Protein AF-C6A3V2-F1 (afdb_monomer_lite)

Radius of gyration: 25.89 Å; chains: 1; bounding box: 66×45×89 Å

Organism: Thermococcus sibiricus (strain DSM 12597 / MM 739) (NCBI:txid604354)

Structure (mmCIF, N/CA/C/O backbone):
data_AF-C6A3V2-F1
#
_entry.id   AF-C6A3V2-F1
#
loop_
_atom_site.group_PDB
_atom_site.id
_atom_site.type_symbol
_atom_site.label_atom_id
_atom_site.label_alt_id
_atom_site.label_comp_id
_atom_site.label_asym_id
_atom_site.label_entity_id
_atom_site.label_seq_id
_atom_site.pdbx_PDB_ins_code
_atom_site.Cartn_x
_atom_site.Cartn_y
_atom_site.Cartn_z
_atom_site.occupancy
_atom_site.B_iso_or_equiv
_atom_site.auth_seq_id
_atom_site.auth_comp_id
_atom_site.auth_asym_id
_atom_site.auth_atom_id
_atom_site.pdbx_PDB_model_num
ATOM 1 N N . MET A 1 1 ? -24.634 -19.300 23.318 1.00 34.34 1 MET A N 1
ATOM 2 C CA . MET A 1 1 ? -24.857 -17.844 23.402 1.00 34.34 1 MET A CA 1
ATOM 3 C C . MET A 1 1 ? -25.281 -17.399 22.012 1.00 34.34 1 MET A C 1
ATOM 5 O O . MET A 1 1 ? -24.491 -17.527 21.089 1.00 34.34 1 MET A O 1
ATOM 9 N N . THR A 1 2 ? -26.551 -17.057 21.821 1.00 25.95 2 THR A N 1
ATOM 10 C CA . THR A 1 2 ? -27.076 -16.556 20.542 1.00 25.95 2 THR A CA 1
ATOM 11 C C . THR A 1 2 ? -26.687 -15.086 20.416 1.00 25.95 2 THR A C 1
ATOM 13 O O . THR A 1 2 ? -27.165 -14.268 21.198 1.00 25.95 2 THR A O 1
ATOM 16 N N . LEU A 1 3 ? -25.768 -14.779 19.498 1.00 35.62 3 LEU A N 1
ATOM 17 C CA . LEU A 1 3 ? -25.402 -13.405 19.139 1.00 35.62 3 LEU A CA 1
ATOM 18 C C . LEU A 1 3 ? -26.630 -12.705 18.527 1.00 35.62 3 LEU A C 1
ATOM 20 O O . LEU A 1 3 ? -27.388 -13.363 17.807 1.00 35.62 3 LEU A O 1
ATOM 24 N N . PRO A 1 4 ? -26.871 -11.416 18.824 1.00 29.91 4 PRO A N 1
ATOM 25 C CA . PRO A 1 4 ? -27.999 -10.703 18.245 1.00 29.91 4 PRO A CA 1
ATOM 26 C C . PRO A 1 4 ? -27.831 -10.619 16.717 1.00 29.91 4 PRO A C 1
ATOM 28 O O . PRO A 1 4 ? -26.707 -10.449 16.240 1.00 29.91 4 PRO A O 1
ATOM 31 N N . PRO A 1 5 ? -28.918 -10.765 15.939 1.00 33.34 5 PRO A N 1
ATOM 32 C CA . PRO A 1 5 ? -28.843 -10.690 14.490 1.00 33.34 5 PRO A CA 1
ATOM 33 C C . PRO A 1 5 ? -28.495 -9.265 14.033 1.00 33.34 5 PRO A C 1
ATOM 35 O O . PRO A 1 5 ? -29.104 -8.300 14.490 1.00 33.34 5 PRO A O 1
ATOM 38 N N . ALA A 1 6 ? -27.501 -9.193 13.141 1.00 40.62 6 ALA A N 1
ATOM 39 C CA . ALA A 1 6 ? -27.233 -8.187 12.109 1.00 40.62 6 ALA A CA 1
ATOM 40 C C . ALA A 1 6 ? -27.958 -6.831 12.241 1.00 40.62 6 ALA A C 1
ATOM 42 O O . ALA A 1 6 ? -29.052 -6.653 11.711 1.00 40.62 6 ALA A O 1
ATOM 43 N N . LEU A 1 7 ? -27.313 -5.861 12.895 1.00 43.34 7 LEU A N 1
ATOM 44 C CA . LEU A 1 7 ? -27.672 -4.435 12.806 1.00 43.34 7 LEU A CA 1
ATOM 45 C C . LEU A 1 7 ? -26.456 -3.491 12.855 1.00 43.34 7 LEU A C 1
ATOM 47 O O . LEU A 1 7 ? -26.638 -2.281 12.754 1.00 43.34 7 LEU A O 1
ATOM 51 N N . ALA A 1 8 ? -25.237 -4.007 13.034 1.00 54.28 8 ALA A N 1
ATOM 52 C CA . ALA A 1 8 ? -24.036 -3.185 13.117 1.00 54.28 8 ALA A CA 1
ATOM 53 C C . ALA A 1 8 ? -23.285 -3.219 11.783 1.00 54.28 8 ALA A C 1
ATOM 55 O O . ALA A 1 8 ? -22.923 -4.289 11.318 1.00 54.28 8 ALA A O 1
ATOM 56 N N . GLU A 1 9 ? -23.008 -2.051 11.204 1.00 79.56 9 GLU A N 1
ATOM 57 C CA . GLU A 1 9 ? -22.138 -1.914 10.020 1.00 79.56 9 GLU A CA 1
ATOM 58 C C . GLU A 1 9 ? -20.642 -1.980 10.401 1.00 79.56 9 GLU A C 1
ATOM 60 O O . GLU A 1 9 ? -19.768 -2.030 9.534 1.00 79.56 9 GLU A O 1
ATOM 65 N N . TYR A 1 10 ? -20.335 -1.981 11.707 1.00 89.56 10 TYR A N 1
ATOM 66 C CA . TYR A 1 10 ? -18.981 -1.999 12.255 1.00 89.56 10 TYR A CA 1
ATOM 67 C C . TYR A 1 10 ? -18.853 -2.947 13.454 1.00 89.56 10 TYR A C 1
ATOM 69 O O . TYR A 1 10 ? -19.599 -2.849 14.431 1.00 89.56 10 TYR A O 1
ATOM 77 N N . TYR A 1 11 ? -17.851 -3.818 13.431 1.00 93.00 11 TYR A N 1
ATOM 78 C CA . TYR A 1 11 ? -17.548 -4.760 14.501 1.00 93.00 11 TYR A CA 1
ATOM 79 C C . TYR A 1 11 ? -16.144 -4.531 15.051 1.00 93.00 11 TYR A C 1
ATOM 81 O O . TYR A 1 11 ? -15.185 -4.418 14.294 1.00 93.00 11 TYR A O 1
ATOM 89 N N . VAL A 1 12 ? -16.001 -4.536 16.375 1.00 93.12 12 VAL A N 1
ATOM 90 C CA . VAL A 1 12 ? -14.694 -4.699 17.025 1.00 93.12 12 VAL A CA 1
ATOM 91 C C . VAL A 1 12 ? -14.619 -6.117 17.555 1.00 93.12 12 VAL A C 1
ATOM 93 O O . VAL A 1 12 ? -15.357 -6.484 18.468 1.00 93.12 12 VAL A O 1
ATOM 96 N N . VAL A 1 13 ? -13.739 -6.922 16.974 1.00 92.44 13 VAL A N 1
ATOM 97 C CA . VAL A 1 13 ? -13.521 -8.307 17.377 1.00 92.44 13 VAL A CA 1
ATOM 98 C C . VAL A 1 13 ? -12.263 -8.356 18.231 1.00 92.44 13 VAL A C 1
ATOM 100 O O . VAL A 1 13 ? -11.155 -8.176 17.732 1.00 92.44 13 VAL A O 1
ATOM 103 N N . LEU A 1 14 ? -12.452 -8.566 19.528 1.00 89.44 14 LEU A N 1
ATOM 104 C CA . LEU A 1 14 ? -11.395 -8.572 20.530 1.00 89.44 14 LEU A CA 1
ATOM 105 C C . LEU A 1 14 ? -11.006 -10.009 20.871 1.00 89.44 14 LEU A C 1
ATOM 107 O O . LEU A 1 14 ? -11.867 -10.837 21.180 1.00 89.44 14 LEU A O 1
ATOM 111 N N . ASP A 1 15 ? -9.708 -10.287 20.870 1.00 82.50 15 ASP A N 1
ATOM 112 C CA . ASP A 1 15 ? -9.192 -11.516 21.457 1.00 82.50 15 ASP A CA 1
ATOM 113 C C . ASP A 1 15 ? -9.503 -11.575 22.965 1.00 82.50 15 ASP A C 1
ATOM 115 O O . ASP A 1 15 ? -9.218 -10.650 23.723 1.00 82.50 15 ASP A O 1
ATOM 119 N N . SER A 1 16 ? -10.059 -12.698 23.414 1.00 81.19 16 SER A N 1
ATOM 120 C CA . SER A 1 16 ? -10.269 -13.047 24.821 1.00 81.19 16 SER A CA 1
ATOM 121 C C . SER A 1 16 ? -9.054 -12.828 25.735 1.00 81.19 16 SER A C 1
ATOM 123 O O . SER A 1 16 ? -9.246 -12.492 26.903 1.00 81.19 16 SER A O 1
ATOM 125 N N . SER A 1 17 ? -7.821 -12.973 25.230 1.00 83.69 17 SER A N 1
ATOM 126 C CA . SER A 1 17 ? -6.596 -12.691 25.994 1.00 83.69 17 SER A CA 1
ATOM 127 C C . SER A 1 17 ? -6.450 -11.205 26.362 1.00 83.69 17 SER A C 1
ATOM 129 O O . SER A 1 17 ? -5.782 -10.855 27.336 1.00 83.69 17 SER A O 1
ATOM 131 N N . LEU A 1 18 ? -7.139 -10.332 25.624 1.00 87.69 18 LEU A N 1
ATOM 132 C CA . LEU A 1 18 ? -7.163 -8.882 25.775 1.00 87.69 18 LEU A CA 1
ATOM 133 C C . LEU A 1 18 ? -8.455 -8.385 26.438 1.00 87.69 18 LEU A C 1
ATOM 135 O O . LEU A 1 18 ? -8.831 -7.228 26.264 1.00 87.69 18 LEU A O 1
ATOM 139 N N . SER A 1 19 ? -9.143 -9.220 27.225 1.00 86.38 19 SER A N 1
ATOM 140 C CA . SER A 1 19 ? -10.437 -8.876 27.839 1.00 86.38 19 SER A CA 1
ATOM 141 C C . SER A 1 19 ? -10.415 -7.598 28.689 1.00 86.38 19 SER A C 1
ATOM 143 O O . SER A 1 19 ? -11.445 -6.954 28.849 1.00 86.38 19 SER A O 1
ATOM 145 N N . SER A 1 20 ? -9.253 -7.194 29.212 1.00 89.50 20 SER A N 1
ATOM 146 C CA . SER A 1 20 ? -9.071 -5.927 29.939 1.00 89.50 20 SER A CA 1
ATOM 147 C C . SER A 1 20 ? -9.286 -4.674 29.075 1.00 89.50 20 SER A C 1
ATOM 149 O O . SER A 1 20 ? -9.402 -3.572 29.610 1.00 89.50 20 SER A O 1
ATOM 151 N N . LEU A 1 21 ? -9.342 -4.829 27.750 1.00 91.06 21 LEU A N 1
ATOM 152 C CA . LEU A 1 21 ? -9.552 -3.759 26.777 1.00 91.06 21 LEU A CA 1
ATOM 153 C C . LEU A 1 21 ? -11.026 -3.601 26.362 1.00 91.06 21 LEU A C 1
ATOM 155 O O . LEU A 1 21 ? -11.329 -2.731 25.544 1.00 91.06 21 LEU A O 1
ATOM 159 N N . SER A 1 22 ? -11.946 -4.409 26.905 1.00 89.25 22 SER A N 1
ATOM 160 C CA . SER A 1 22 ? -13.348 -4.461 26.462 1.00 89.25 22 SER A CA 1
ATOM 161 C C . SER A 1 22 ? -14.059 -3.107 26.532 1.00 89.25 22 SER A C 1
ATOM 163 O O . SER A 1 22 ? -14.707 -2.712 25.569 1.00 89.25 22 SER A O 1
ATOM 165 N N . GLU A 1 23 ? -13.885 -2.350 27.620 1.00 90.25 23 GLU A N 1
ATOM 166 C CA . GLU A 1 23 ? -14.516 -1.030 27.785 1.00 90.25 23 GLU A CA 1
ATOM 167 C C . GLU A 1 23 ? -14.033 -0.011 26.741 1.00 90.25 23 GLU A C 1
ATOM 169 O O . GLU A 1 23 ? -14.805 0.811 26.244 1.00 90.25 23 GLU A O 1
ATOM 174 N N . LEU A 1 24 ? -12.748 -0.073 26.380 1.00 90.88 24 LEU A N 1
ATOM 175 C CA . LEU A 1 24 ? -12.157 0.788 25.356 1.00 90.88 24 LEU A CA 1
ATOM 176 C C . LEU A 1 24 ? -12.655 0.387 23.957 1.00 90.88 24 LEU A C 1
ATOM 178 O O . LEU A 1 24 ? -13.040 1.257 23.176 1.00 90.88 24 LEU A O 1
ATOM 182 N N . ALA A 1 25 ? -12.745 -0.918 23.673 1.00 89.62 25 ALA A N 1
ATOM 183 C CA . ALA A 1 25 ? -13.335 -1.442 22.440 1.00 89.62 25 ALA A CA 1
ATOM 184 C C . ALA A 1 25 ? -14.811 -1.026 22.285 1.00 89.62 25 ALA A C 1
ATOM 186 O O . ALA A 1 25 ? -15.219 -0.570 21.216 1.00 89.62 25 ALA A O 1
ATOM 187 N N . GLU A 1 26 ? -15.601 -1.089 23.361 1.00 89.06 26 GLU A N 1
ATOM 188 C CA . GLU A 1 26 ? -16.975 -0.576 23.374 1.00 89.06 26 GLU A CA 1
ATOM 189 C C . GLU A 1 26 ? -17.027 0.931 23.085 1.00 89.06 26 GLU A C 1
ATOM 191 O O . GLU A 1 26 ? -17.899 1.396 22.346 1.00 89.06 26 GLU A O 1
ATOM 196 N N . GLY A 1 27 ? -16.078 1.703 23.623 1.00 87.19 27 GLY A N 1
ATOM 197 C CA . GLY A 1 27 ? -15.925 3.128 23.329 1.00 87.19 27 GLY A CA 1
ATOM 198 C C . GLY A 1 27 ? -15.798 3.414 21.831 1.00 87.19 27 GLY A C 1
ATOM 199 O O . GLY A 1 27 ? -16.497 4.289 21.323 1.00 87.19 27 GLY A O 1
ATOM 200 N N . VAL A 1 28 ? -14.981 2.632 21.120 1.00 86.94 28 VAL A N 1
ATOM 201 C CA . VAL A 1 28 ? -14.813 2.731 19.658 1.00 86.94 28 VAL A CA 1
ATOM 202 C C . VAL A 1 28 ? -16.106 2.370 18.931 1.00 86.94 28 VAL A C 1
ATOM 204 O O . VAL A 1 28 ? -16.540 3.092 18.036 1.00 86.94 28 VAL A O 1
ATOM 207 N N . THR A 1 29 ? -16.780 1.294 19.341 1.00 88.25 29 THR A N 1
ATOM 208 C CA . THR A 1 29 ? -18.023 0.866 18.677 1.00 88.25 29 THR A CA 1
ATOM 209 C C . THR A 1 29 ? -19.142 1.896 18.790 1.00 88.25 29 THR A C 1
ATOM 211 O O . THR A 1 29 ? -19.882 2.085 17.833 1.00 88.25 29 THR A O 1
ATOM 214 N N . LYS A 1 30 ? -19.235 2.643 19.899 1.00 86.19 30 LYS A N 1
ATOM 215 C CA . LYS A 1 30 ? -20.239 3.711 20.061 1.00 86.19 30 LYS A CA 1
ATOM 216 C C . LYS A 1 30 ? -20.102 4.821 19.018 1.00 86.19 30 LYS A C 1
ATOM 218 O O . LYS A 1 30 ? -21.101 5.437 18.664 1.00 86.19 30 LYS A O 1
ATOM 223 N N . ILE A 1 31 ? -18.888 5.067 18.529 1.00 84.06 31 ILE A N 1
ATOM 224 C CA . ILE A 1 31 ? -18.608 6.077 17.501 1.00 84.06 31 ILE A CA 1
ATOM 225 C C . ILE A 1 31 ? -19.161 5.633 16.146 1.00 84.06 31 ILE A C 1
ATOM 227 O O . ILE A 1 31 ? -19.779 6.421 15.435 1.00 84.06 31 ILE A O 1
ATOM 231 N N . HIS A 1 32 ? -18.971 4.354 15.824 1.00 83.81 32 HIS A N 1
ATOM 232 C CA . HIS A 1 32 ? -19.345 3.760 14.540 1.00 83.81 32 HIS A CA 1
ATOM 233 C C . HIS A 1 32 ? -20.723 3.091 14.551 1.00 83.81 32 HIS A C 1
ATOM 235 O O . HIS A 1 32 ? -21.063 2.382 13.611 1.00 83.81 32 HIS A O 1
ATOM 241 N N . ASN A 1 33 ? -21.513 3.283 15.617 1.00 83.94 33 ASN A N 1
ATOM 242 C CA . ASN A 1 33 ? -22.771 2.560 15.848 1.00 83.94 33 ASN A CA 1
ATOM 243 C C . ASN A 1 33 ? -22.609 1.030 15.681 1.00 83.94 33 ASN A C 1
ATOM 245 O O . ASN A 1 33 ? -23.424 0.347 15.061 1.00 83.94 33 ASN A O 1
ATOM 249 N N . GLY A 1 34 ? -21.486 0.521 16.185 1.00 88.25 34 GLY A N 1
ATOM 250 C CA . GLY A 1 34 ? -21.015 -0.840 16.000 1.00 88.25 34 GLY A CA 1
ATOM 251 C C . GLY A 1 34 ? -21.268 -1.765 17.188 1.00 88.25 34 GLY A C 1
ATOM 252 O O . GLY A 1 34 ? -21.891 -1.392 18.181 1.00 88.25 34 GLY A O 1
ATOM 253 N N . THR A 1 35 ? -20.726 -2.981 17.107 1.00 90.19 35 THR A N 1
ATOM 254 C CA . THR A 1 35 ? -20.786 -3.989 18.180 1.00 90.19 35 THR A CA 1
ATOM 255 C C . THR A 1 35 ? -19.395 -4.508 18.537 1.00 90.19 35 THR A C 1
ATOM 257 O O . THR A 1 35 ? -18.598 -4.821 17.656 1.00 90.19 35 THR A O 1
ATOM 260 N N . ALA A 1 36 ? -19.104 -4.633 19.834 1.00 88.12 36 ALA A N 1
ATOM 261 C CA . ALA A 1 36 ? -17.892 -5.288 20.322 1.00 88.12 36 ALA A CA 1
ATOM 262 C C . ALA A 1 36 ? -18.187 -6.768 20.591 1.00 88.12 36 ALA A C 1
ATOM 264 O O . ALA A 1 36 ? -19.162 -7.102 21.267 1.00 88.12 36 ALA A O 1
ATOM 265 N N . ILE A 1 37 ? -17.350 -7.662 20.069 1.00 87.75 37 ILE A N 1
ATOM 266 C CA . ILE A 1 37 ? -17.481 -9.109 20.239 1.00 87.75 37 ILE A CA 1
ATOM 267 C C . ILE A 1 37 ? -16.150 -9.653 20.740 1.00 87.75 37 ILE A C 1
ATOM 269 O O . ILE A 1 37 ? -15.107 -9.423 20.137 1.00 87.75 37 ILE A O 1
ATOM 273 N N . MET A 1 38 ? -16.193 -10.413 21.831 1.00 84.69 38 MET A N 1
ATOM 274 C CA . MET A 1 38 ? -15.038 -11.179 22.289 1.00 84.69 38 MET A CA 1
ATOM 275 C C . MET A 1 38 ? -15.032 -12.557 21.636 1.00 84.69 38 MET A C 1
ATOM 277 O O . MET A 1 38 ? -16.035 -13.276 21.674 1.00 84.69 38 MET A O 1
ATOM 281 N N . VAL A 1 39 ? -13.890 -12.946 21.080 1.00 79.69 39 VAL A N 1
ATOM 282 C CA . VAL A 1 39 ? -13.664 -14.271 20.493 1.00 79.69 39 VAL A CA 1
ATOM 283 C C . VAL A 1 39 ? -12.351 -14.855 20.998 1.00 79.69 39 VAL A C 1
ATOM 285 O O . VAL A 1 39 ? -11.439 -14.137 21.390 1.00 79.69 39 VAL A O 1
ATOM 288 N N . ASN A 1 40 ? -12.241 -16.179 20.992 1.00 69.56 40 ASN A N 1
ATOM 289 C CA . ASN A 1 40 ? -10.967 -16.844 21.258 1.00 69.56 40 ASN A CA 1
ATOM 290 C C . ASN A 1 40 ? -10.035 -16.704 20.033 1.00 69.56 40 ASN A C 1
ATOM 292 O O . ASN A 1 40 ? -10.529 -16.760 18.902 1.00 69.56 40 ASN A O 1
ATOM 296 N N . ILE A 1 41 ? -8.717 -16.610 20.265 1.00 57.69 41 ILE A N 1
ATOM 297 C CA . ILE A 1 41 ? -7.584 -16.487 19.314 1.00 57.69 41 ILE A CA 1
ATOM 298 C C . ILE A 1 41 ? -7.764 -17.297 18.028 1.00 57.69 41 ILE A C 1
ATOM 300 O O . ILE A 1 41 ? -7.362 -16.879 16.949 1.00 57.69 41 ILE A O 1
ATOM 304 N N . SER A 1 42 ? -8.403 -18.466 18.106 1.00 63.19 42 SER A N 1
ATOM 305 C CA . SER A 1 42 ? -8.662 -19.292 16.922 1.00 63.19 42 SER A CA 1
ATOM 306 C C . SER A 1 42 ? -9.545 -18.632 15.848 1.00 63.19 42 SER A C 1
ATOM 308 O O . SER A 1 42 ? -9.628 -19.190 14.749 1.00 63.19 42 SER A O 1
ATOM 310 N N . TYR A 1 43 ? -10.233 -17.512 16.138 1.00 73.00 43 TYR A N 1
ATOM 311 C CA . TYR A 1 43 ? -11.227 -16.862 15.263 1.00 73.00 43 TYR A CA 1
ATOM 312 C C . TYR A 1 43 ? -12.102 -17.905 14.554 1.00 73.00 43 TYR A C 1
ATOM 314 O O . TYR A 1 43 ? -12.218 -17.938 13.327 1.00 73.00 43 TYR A O 1
ATOM 322 N N . SER A 1 44 ? -12.571 -18.886 15.326 1.00 66.94 44 SER A N 1
ATOM 323 C CA . SER A 1 44 ? -13.146 -20.128 14.799 1.00 66.94 44 SER A CA 1
ATOM 324 C C . SER A 1 44 ? -14.593 -19.967 14.351 1.00 66.94 44 SER A C 1
ATOM 326 O O . SER A 1 44 ? -15.057 -20.757 13.535 1.00 66.94 44 SER A O 1
ATOM 328 N N . ASN A 1 45 ? -15.287 -18.934 14.830 1.00 77.69 45 ASN A N 1
ATOM 329 C CA . ASN A 1 45 ? -16.632 -18.601 14.390 1.00 77.69 45 ASN A CA 1
ATOM 330 C C . ASN A 1 45 ? -16.747 -17.099 14.095 1.00 77.69 45 ASN A C 1
ATOM 332 O O . ASN A 1 45 ? -16.785 -16.286 15.016 1.00 77.69 45 ASN A O 1
ATOM 336 N N . LEU A 1 46 ? -16.801 -16.763 12.805 1.00 86.69 46 LEU A N 1
ATOM 337 C CA . LEU A 1 46 ? -17.003 -15.407 12.286 1.00 86.69 46 LEU A CA 1
ATOM 338 C C . LEU A 1 46 ? -18.286 -15.298 11.444 1.00 86.69 46 LEU A C 1
ATOM 340 O O . LEU A 1 46 ? -18.461 -14.328 10.721 1.00 86.69 46 LEU A O 1
ATOM 344 N N . THR A 1 47 ? -19.213 -16.262 11.550 1.00 83.50 47 THR A N 1
ATOM 345 C CA . THR A 1 47 ? -20.420 -16.329 10.696 1.00 83.50 47 THR A CA 1
ATOM 346 C C . THR A 1 47 ? -21.414 -15.190 10.926 1.00 83.50 47 THR A C 1
ATOM 348 O O . THR A 1 47 ? -22.444 -15.134 10.265 1.00 83.50 47 THR A O 1
ATOM 351 N N . PHE A 1 48 ? -21.163 -14.334 11.917 1.00 84.06 48 PHE A N 1
ATOM 352 C CA . PHE A 1 48 ? -21.959 -13.140 12.181 1.00 84.06 48 PHE A CA 1
ATOM 353 C C . PHE A 1 48 ? -21.572 -11.960 11.279 1.00 84.06 48 PHE A C 1
ATOM 355 O O . PHE A 1 48 ? -22.360 -11.026 11.199 1.00 84.06 48 PHE A O 1
ATOM 362 N N . LEU A 1 49 ? -20.393 -11.991 10.640 1.00 89.19 49 LEU A N 1
ATOM 363 C CA . LEU A 1 49 ? -19.939 -10.949 9.719 1.00 89.19 49 LEU A CA 1
ATOM 364 C C . LEU A 1 49 ? -20.565 -11.163 8.337 1.00 89.19 49 LEU A C 1
ATOM 366 O O . LEU A 1 49 ? -20.321 -12.186 7.695 1.00 89.19 49 LEU A O 1
ATOM 370 N N . GLY A 1 50 ? -21.340 -10.191 7.875 1.00 87.88 50 GLY A N 1
ATOM 371 C CA . GLY A 1 50 ? -21.821 -10.077 6.504 1.00 87.88 50 GLY A CA 1
ATOM 372 C C . GLY A 1 50 ? -20.757 -9.541 5.544 1.00 87.88 50 GLY A C 1
ATOM 373 O O . GLY A 1 50 ? -19.692 -9.077 5.946 1.00 87.88 50 GLY A O 1
ATOM 374 N N . SER A 1 51 ? -21.054 -9.597 4.245 1.00 85.81 51 SER A N 1
ATOM 375 C CA . SER A 1 51 ? -20.147 -9.141 3.184 1.00 85.81 51 SER A CA 1
ATOM 376 C C . SER A 1 51 ? -19.928 -7.628 3.175 1.00 85.81 51 SER A C 1
ATOM 378 O O . SER A 1 51 ? -18.876 -7.166 2.754 1.00 85.81 51 SER A O 1
ATOM 380 N N . ASP A 1 52 ? -20.907 -6.847 3.626 1.00 85.31 52 ASP A N 1
ATOM 381 C CA . ASP A 1 52 ? -20.839 -5.380 3.611 1.00 85.31 52 ASP A CA 1
ATOM 382 C C . ASP A 1 52 ? -20.398 -4.781 4.956 1.00 85.31 52 ASP A C 1
ATOM 384 O O . ASP A 1 52 ? -20.300 -3.560 5.091 1.00 85.31 52 ASP A O 1
ATOM 388 N N . ASP A 1 53 ? -20.085 -5.632 5.935 1.00 91.56 53 ASP A N 1
ATOM 389 C CA . ASP A 1 53 ? -19.664 -5.202 7.263 1.00 91.56 53 ASP A CA 1
ATOM 390 C C . ASP A 1 53 ? -18.230 -4.668 7.252 1.00 91.56 53 ASP A C 1
ATOM 392 O O . ASP A 1 53 ? -17.386 -5.049 6.437 1.00 91.56 53 ASP A O 1
ATOM 396 N N . THR A 1 54 ? -17.921 -3.811 8.220 1.00 93.75 54 THR A N 1
ATOM 397 C CA . THR A 1 54 ? -16.552 -3.423 8.559 1.00 93.75 54 THR A CA 1
ATOM 398 C C . THR A 1 54 ? -16.147 -4.075 9.876 1.00 93.75 54 THR A C 1
ATOM 400 O O . THR A 1 54 ? -16.917 -4.090 10.830 1.00 93.75 54 THR A O 1
ATOM 403 N N . VAL A 1 55 ? -14.932 -4.608 9.965 1.00 95.19 55 VAL A N 1
ATOM 404 C CA . VAL A 1 55 ? -14.425 -5.279 11.162 1.00 95.19 55 VAL A CA 1
ATOM 405 C C . VAL A 1 55 ? -13.016 -4.819 11.517 1.00 95.19 55 VAL A C 1
ATOM 407 O O . VAL A 1 55 ? -12.119 -4.786 10.676 1.00 95.19 55 VAL A O 1
ATOM 410 N N . LEU A 1 56 ? -12.816 -4.503 12.794 1.00 95.81 56 LEU A N 1
ATOM 411 C CA . LEU A 1 56 ? -11.517 -4.284 13.409 1.00 95.81 56 LEU A CA 1
ATOM 412 C C . LEU A 1 56 ? -11.167 -5.473 14.308 1.00 95.81 56 LEU A C 1
ATOM 414 O O . LEU A 1 56 ? -11.793 -5.669 15.350 1.00 95.81 56 LEU A O 1
ATOM 418 N N . PHE A 1 57 ? -10.141 -6.234 13.940 1.00 95.00 57 PHE A N 1
ATOM 419 C CA . PHE A 1 57 ? -9.586 -7.285 14.792 1.00 95.00 57 PHE A CA 1
ATOM 420 C C . PHE A 1 57 ? -8.555 -6.694 15.749 1.00 95.00 57 PHE A C 1
ATOM 422 O O . PHE A 1 57 ? -7.477 -6.285 15.320 1.00 95.00 57 PHE A O 1
ATOM 429 N N . VAL A 1 58 ? -8.864 -6.659 17.042 1.00 93.88 58 VAL A N 1
ATOM 430 C CA . VAL A 1 58 ? -7.922 -6.250 18.088 1.00 93.88 58 VAL A CA 1
ATOM 431 C C . VAL A 1 58 ? -7.184 -7.489 18.571 1.00 93.88 58 VAL A C 1
ATOM 433 O O . VAL A 1 58 ? -7.780 -8.404 19.142 1.00 93.88 58 VAL A O 1
ATOM 436 N N . VAL A 1 59 ? -5.882 -7.515 18.306 1.00 91.50 59 VAL A N 1
ATOM 437 C CA . VAL A 1 59 ? -5.039 -8.708 18.426 1.00 91.50 59 VAL A CA 1
ATOM 438 C C . VAL A 1 59 ? -3.822 -8.412 19.282 1.00 91.50 59 VAL A C 1
ATOM 440 O O . VAL A 1 59 ? -3.325 -7.285 19.301 1.00 91.50 59 VAL A O 1
ATOM 443 N N . ASN A 1 60 ? -3.303 -9.420 19.978 1.00 89.69 60 ASN A N 1
ATOM 444 C CA . ASN A 1 60 ? -2.032 -9.253 20.663 1.00 89.69 60 ASN A CA 1
ATOM 445 C C . ASN A 1 60 ? -0.918 -9.080 19.618 1.00 89.69 60 ASN A C 1
ATOM 447 O O . ASN A 1 60 ? -0.776 -9.888 18.699 1.00 89.69 60 ASN A O 1
ATOM 451 N N . SER A 1 61 ? -0.123 -8.020 19.751 1.00 91.00 61 SER A N 1
ATOM 452 C CA . SER A 1 61 ? 0.987 -7.714 18.842 1.00 91.00 61 SER A CA 1
ATOM 453 C C . SER A 1 61 ? 1.990 -8.865 18.692 1.00 91.00 61 SER A C 1
ATOM 455 O O . SER A 1 61 ? 2.503 -9.064 17.595 1.00 91.00 61 SER A O 1
ATOM 457 N N . SER A 1 62 ? 2.221 -9.665 19.743 1.00 89.06 62 SER A N 1
ATOM 458 C CA . SER A 1 62 ? 3.124 -10.825 19.686 1.00 89.06 62 SER A CA 1
ATOM 459 C C . SER A 1 62 ? 2.589 -11.975 18.828 1.00 89.06 62 SER A C 1
ATOM 461 O O . SER A 1 62 ? 3.351 -12.851 18.430 1.00 89.06 62 SER A O 1
ATOM 463 N N . GLU A 1 63 ? 1.283 -11.992 18.563 1.00 89.06 63 GLU A N 1
ATOM 464 C CA . GLU A 1 63 ? 0.607 -13.015 17.759 1.00 89.06 63 GLU A CA 1
ATOM 465 C C . GLU A 1 63 ? 0.300 -12.524 16.339 1.00 89.06 63 GLU A C 1
ATOM 467 O O . GLU A 1 63 ? -0.069 -13.312 15.467 1.00 89.06 63 GLU A O 1
ATOM 472 N N . PHE A 1 64 ? 0.472 -11.226 16.076 1.00 91.25 64 PHE A N 1
ATOM 473 C CA . PHE A 1 64 ? 0.210 -10.654 14.767 1.00 91.25 64 PHE A CA 1
ATOM 474 C C . PHE A 1 64 ? 1.333 -10.986 13.783 1.00 91.25 64 PHE A C 1
ATOM 476 O O . PHE A 1 64 ? 2.435 -10.445 13.849 1.00 91.25 64 PHE A O 1
ATOM 483 N N . ASN A 1 65 ? 1.031 -11.870 12.837 1.00 91.38 65 ASN A N 1
ATOM 484 C CA . ASN A 1 65 ? 1.943 -12.296 11.785 1.00 91.38 65 ASN A CA 1
ATOM 485 C C . ASN A 1 65 ? 1.197 -12.526 10.459 1.00 91.38 65 ASN A C 1
ATOM 487 O O . ASN A 1 65 ? -0.030 -12.419 10.377 1.00 91.38 65 ASN A O 1
ATOM 491 N N . SER A 1 66 ? 1.942 -12.857 9.403 1.00 89.12 66 SER A N 1
ATOM 492 C CA . SER A 1 66 ? 1.365 -13.137 8.087 1.00 89.12 66 SER A CA 1
ATOM 493 C C . SER A 1 66 ? 0.386 -14.314 8.104 1.00 89.12 66 SER A C 1
ATOM 495 O O . SER A 1 66 ? -0.639 -14.256 7.429 1.00 89.12 66 SER A O 1
ATOM 497 N N . GLU A 1 67 ? 0.657 -15.366 8.880 1.00 90.50 67 GLU A N 1
ATOM 498 C CA . GLU A 1 67 ? -0.224 -16.532 8.981 1.00 90.50 67 GLU A CA 1
ATOM 499 C C . GLU A 1 67 ? -1.602 -16.141 9.520 1.00 90.50 67 GLU A C 1
ATOM 501 O O . GLU A 1 67 ? -2.611 -16.518 8.922 1.00 90.50 67 GLU A O 1
ATOM 506 N N . LEU A 1 68 ? -1.653 -15.318 10.572 1.00 90.62 68 LEU A N 1
ATOM 507 C CA . LEU A 1 68 ? -2.900 -14.790 11.118 1.00 90.62 68 LEU A CA 1
ATOM 508 C C . LEU A 1 68 ? -3.671 -13.988 10.063 1.00 90.62 68 LEU A C 1
ATOM 510 O O . LEU A 1 68 ? -4.834 -14.305 9.798 1.00 90.62 68 LEU A O 1
ATOM 514 N N . VAL A 1 69 ? -3.021 -13.010 9.420 1.00 91.75 69 VAL A N 1
ATOM 515 C CA . VAL A 1 69 ? -3.640 -12.151 8.390 1.00 91.75 69 VAL A CA 1
ATOM 516 C C . VAL A 1 69 ? -4.230 -12.995 7.260 1.00 91.75 69 VAL A C 1
ATOM 518 O O . VAL A 1 69 ? -5.421 -12.897 6.959 1.00 91.75 69 VAL A O 1
ATOM 521 N N . TYR A 1 70 ? -3.429 -13.889 6.675 1.00 90.88 70 TYR A N 1
ATOM 522 C CA . TYR A 1 70 ? -3.878 -14.735 5.570 1.00 90.88 70 TYR A CA 1
ATOM 523 C C . TYR A 1 70 ? -4.911 -15.780 6.001 1.00 90.88 70 TYR A C 1
ATOM 525 O O . TYR A 1 70 ? -5.767 -16.158 5.200 1.00 90.88 70 TYR A O 1
ATOM 533 N N . SER A 1 71 ? -4.865 -16.261 7.248 1.00 91.25 71 SER A N 1
ATOM 534 C CA . SER A 1 71 ? -5.886 -17.173 7.770 1.00 91.25 71 SER A CA 1
ATOM 535 C C . SER A 1 71 ? -7.254 -16.498 7.855 1.00 91.25 71 SER A C 1
ATOM 537 O O . SER A 1 71 ? -8.251 -17.118 7.489 1.00 91.25 71 SER A O 1
ATOM 539 N N . LEU A 1 72 ? -7.297 -15.230 8.272 1.00 92.19 72 LEU A N 1
ATOM 540 C CA . LEU A 1 72 ? -8.526 -14.448 8.353 1.00 92.19 72 LEU A CA 1
ATOM 541 C C . LEU A 1 72 ? -9.041 -14.085 6.965 1.00 92.19 72 LEU A C 1
ATOM 543 O O . LEU A 1 72 ? -10.225 -14.272 6.708 1.00 92.19 72 LEU A O 1
ATOM 547 N N . TYR A 1 73 ? -8.158 -13.688 6.045 1.00 92.62 73 TYR A N 1
ATOM 548 C CA . TYR A 1 73 ? -8.550 -13.435 4.656 1.00 92.62 73 TYR A CA 1
ATOM 549 C C . TYR A 1 73 ? -9.201 -14.656 4.007 1.00 92.62 73 TYR A C 1
ATOM 551 O O . TYR A 1 73 ? -10.269 -14.530 3.424 1.00 92.62 73 TYR A O 1
ATOM 559 N N . ARG A 1 74 ? -8.623 -15.853 4.178 1.00 90.81 74 ARG A N 1
ATOM 560 C CA . ARG A 1 74 ? -9.213 -17.095 3.646 1.00 90.81 74 ARG A CA 1
ATOM 561 C C . ARG A 1 74 ? -10.539 -17.474 4.300 1.00 90.81 74 ARG A C 1
ATOM 563 O O . ARG A 1 74 ? -11.384 -18.065 3.646 1.00 90.81 74 ARG A O 1
ATOM 570 N N . LYS A 1 75 ? -10.704 -17.212 5.598 1.00 91.06 75 LYS A N 1
ATOM 571 C CA . LYS A 1 75 ? -11.948 -17.529 6.320 1.00 91.06 75 LYS A CA 1
ATOM 572 C C . LYS A 1 75 ? -13.103 -16.598 5.951 1.00 91.06 75 LYS A C 1
ATOM 574 O O . LYS A 1 75 ? -14.251 -16.993 6.119 1.00 91.06 75 LYS A O 1
ATOM 579 N N . LEU A 1 76 ? -12.785 -15.379 5.525 1.00 92.56 76 LEU A N 1
ATOM 580 C CA . LEU A 1 76 ? -13.742 -14.311 5.235 1.00 92.56 76 LEU A CA 1
ATOM 581 C C . LEU A 1 76 ? -13.956 -14.088 3.733 1.00 92.56 76 LEU A C 1
ATOM 583 O O . LEU A 1 76 ? -14.605 -13.121 3.363 1.00 92.56 76 LEU A O 1
ATOM 587 N N . ASP A 1 77 ? -13.395 -14.954 2.890 1.00 91.19 77 ASP A N 1
ATOM 588 C CA . ASP A 1 77 ? -13.674 -15.043 1.454 1.00 91.19 77 ASP A CA 1
ATOM 589 C C . ASP A 1 77 ? -14.858 -16.002 1.254 1.00 91.19 77 ASP A C 1
ATOM 591 O O . ASP A 1 77 ? -14.694 -17.216 1.095 1.00 91.19 77 ASP A O 1
ATOM 595 N N . TYR A 1 78 ? -16.069 -15.467 1.383 1.00 88.31 78 TYR A N 1
ATOM 596 C CA . TYR A 1 78 ? -17.324 -16.208 1.282 1.00 88.31 78 TYR A CA 1
ATOM 597 C C . TYR A 1 78 ? -17.648 -16.576 -0.166 1.00 88.31 78 TYR A C 1
ATOM 599 O O . TYR A 1 78 ? -18.211 -17.644 -0.421 1.00 88.31 78 TYR A O 1
ATOM 607 N N . ASP A 1 79 ? -17.271 -15.709 -1.106 1.00 82.25 79 ASP A N 1
ATOM 608 C CA . ASP A 1 79 ? -17.502 -15.891 -2.539 1.00 82.25 79 ASP A CA 1
ATOM 609 C C . ASP A 1 79 ? -16.457 -16.806 -3.214 1.00 82.25 79 ASP A C 1
ATOM 611 O O . ASP A 1 79 ? -16.670 -17.263 -4.345 1.00 82.25 79 ASP A O 1
ATOM 615 N N . GLY A 1 80 ? -15.344 -17.103 -2.536 1.00 80.25 80 GLY A N 1
ATOM 616 C CA . GLY A 1 80 ? -14.241 -17.921 -3.043 1.00 80.25 80 GLY A CA 1
ATOM 617 C C . GLY A 1 80 ? -13.474 -17.26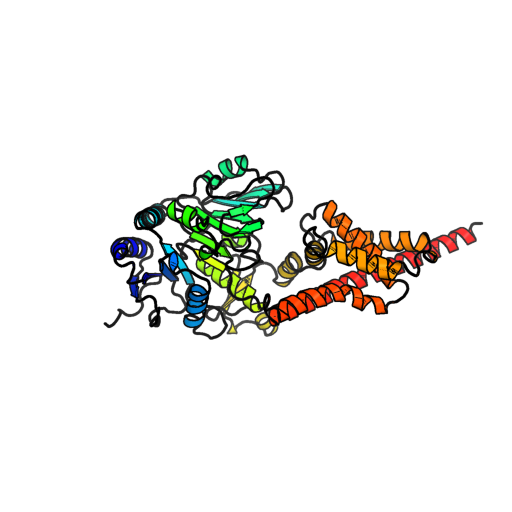7 -4.196 1.00 80.25 80 GLY A C 1
ATOM 618 O O . GLY A 1 80 ? -12.839 -17.970 -4.993 1.00 80.25 80 GLY A O 1
ATOM 619 N N . ASP A 1 81 ? -13.569 -15.943 -4.344 1.00 76.19 81 ASP A N 1
ATOM 620 C CA . ASP A 1 81 ? -12.912 -15.188 -5.416 1.00 76.19 81 ASP A CA 1
ATOM 621 C C . ASP A 1 81 ? -11.485 -14.741 -5.044 1.00 76.19 81 ASP A C 1
ATOM 623 O O . ASP A 1 81 ? -10.749 -14.211 -5.889 1.00 76.19 81 ASP A O 1
ATOM 627 N N . GLY A 1 82 ? -11.064 -15.078 -3.821 1.00 77.94 82 GLY A N 1
ATOM 628 C CA . GLY A 1 82 ? -9.737 -14.897 -3.250 1.00 77.94 82 GLY A CA 1
ATOM 629 C C . GLY A 1 82 ? -9.617 -13.663 -2.357 1.00 77.94 82 GLY A C 1
ATOM 630 O O . GLY A 1 82 ? -8.587 -13.516 -1.689 1.00 77.94 82 GLY A O 1
ATOM 631 N N . ILE A 1 83 ? -10.608 -12.760 -2.363 1.00 89.44 83 ILE A N 1
ATOM 632 C CA . ILE A 1 83 ? -10.599 -11.561 -1.530 1.00 89.44 83 ILE A CA 1
ATOM 633 C C . ILE A 1 83 ? -11.615 -11.727 -0.407 1.00 89.44 83 ILE A C 1
ATOM 635 O O . ILE A 1 83 ? -12.710 -12.226 -0.596 1.00 89.44 83 ILE A O 1
ATOM 639 N N . TYR A 1 84 ? -11.231 -11.308 0.790 1.00 92.12 84 TYR A N 1
ATOM 640 C CA . TYR A 1 84 ? -12.155 -11.251 1.913 1.00 92.12 84 TYR A CA 1
ATOM 641 C C . TYR A 1 84 ? -13.315 -10.292 1.599 1.00 92.12 84 TYR A C 1
ATOM 643 O O . TYR A 1 84 ? -13.069 -9.237 1.014 1.00 92.12 84 TYR A O 1
ATOM 651 N N . ASP A 1 85 ? -14.538 -10.618 2.016 1.00 91.25 85 ASP A N 1
ATOM 652 C CA . ASP A 1 85 ? -15.744 -9.823 1.748 1.00 91.25 85 ASP A CA 1
ATOM 653 C C . ASP A 1 85 ? -15.934 -8.614 2.689 1.00 91.25 85 ASP A C 1
ATOM 655 O O . ASP A 1 85 ? -16.058 -7.490 2.181 1.00 91.25 85 ASP A O 1
ATOM 659 N N . PRO A 1 86 ? -15.927 -8.767 4.035 1.00 93.25 86 PRO A N 1
ATOM 660 C CA . PRO A 1 86 ? -16.054 -7.622 4.934 1.00 93.25 86 PRO A CA 1
ATOM 661 C C . PRO A 1 86 ? -14.824 -6.720 4.847 1.00 93.25 86 PRO A C 1
ATOM 663 O O . PRO A 1 86 ? -13.710 -7.169 4.604 1.00 93.25 86 PRO A O 1
ATOM 666 N N . VAL A 1 87 ? -14.968 -5.430 5.115 1.00 94.50 87 VAL A N 1
ATOM 667 C CA . VAL A 1 87 ? -13.818 -4.526 5.196 1.00 94.50 87 VAL A CA 1
ATOM 668 C C . VAL A 1 87 ? -13.021 -4.814 6.473 1.00 94.50 87 VAL A C 1
ATOM 670 O O . VAL A 1 87 ? -13.531 -4.633 7.571 1.00 94.50 87 VAL A O 1
ATOM 673 N N . ILE A 1 88 ? -11.753 -5.220 6.343 1.00 95.50 88 ILE A N 1
ATOM 674 C CA . ILE A 1 88 ? -10.917 -5.649 7.477 1.00 95.50 88 ILE A CA 1
ATOM 675 C C . ILE A 1 88 ? -9.876 -4.590 7.864 1.00 95.50 88 ILE A C 1
ATOM 677 O O . ILE A 1 88 ? -9.131 -4.094 7.015 1.00 95.50 88 ILE A O 1
ATOM 681 N N . GLY A 1 89 ? -9.764 -4.328 9.166 1.00 96.94 89 GLY A N 1
ATOM 682 C CA . GLY A 1 89 ? -8.613 -3.704 9.815 1.00 96.94 89 GLY A CA 1
ATOM 683 C C . GLY A 1 89 ? -8.085 -4.561 10.967 1.00 96.94 89 GLY A C 1
ATOM 684 O O . GLY A 1 89 ? -8.800 -5.393 11.529 1.00 96.94 89 GLY A O 1
ATOM 685 N N . PHE A 1 90 ? -6.828 -4.344 11.333 1.00 96.56 90 PHE A N 1
ATOM 686 C CA . PHE A 1 90 ? -6.156 -5.027 12.435 1.00 96.56 90 PHE A CA 1
ATOM 687 C C . PHE A 1 90 ? -5.600 -4.007 13.414 1.00 96.56 90 PHE A C 1
ATOM 689 O O . PHE A 1 90 ? -4.935 -3.067 13.007 1.00 96.56 90 PHE A O 1
ATOM 696 N N . LEU A 1 91 ? -5.784 -4.196 14.709 1.00 95.56 91 LEU A N 1
ATOM 697 C CA . LEU A 1 91 ? -5.108 -3.393 15.714 1.00 95.56 91 LEU A CA 1
ATOM 698 C C . LEU A 1 91 ? -4.240 -4.292 16.590 1.00 95.56 91 LEU A C 1
ATOM 700 O O . LEU A 1 91 ? -4.739 -4.862 17.562 1.00 95.56 91 LEU A O 1
ATOM 704 N N . PRO A 1 92 ? -2.953 -4.445 16.244 1.00 93.94 92 PRO A N 1
ATOM 705 C CA . PRO A 1 92 ? -1.995 -5.106 17.111 1.00 93.94 92 PRO A CA 1
ATOM 706 C C . PRO A 1 92 ? -1.720 -4.241 18.345 1.00 93.94 92 PRO A C 1
ATOM 708 O O . PRO A 1 92 ? -1.314 -3.084 18.232 1.00 93.94 92 PRO A O 1
ATOM 711 N N . VAL A 1 93 ? -1.941 -4.811 19.528 1.00 91.69 93 VAL A N 1
ATOM 712 C CA . VAL A 1 93 ? -1.780 -4.141 20.824 1.00 91.69 93 VAL A CA 1
ATOM 713 C C . VAL A 1 93 ? -0.700 -4.843 21.644 1.00 91.69 93 VAL A C 1
ATOM 715 O O . VAL A 1 93 ? -0.691 -6.065 21.761 1.00 91.69 93 VAL A O 1
ATOM 718 N N . ASP A 1 94 ? 0.206 -4.066 22.232 1.00 87.81 94 ASP A N 1
ATOM 719 C CA . ASP A 1 94 ? 1.251 -4.540 23.154 1.00 87.81 94 ASP A CA 1
ATOM 720 C C . ASP A 1 94 ? 1.065 -4.029 24.594 1.00 87.81 94 ASP A C 1
ATOM 722 O O . ASP A 1 94 ? 1.712 -4.503 25.526 1.00 87.81 94 ASP A O 1
ATOM 726 N N . SER A 1 95 ? 0.188 -3.040 24.791 1.00 86.81 95 SER A N 1
ATOM 727 C CA . SER A 1 95 ? -0.010 -2.374 26.070 1.00 86.81 95 SER A CA 1
ATOM 728 C C . SER A 1 95 ? -1.359 -1.662 26.135 1.00 86.81 95 SER A C 1
ATOM 730 O O . SER A 1 95 ? -1.833 -1.054 25.173 1.00 86.81 95 SER A O 1
ATOM 732 N N . TYR A 1 96 ? -1.957 -1.673 27.328 1.00 89.94 96 TYR A N 1
ATOM 733 C CA . TYR A 1 96 ? -3.191 -0.939 27.618 1.00 89.94 96 TYR A CA 1
ATOM 734 C C . TYR A 1 96 ? -3.052 0.564 27.324 1.00 89.94 96 TYR A C 1
ATOM 736 O O . TYR A 1 96 ? -3.972 1.188 26.800 1.00 89.94 96 TYR A O 1
ATOM 744 N N . ILE A 1 97 ? -1.890 1.149 27.645 1.00 90.31 97 ILE A N 1
ATOM 745 C CA . ILE A 1 97 ? -1.628 2.585 27.479 1.00 90.31 97 ILE A CA 1
ATOM 746 C C . ILE A 1 97 ? -1.706 2.978 26.000 1.00 90.31 97 ILE A C 1
ATOM 748 O O . ILE A 1 97 ? -2.428 3.918 25.674 1.00 90.31 97 ILE A O 1
ATOM 752 N N . ARG A 1 98 ? -1.038 2.237 25.102 1.00 88.38 98 ARG A N 1
ATOM 753 C CA . ARG A 1 98 ? -1.090 2.524 23.659 1.00 88.38 98 ARG A CA 1
ATOM 754 C C . ARG A 1 98 ? -2.500 2.352 23.096 1.00 88.38 98 ARG A C 1
ATOM 756 O O . ARG A 1 98 ? -2.949 3.203 22.335 1.00 88.38 98 ARG A O 1
ATOM 763 N N . PHE A 1 99 ? -3.235 1.319 23.520 1.00 90.88 99 PHE A N 1
ATOM 764 C CA . PHE A 1 99 ? -4.626 1.138 23.085 1.00 90.88 99 PHE A CA 1
ATOM 765 C C . PHE A 1 99 ? -5.540 2.279 23.549 1.00 90.88 99 PHE A C 1
ATOM 767 O O . PHE A 1 99 ? -6.392 2.749 22.792 1.00 90.88 99 PHE A O 1
ATOM 774 N N . LYS A 1 100 ? -5.343 2.767 24.778 1.00 92.50 100 LYS A N 1
ATOM 775 C CA . LYS A 1 100 ? -6.080 3.913 25.316 1.00 92.50 100 LYS A CA 1
ATOM 776 C C . LYS A 1 100 ? -5.777 5.201 24.548 1.00 92.50 100 LYS A C 1
ATOM 778 O O . LYS A 1 100 ? -6.712 5.929 24.223 1.00 92.50 100 LYS A O 1
ATOM 783 N N . GLU A 1 101 ? -4.511 5.481 24.243 1.00 91.56 101 GLU A N 1
ATOM 784 C CA . GLU A 1 101 ? -4.132 6.659 23.449 1.00 91.56 101 GLU A CA 1
ATOM 785 C C . GLU A 1 101 ? -4.715 6.611 22.036 1.00 91.56 101 GLU A C 1
ATOM 787 O O . GLU A 1 101 ? -5.302 7.596 21.580 1.00 91.56 101 GLU A O 1
ATOM 792 N N . TRP A 1 102 ? -4.648 5.449 21.384 1.00 94.38 102 TRP A N 1
ATOM 793 C CA . TRP A 1 102 ? -5.291 5.232 20.091 1.00 94.38 102 TRP A CA 1
ATOM 794 C C . TRP A 1 102 ? -6.812 5.457 20.164 1.00 94.38 102 TRP A C 1
ATOM 796 O O . TRP A 1 102 ? -7.364 6.238 19.391 1.00 94.38 102 TRP A O 1
ATOM 806 N N . THR A 1 103 ? -7.486 4.870 21.159 1.00 91.69 103 THR A N 1
ATOM 807 C CA . THR A 1 103 ? -8.939 5.030 21.370 1.00 91.69 103 THR A CA 1
ATOM 808 C C . THR A 1 103 ? -9.324 6.499 21.576 1.00 91.69 103 THR A C 1
ATOM 810 O O . THR A 1 103 ? -10.299 6.980 20.995 1.00 91.69 1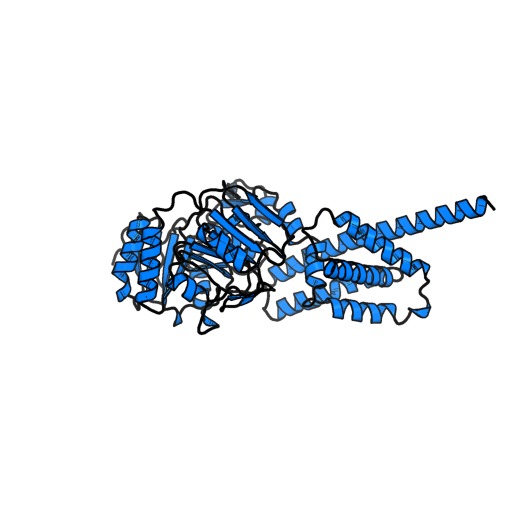03 THR A O 1
ATOM 813 N N . ASN A 1 104 ? -8.540 7.244 22.361 1.00 90.88 104 ASN A N 1
ATOM 814 C CA . ASN A 1 104 ? -8.757 8.675 22.573 1.00 90.88 104 ASN A CA 1
ATOM 815 C C . ASN A 1 104 ? -8.667 9.466 21.260 1.00 90.88 104 ASN A C 1
ATOM 817 O O . ASN A 1 104 ? -9.488 10.356 21.039 1.00 90.88 104 ASN A O 1
ATOM 821 N N . ALA A 1 105 ? -7.707 9.140 20.390 1.00 90.00 105 ALA A N 1
ATOM 822 C CA . ALA A 1 105 ? -7.565 9.794 19.091 1.00 90.00 105 ALA A CA 1
ATOM 823 C C . ALA A 1 105 ? -8.770 9.517 18.173 1.00 90.00 105 ALA A C 1
ATOM 825 O O . ALA A 1 105 ? -9.310 10.449 17.569 1.00 90.00 105 ALA A O 1
ATOM 826 N N . VAL A 1 106 ? -9.260 8.272 18.126 1.00 88.44 106 VAL A N 1
ATOM 827 C CA . VAL A 1 106 ? -10.461 7.909 17.346 1.00 88.44 106 VAL A CA 1
ATOM 828 C C . VAL A 1 106 ? -11.688 8.695 17.828 1.00 88.44 106 VAL A C 1
ATOM 830 O O . VAL A 1 106 ? -12.405 9.281 17.016 1.00 88.44 106 VAL A O 1
ATOM 833 N N . ILE A 1 107 ? -11.885 8.813 19.147 1.00 84.25 107 ILE A N 1
ATOM 834 C CA . ILE A 1 107 ? -12.982 9.606 19.738 1.00 84.25 107 ILE A CA 1
ATOM 835 C C . ILE A 1 107 ? -12.873 11.099 19.374 1.00 84.25 107 ILE A C 1
ATOM 837 O O . ILE A 1 107 ? -13.889 11.756 19.132 1.00 84.25 107 ILE A O 1
ATOM 841 N N . GLN A 1 108 ? -11.662 11.661 19.351 1.00 81.25 108 GLN A N 1
ATOM 842 C CA . GLN A 1 108 ? -11.443 13.096 19.122 1.00 81.25 108 GLN A CA 1
ATOM 843 C C . GLN A 1 108 ? -11.573 13.510 17.647 1.00 81.25 108 GLN A C 1
ATOM 845 O O . GLN A 1 108 ? -12.079 14.602 17.366 1.00 81.25 108 GLN A O 1
ATOM 850 N N . THR A 1 109 ? -11.216 12.624 16.712 1.00 72.25 109 THR A N 1
ATOM 851 C CA . THR A 1 109 ? -11.133 12.914 15.265 1.00 72.25 109 THR A CA 1
ATOM 852 C C . THR A 1 109 ? -12.452 13.380 14.643 1.00 72.25 109 THR A C 1
ATOM 854 O O . THR A 1 109 ? -12.444 14.174 13.700 1.00 72.25 109 THR A O 1
ATOM 857 N N . HIS A 1 110 ? -13.605 13.011 15.212 1.00 54.81 110 HIS A N 1
ATOM 858 C CA . HIS A 1 110 ? -14.929 13.472 14.758 1.00 54.81 110 HIS A CA 1
ATOM 859 C C . HIS A 1 110 ? -15.167 14.995 14.864 1.00 54.81 110 HIS A C 1
ATOM 861 O O . HIS A 1 110 ? -16.280 15.475 14.636 1.00 54.81 110 HIS A O 1
ATOM 867 N N . ARG A 1 111 ? -14.136 15.783 15.196 1.00 51.03 111 ARG A N 1
ATOM 868 C CA . ARG A 1 111 ? -14.191 17.240 15.360 1.00 51.03 111 ARG A CA 1
ATOM 869 C C . ARG A 1 111 ? -13.465 18.041 14.270 1.00 51.03 111 ARG A C 1
ATOM 871 O O . ARG A 1 111 ? -13.630 19.262 14.247 1.00 51.03 111 ARG A O 1
ATOM 878 N N . ASN A 1 112 ? -12.705 17.416 13.364 1.00 50.12 112 ASN A N 1
ATOM 879 C CA . ASN A 1 112 ? -11.863 18.152 12.411 1.00 50.12 112 ASN A CA 1
ATOM 880 C C . ASN A 1 112 ? -12.618 18.584 11.134 1.00 50.12 112 ASN A C 1
ATOM 882 O O . ASN A 1 112 ? -13.192 17.767 10.420 1.00 50.12 112 ASN A O 1
ATOM 886 N N . LYS A 1 113 ? -12.639 19.896 10.849 1.00 54.81 113 LYS A N 1
ATOM 887 C CA . LYS A 1 113 ? -13.576 20.521 9.888 1.00 54.81 113 LYS A CA 1
ATOM 888 C C . LYS A 1 113 ? -13.054 20.754 8.463 1.00 54.81 113 LYS A C 1
ATOM 890 O O . LYS A 1 113 ? -13.828 21.263 7.666 1.00 54.81 113 LYS A O 1
ATOM 895 N N . ASN A 1 114 ? -11.814 20.401 8.110 1.00 67.12 114 ASN A N 1
ATOM 896 C CA . ASN A 1 114 ? -11.299 20.489 6.728 1.00 67.12 114 ASN A CA 1
ATOM 897 C C . ASN A 1 114 ? -10.043 19.605 6.539 1.00 67.12 114 ASN A C 1
ATOM 899 O O . ASN A 1 114 ? -8.931 20.125 6.653 1.00 67.12 114 ASN A O 1
ATOM 903 N N . PRO A 1 115 ? -10.178 18.293 6.274 1.00 78.38 115 PRO A N 1
ATOM 904 C CA . PRO A 1 115 ? -9.021 17.406 6.150 1.00 78.38 115 PRO A CA 1
ATOM 905 C C . PRO A 1 115 ? -8.154 17.756 4.929 1.00 78.38 115 PRO A C 1
ATOM 907 O O . PRO A 1 115 ? -8.669 17.990 3.834 1.00 78.38 115 PRO A O 1
ATOM 910 N N . ARG A 1 116 ? -6.827 17.784 5.111 1.00 87.56 116 ARG A N 1
ATOM 911 C CA . ARG A 1 116 ? -5.841 17.906 4.020 1.00 87.56 116 ARG A CA 1
ATOM 912 C C . ARG A 1 116 ? -5.021 16.627 3.875 1.00 87.56 116 ARG A C 1
ATOM 914 O O . ARG A 1 116 ? -4.804 15.914 4.852 1.00 87.56 116 ARG A O 1
ATOM 921 N N . ALA A 1 117 ? -4.563 16.352 2.660 1.00 90.25 117 ALA A N 1
ATOM 922 C CA . ALA A 1 117 ? -3.696 15.226 2.343 1.00 90.25 117 ALA A CA 1
ATOM 923 C C . ALA A 1 117 ? -2.288 15.709 1.982 1.00 90.25 117 ALA A C 1
ATOM 925 O O . ALA A 1 117 ? -2.127 16.697 1.263 1.00 90.25 117 ALA A O 1
ATOM 926 N N . LEU A 1 118 ? -1.274 15.004 2.468 1.00 92.69 118 LEU A N 1
ATOM 927 C CA . LEU A 1 118 ? 0.132 15.244 2.174 1.00 92.69 118 LEU A CA 1
ATOM 928 C C . LEU A 1 118 ? 0.723 14.032 1.458 1.00 92.69 118 LEU A C 1
ATOM 930 O O . LEU A 1 118 ? 0.697 12.933 1.992 1.00 92.69 118 LEU A O 1
ATOM 934 N N . PHE A 1 119 ? 1.298 14.251 0.282 1.00 91.50 119 PHE A N 1
ATOM 935 C CA . PHE A 1 119 ? 1.957 13.244 -0.540 1.00 91.50 119 PHE A CA 1
ATOM 936 C C . PHE A 1 119 ? 3.462 13.509 -0.563 1.00 91.50 119 PHE A C 1
ATOM 938 O O . PHE A 1 119 ? 3.906 14.565 -1.021 1.00 91.50 119 PHE A O 1
ATOM 945 N N . VAL A 1 120 ? 4.254 12.565 -0.061 1.00 91.44 120 VAL A N 1
ATOM 946 C CA . VAL A 1 120 ? 5.715 12.663 0.039 1.00 91.44 120 VAL A CA 1
ATOM 947 C C . VAL A 1 120 ? 6.351 11.624 -0.878 1.00 91.44 120 VAL A C 1
ATOM 949 O O . VAL A 1 120 ? 6.187 10.426 -0.668 1.00 91.44 120 VAL A O 1
ATOM 952 N N . CYS A 1 121 ? 7.084 12.080 -1.898 1.00 84.88 121 CYS A N 1
ATOM 953 C CA . CYS A 1 121 ? 7.755 11.200 -2.856 1.00 84.88 121 CYS A CA 1
ATOM 954 C C . CYS A 1 121 ? 9.104 11.779 -3.334 1.00 84.88 121 CYS A C 1
ATOM 956 O O . CYS A 1 121 ? 9.169 12.500 -4.337 1.00 84.88 121 CYS A O 1
ATOM 958 N N . PRO A 1 122 ? 10.221 11.453 -2.672 1.00 70.31 122 PRO A N 1
ATOM 959 C CA . PRO A 1 122 ? 11.554 11.955 -3.020 1.00 70.31 122 PRO A CA 1
ATOM 960 C C . PRO A 1 122 ? 12.059 11.437 -4.374 1.00 70.31 122 PRO A C 1
ATOM 962 O O . PRO A 1 122 ? 12.920 12.058 -4.990 1.00 70.31 122 PRO A O 1
ATOM 965 N N . HIS A 1 123 ? 11.516 10.321 -4.865 1.00 65.19 123 HIS A N 1
ATOM 966 C CA . HIS A 1 123 ? 11.878 9.731 -6.158 1.00 65.19 123 HIS A CA 1
ATOM 967 C C . HIS A 1 123 ? 10.913 10.104 -7.297 1.00 65.19 123 HIS A C 1
ATOM 969 O O . HIS A 1 123 ? 11.071 9.608 -8.416 1.00 65.19 123 HIS A O 1
ATOM 975 N N . CYS A 1 124 ? 9.930 10.967 -7.020 1.00 66.31 124 CYS A N 1
ATOM 976 C CA . CYS A 1 124 ? 9.013 11.517 -8.013 1.00 66.31 124 CYS A CA 1
ATOM 977 C C . CYS A 1 124 ? 9.553 12.817 -8.622 1.00 66.31 124 CYS A C 1
ATOM 979 O O . CYS A 1 124 ? 10.432 13.483 -8.064 1.00 66.31 124 CYS A O 1
ATOM 981 N N . SER A 1 125 ? 8.978 13.192 -9.765 1.00 54.44 125 SER A N 1
ATOM 982 C CA . SER A 1 125 ? 9.254 14.444 -10.473 1.00 54.44 125 SER A CA 1
ATOM 983 C C . SER A 1 125 ? 9.209 15.657 -9.540 1.00 54.44 125 SER A C 1
ATOM 985 O O . SER A 1 125 ? 8.268 15.824 -8.765 1.00 54.44 125 SER A O 1
ATOM 987 N N . SER A 1 126 ? 10.233 16.517 -9.586 1.00 51.09 126 SER A N 1
ATOM 988 C CA . SER A 1 126 ? 10.377 17.639 -8.641 1.00 51.09 126 SER A CA 1
ATOM 989 C C . SER A 1 126 ? 9.328 18.729 -8.893 1.00 51.09 126 SER A C 1
ATOM 991 O O . SER A 1 126 ? 9.579 19.693 -9.616 1.00 51.09 126 SER A O 1
ATOM 993 N N . LYS A 1 127 ? 8.156 18.612 -8.265 1.00 51.44 127 LYS A N 1
ATOM 994 C CA . LYS A 1 127 ? 7.102 19.635 -8.254 1.00 51.44 127 LYS A CA 1
ATOM 995 C C . LYS A 1 127 ? 6.551 19.790 -6.839 1.00 51.44 127 LYS A C 1
ATOM 997 O O . LYS A 1 127 ? 6.201 18.802 -6.204 1.00 51.44 127 LYS A O 1
ATOM 1002 N N . ILE A 1 128 ? 6.424 21.032 -6.369 1.00 51.00 128 ILE A N 1
ATOM 1003 C CA . ILE A 1 128 ? 5.467 21.345 -5.303 1.00 51.00 128 ILE A CA 1
ATOM 1004 C C . ILE A 1 128 ? 4.169 21.710 -6.003 1.00 51.00 128 ILE A C 1
ATOM 1006 O O . ILE A 1 128 ? 4.110 22.704 -6.729 1.00 51.00 128 ILE A O 1
ATOM 1010 N N . ARG A 1 129 ? 3.128 20.910 -5.790 1.00 59.16 129 ARG A N 1
ATOM 1011 C CA . ARG A 1 129 ? 1.768 21.274 -6.176 1.00 59.16 129 ARG A CA 1
ATOM 1012 C C . ARG A 1 129 ? 0.990 21.521 -4.892 1.00 59.16 129 ARG A C 1
ATOM 1014 O O . ARG A 1 129 ? 0.947 20.669 -4.013 1.00 59.16 129 ARG A O 1
ATOM 1021 N N . LEU A 1 130 ? 0.422 22.713 -4.778 1.00 58.41 130 LEU A N 1
ATOM 1022 C CA . LEU A 1 130 ? -0.547 23.048 -3.743 1.00 58.41 130 LEU A CA 1
ATOM 1023 C C . LEU A 1 130 ? -1.887 23.125 -4.460 1.00 58.41 130 LEU A C 1
ATOM 1025 O O . LEU A 1 130 ? -2.088 24.024 -5.276 1.00 58.41 130 LEU A O 1
ATOM 1029 N N . ASN A 1 131 ? -2.764 22.151 -4.238 1.00 59.22 131 ASN A N 1
ATOM 1030 C CA . ASN A 1 131 ? -4.085 22.150 -4.859 1.00 59.22 131 ASN A CA 1
ATOM 1031 C C . ASN A 1 131 ? -5.153 22.021 -3.779 1.00 59.22 131 ASN A C 1
ATOM 1033 O O . ASN A 1 131 ? -5.533 20.909 -3.420 1.00 59.22 131 ASN A O 1
ATOM 1037 N N . GLY A 1 132 ? -5.581 23.165 -3.236 1.00 69.69 132 GLY A N 1
ATOM 1038 C CA . GLY A 1 132 ? -6.578 23.239 -2.170 1.00 69.69 132 GLY A CA 1
ATOM 1039 C C . GLY A 1 132 ? -6.202 22.362 -0.975 1.00 69.69 132 GLY A C 1
ATOM 1040 O O . GLY A 1 132 ? -5.345 22.726 -0.173 1.00 69.69 132 GLY A O 1
ATOM 1041 N N . SER A 1 133 ? -6.840 21.199 -0.890 1.00 72.56 133 SER A N 1
ATOM 1042 C CA . SER A 1 133 ? -6.712 20.215 0.186 1.00 72.56 133 SER A CA 1
ATOM 1043 C C . SER A 1 133 ? -5.540 19.237 0.038 1.00 72.56 133 SER A C 1
ATOM 1045 O O . SER A 1 133 ? -5.455 18.290 0.814 1.00 72.56 133 SER A O 1
ATOM 1047 N N . MET A 1 134 ? -4.654 19.419 -0.947 1.00 82.62 134 MET A N 1
ATOM 1048 C CA . MET A 1 134 ? -3.538 18.505 -1.221 1.00 82.62 134 MET A CA 1
ATOM 1049 C C . MET A 1 134 ? -2.181 19.213 -1.263 1.00 82.62 134 MET A C 1
ATOM 1051 O O . MET A 1 134 ? -2.013 20.225 -1.955 1.00 82.62 134 MET A O 1
ATOM 1055 N N . TYR A 1 135 ? -1.204 18.608 -0.592 1.00 83.19 135 TYR A N 1
ATOM 1056 C CA . TYR A 1 135 ? 0.205 18.982 -0.582 1.00 83.19 135 TYR A CA 1
ATOM 1057 C C . TYR A 1 135 ? 1.045 17.911 -1.270 1.00 83.19 135 TYR A C 1
ATOM 1059 O O . TYR A 1 135 ? 0.983 16.755 -0.873 1.00 83.19 135 TYR A O 1
ATOM 1067 N N . TYR A 1 136 ? 1.872 18.291 -2.244 1.00 84.44 136 TYR A N 1
ATOM 1068 C CA . TYR A 1 136 ? 2.836 17.382 -2.873 1.00 84.44 136 TYR A CA 1
ATOM 1069 C C . TYR A 1 136 ? 4.262 17.835 -2.561 1.00 84.44 136 TYR A C 1
ATOM 1071 O O . TYR A 1 136 ? 4.663 18.943 -2.930 1.00 84.44 136 TYR A O 1
ATOM 1079 N N . LEU A 1 137 ? 5.025 16.976 -1.888 1.00 83.31 137 LEU A N 1
ATOM 1080 C CA . LEU A 1 137 ? 6.446 17.140 -1.598 1.00 83.31 137 LEU A CA 1
ATOM 1081 C C . LEU A 1 137 ? 7.236 16.124 -2.412 1.00 83.31 137 LEU A C 1
ATOM 1083 O O . LEU A 1 137 ? 7.447 14.993 -1.976 1.00 83.31 137 LEU A O 1
ATOM 1087 N N . HIS A 1 138 ? 7.651 16.518 -3.616 1.00 82.50 138 HIS A N 1
ATOM 1088 C CA . HIS A 1 138 ? 8.371 15.629 -4.521 1.00 82.50 138 HIS A CA 1
ATOM 1089 C C . HIS A 1 138 ? 9.829 16.030 -4.742 1.00 82.50 138 HIS A C 1
ATOM 1091 O O . HIS A 1 138 ? 10.189 17.214 -4.711 1.00 82.50 138 HIS A O 1
ATOM 1097 N N . GLY A 1 139 ? 10.666 15.034 -5.031 1.00 74.69 139 GLY A N 1
ATOM 1098 C CA . GLY A 1 139 ? 12.064 15.242 -5.386 1.00 74.69 139 GLY A CA 1
ATOM 1099 C C . GLY A 1 139 ? 12.834 15.963 -4.282 1.00 74.69 139 GLY A C 1
ATOM 1100 O O . GLY A 1 139 ? 12.684 15.671 -3.096 1.00 74.69 139 GLY A O 1
ATOM 1101 N N . ARG A 1 140 ? 13.597 16.990 -4.669 1.00 73.88 140 ARG A N 1
ATOM 1102 C CA . ARG A 1 140 ? 14.390 17.817 -3.740 1.00 73.88 140 ARG A CA 1
ATOM 1103 C C . ARG A 1 140 ? 13.577 18.533 -2.652 1.00 73.88 140 ARG A C 1
ATOM 1105 O O . ARG A 1 140 ? 14.164 19.082 -1.728 1.00 73.88 140 ARG A O 1
ATOM 1112 N N . TYR A 1 141 ? 12.252 18.600 -2.790 1.00 77.25 141 TYR A N 1
ATOM 1113 C CA . TYR A 1 141 ? 11.369 19.282 -1.843 1.00 77.25 141 TYR A CA 1
ATOM 1114 C C . TYR A 1 141 ? 10.833 18.363 -0.745 1.00 77.25 141 TYR A C 1
ATOM 1116 O O . TYR A 1 141 ? 10.284 18.866 0.235 1.00 77.25 141 TYR A O 1
ATOM 1124 N N . ALA A 1 142 ? 11.025 17.048 -0.871 1.00 82.38 142 ALA A N 1
ATOM 1125 C CA . ALA A 1 142 ? 10.716 16.062 0.158 1.00 82.38 142 ALA A CA 1
ATOM 1126 C C . ALA A 1 142 ? 11.764 16.086 1.287 1.00 82.38 142 ALA A C 1
ATOM 1128 O O . ALA A 1 142 ? 12.349 15.060 1.608 1.00 82.38 142 ALA A O 1
ATOM 1129 N N . THR A 1 143 ? 12.047 17.260 1.858 1.00 88.88 143 THR A N 1
ATOM 1130 C CA . THR A 1 143 ? 12.939 17.416 3.017 1.00 88.88 143 THR A CA 1
ATOM 1131 C C . THR A 1 143 ? 12.167 17.214 4.316 1.00 88.88 143 THR A C 1
ATOM 1133 O O . THR A 1 143 ? 10.962 17.475 4.369 1.00 88.88 143 THR A O 1
ATOM 1136 N N . TYR A 1 144 ? 12.865 16.816 5.382 1.00 92.94 144 TYR A N 1
ATOM 1137 C CA . TYR A 1 144 ? 12.259 16.664 6.706 1.00 92.94 144 TYR A CA 1
ATOM 1138 C C . TYR A 1 144 ? 11.598 17.963 7.206 1.00 92.94 144 TYR A C 1
ATOM 1140 O O . TYR A 1 144 ? 10.484 17.944 7.720 1.00 92.94 144 TYR A O 1
ATOM 1148 N N . GLU A 1 145 ? 12.218 19.120 6.966 1.00 93.50 145 GLU A N 1
ATOM 1149 C CA . GLU A 1 145 ? 11.655 20.425 7.341 1.00 93.50 145 GLU A CA 1
ATOM 1150 C C . GLU A 1 145 ? 10.322 20.722 6.638 1.00 93.50 145 GLU A C 1
ATOM 1152 O O . GLU A 1 145 ? 9.362 21.173 7.270 1.00 93.50 145 GLU A O 1
ATOM 1157 N N . ASN A 1 146 ? 10.232 20.445 5.331 1.00 91.50 146 ASN A N 1
ATOM 1158 C CA . ASN A 1 146 ? 8.980 20.605 4.596 1.00 91.50 146 ASN A CA 1
ATOM 1159 C C . ASN A 1 146 ? 7.941 19.594 5.080 1.00 91.50 146 ASN A C 1
ATOM 1161 O O . ASN A 1 146 ? 6.786 19.967 5.284 1.00 91.50 146 ASN A O 1
ATOM 1165 N N . TYR A 1 147 ? 8.344 18.345 5.316 1.00 93.88 147 TYR A N 1
ATOM 1166 C CA . TYR A 1 147 ? 7.469 17.338 5.902 1.00 93.88 147 TYR A CA 1
ATOM 1167 C C . TYR A 1 147 ? 6.862 17.831 7.227 1.00 93.88 147 TYR A C 1
ATOM 1169 O O . TYR A 1 147 ? 5.639 17.880 7.352 1.00 93.88 147 TYR A O 1
ATOM 1177 N N . LEU A 1 148 ? 7.676 18.303 8.176 1.00 94.94 148 LEU A N 1
ATOM 1178 C CA . LEU A 1 148 ? 7.202 18.850 9.454 1.00 94.94 148 LEU A CA 1
ATOM 1179 C C . LEU A 1 148 ? 6.285 20.066 9.288 1.00 94.94 148 LEU A C 1
ATOM 1181 O O . LEU A 1 148 ? 5.359 20.262 10.075 1.00 94.94 148 LEU A O 1
ATOM 1185 N N . LYS A 1 149 ? 6.535 20.906 8.281 1.00 92.38 149 LYS A N 1
ATOM 1186 C CA . LYS A 1 149 ? 5.700 22.078 8.006 1.00 92.38 149 LYS A CA 1
ATOM 1187 C C . LYS A 1 149 ? 4.299 21.680 7.541 1.00 92.38 149 LYS A C 1
ATOM 1189 O O . LYS A 1 149 ? 3.327 22.221 8.059 1.00 92.38 149 LYS A O 1
ATOM 1194 N N . TYR A 1 150 ? 4.196 20.777 6.566 1.00 90.75 150 TYR A N 1
ATOM 1195 C CA . TYR A 1 150 ? 2.916 20.446 5.924 1.00 90.75 150 TYR A CA 1
ATOM 1196 C C . TYR A 1 150 ? 2.152 19.312 6.621 1.00 90.75 150 TYR A C 1
ATOM 1198 O O . TYR A 1 150 ? 0.932 19.248 6.499 1.00 90.75 150 TYR A O 1
ATOM 1206 N N . SER A 1 151 ? 2.831 18.450 7.384 1.00 92.56 151 SER A N 1
ATOM 1207 C CA . SER A 1 151 ? 2.190 17.361 8.142 1.00 92.56 151 SER A CA 1
ATOM 1208 C C . SER A 1 151 ? 1.310 17.857 9.290 1.00 92.56 151 SER A C 1
ATOM 1210 O O . SER A 1 151 ? 0.401 17.144 9.700 1.00 92.56 151 SER A O 1
ATOM 1212 N N . LYS A 1 152 ? 1.529 19.076 9.800 1.00 89.31 152 LYS A N 1
ATOM 1213 C CA . LYS A 1 152 ? 0.713 19.672 10.876 1.00 89.31 152 LYS A CA 1
ATOM 1214 C C . LYS A 1 152 ? -0.760 19.817 10.501 1.00 89.31 152 LYS A C 1
ATOM 1216 O O . LYS A 1 152 ? -1.620 19.555 11.329 1.00 89.31 152 LYS A O 1
ATOM 1221 N N . ASP A 1 153 ? -1.030 20.181 9.251 1.00 85.88 153 ASP A N 1
ATOM 1222 C CA . ASP A 1 153 ? -2.390 20.410 8.755 1.00 85.88 153 ASP A CA 1
ATOM 1223 C C . ASP A 1 153 ? -2.965 19.183 8.024 1.00 85.88 153 ASP A C 1
ATOM 1225 O O . ASP A 1 153 ? -4.089 19.234 7.523 1.00 85.88 153 ASP A O 1
ATOM 1229 N N . ALA A 1 154 ? -2.185 18.106 7.890 1.00 89.69 154 ALA A N 1
ATOM 1230 C CA . ALA A 1 154 ? -2.571 16.923 7.136 1.00 89.69 154 ALA A CA 1
ATOM 1231 C C . ALA A 1 154 ? -3.277 15.905 8.036 1.00 89.69 154 ALA A C 1
ATOM 1233 O O . ALA A 1 154 ? -2.759 15.535 9.084 1.00 89.69 154 ALA A O 1
ATOM 1234 N N . SER A 1 155 ? -4.433 15.417 7.588 1.00 90.19 155 SER A N 1
ATOM 1235 C CA . SER A 1 155 ? -5.164 14.298 8.200 1.00 90.19 155 SER A CA 1
ATOM 1236 C C . SER A 1 155 ? -4.839 12.968 7.517 1.00 90.19 155 SER A C 1
ATOM 1238 O O . SER A 1 155 ? -5.021 11.913 8.112 1.00 90.19 155 SER A O 1
ATOM 1240 N N . LEU A 1 156 ? -4.353 13.012 6.272 1.00 93.19 156 LEU A N 1
ATOM 1241 C CA . LEU A 1 156 ? -3.830 11.856 5.548 1.00 93.19 156 LEU A CA 1
ATOM 1242 C C . LEU A 1 156 ? -2.414 12.164 5.066 1.00 93.19 156 LEU A C 1
ATOM 1244 O O . LEU A 1 156 ? -2.183 13.193 4.433 1.00 93.19 156 LEU A O 1
ATOM 1248 N N . ILE A 1 157 ? -1.474 11.272 5.349 1.00 95.38 157 ILE A N 1
ATOM 1249 C CA . ILE A 1 157 ? -0.081 11.379 4.928 1.00 95.38 157 ILE A CA 1
ATOM 1250 C C . ILE A 1 157 ? 0.272 10.124 4.135 1.00 95.38 157 ILE A C 1
ATOM 1252 O O . ILE A 1 157 ? 0.271 9.014 4.655 1.00 95.38 157 ILE A O 1
ATOM 1256 N N . TRP A 1 158 ? 0.587 10.305 2.863 1.00 95.06 158 TRP A N 1
ATOM 1257 C CA . TRP A 1 158 ? 1.040 9.259 1.965 1.00 95.06 158 TRP A CA 1
ATOM 1258 C C . TRP A 1 158 ? 2.542 9.406 1.730 1.00 95.06 158 TRP A C 1
ATOM 1260 O O . TRP A 1 158 ? 3.021 10.496 1.405 1.00 95.06 158 TRP A O 1
ATOM 1270 N N . ILE A 1 159 ? 3.288 8.320 1.904 1.00 94.50 159 ILE A N 1
ATOM 1271 C CA . ILE A 1 159 ? 4.752 8.310 1.867 1.00 94.50 159 ILE A CA 1
ATOM 1272 C C . ILE A 1 159 ? 5.218 7.206 0.922 1.00 94.50 159 ILE A C 1
ATOM 1274 O O . ILE A 1 159 ? 4.918 6.034 1.145 1.00 94.50 159 ILE A O 1
ATOM 1278 N N . ALA A 1 160 ? 5.985 7.578 -0.103 1.00 90.75 160 ALA A N 1
ATOM 1279 C CA . ALA A 1 160 ? 6.638 6.647 -1.017 1.00 90.75 160 ALA A CA 1
ATOM 1280 C C . ALA A 1 160 ? 8.150 6.631 -0.828 1.00 90.75 160 ALA A C 1
ATOM 1282 O O . ALA A 1 160 ? 8.804 7.671 -0.892 1.00 90.75 160 ALA A O 1
ATOM 1283 N N . GLY A 1 161 ? 8.715 5.438 -0.682 1.00 86.94 161 GLY A N 1
ATOM 1284 C CA . GLY A 1 161 ? 10.146 5.236 -0.501 1.00 86.94 161 GLY A CA 1
ATOM 1285 C C . GLY A 1 161 ? 10.508 3.762 -0.355 1.00 86.94 161 GLY A C 1
ATOM 1286 O O . GLY A 1 161 ? 9.715 2.863 -0.653 1.00 86.94 161 GLY A O 1
ATOM 1287 N N . HIS A 1 162 ? 11.733 3.500 0.091 1.00 85.19 162 HIS A N 1
ATOM 1288 C CA . HIS A 1 162 ? 12.168 2.144 0.409 1.00 85.19 162 HIS A CA 1
ATOM 1289 C C . HIS A 1 162 ? 11.816 1.822 1.860 1.00 85.19 162 HIS A C 1
ATOM 1291 O O . HIS A 1 162 ? 12.416 2.363 2.781 1.00 85.19 162 HIS A O 1
ATOM 1297 N N . GLY A 1 163 ? 10.824 0.956 2.047 1.00 89.62 163 GLY A N 1
ATOM 1298 C CA . GLY A 1 163 ? 10.327 0.587 3.370 1.00 89.62 163 GLY A CA 1
ATOM 1299 C C . GLY A 1 163 ? 10.962 -0.666 3.943 1.00 89.62 163 GLY A C 1
ATOM 1300 O O . GLY A 1 163 ? 11.362 -1.579 3.215 1.00 89.62 163 GLY A O 1
ATOM 1301 N N . ASP A 1 164 ? 10.974 -0.692 5.266 1.00 92.06 164 ASP A N 1
ATOM 1302 C CA . ASP A 1 164 ? 11.115 -1.866 6.109 1.00 92.06 164 ASP A CA 1
ATOM 1303 C C . ASP A 1 164 ? 10.242 -1.658 7.375 1.00 92.06 164 ASP A C 1
ATOM 1305 O O . ASP A 1 164 ? 9.673 -0.579 7.565 1.00 92.06 164 ASP A O 1
ATOM 1309 N N . PRO A 1 165 ? 10.089 -2.659 8.255 1.00 94.44 165 PRO A N 1
ATOM 1310 C CA . PRO A 1 165 ? 9.236 -2.550 9.442 1.00 94.44 165 PRO A CA 1
ATOM 1311 C C . PRO A 1 165 ? 9.569 -1.388 10.395 1.00 94.44 165 PRO A C 1
ATOM 1313 O O . PRO A 1 165 ? 8.712 -0.978 11.174 1.00 94.44 165 PRO A O 1
ATOM 1316 N N . SER A 1 166 ? 10.796 -0.857 10.367 1.00 95.50 166 SER A N 1
ATOM 1317 C CA . SER A 1 166 ? 11.236 0.243 11.238 1.00 95.50 166 SER A CA 1
ATOM 1318 C C . SER A 1 166 ? 11.056 1.634 10.620 1.00 95.50 166 SER A C 1
ATOM 1320 O O . SER A 1 166 ? 11.287 2.631 11.301 1.00 95.50 166 SER A O 1
ATOM 1322 N N . GLY A 1 167 ? 10.666 1.736 9.345 1.00 95.00 167 GLY A N 1
ATOM 1323 C CA . GLY A 1 167 ? 10.498 3.031 8.690 1.00 95.00 167 GLY A CA 1
ATOM 1324 C C . GLY A 1 167 ? 10.609 3.007 7.168 1.00 95.00 167 GLY A C 1
ATOM 1325 O O . GLY A 1 167 ? 10.671 1.957 6.529 1.00 95.00 167 GLY A O 1
ATOM 1326 N N . VAL A 1 168 ? 10.648 4.200 6.580 1.00 94.44 168 VAL A N 1
ATOM 1327 C CA . VAL A 1 168 ? 10.766 4.408 5.134 1.00 94.44 168 VAL A CA 1
ATOM 1328 C C . VAL A 1 168 ? 11.938 5.327 4.830 1.00 94.44 168 VAL A C 1
ATOM 1330 O O . VAL A 1 168 ? 11.972 6.481 5.251 1.00 94.44 168 VAL A O 1
ATOM 1333 N N . ASP A 1 169 ? 12.899 4.818 4.068 1.00 90.06 169 ASP A N 1
ATOM 1334 C CA . ASP A 1 169 ? 14.000 5.602 3.525 1.00 90.06 169 ASP A CA 1
ATOM 1335 C C . ASP A 1 169 ? 13.509 6.461 2.350 1.00 90.06 169 ASP A C 1
ATOM 1337 O O . ASP A 1 169 ? 12.965 5.955 1.358 1.00 90.06 169 ASP A O 1
ATOM 1341 N N . LEU A 1 170 ? 13.703 7.774 2.495 1.00 87.38 170 LEU A N 1
ATOM 1342 C CA . LEU A 1 170 ? 13.307 8.812 1.550 1.00 87.38 170 LEU A CA 1
ATOM 1343 C C . LEU A 1 170 ? 14.523 9.433 0.834 1.00 87.38 170 LEU A C 1
ATOM 1345 O O . LEU A 1 170 ? 14.438 10.514 0.245 1.00 87.38 170 LEU A O 1
ATOM 1349 N N . GLY A 1 171 ? 15.676 8.765 0.878 1.00 81.06 171 GLY A N 1
ATOM 1350 C CA . GLY A 1 171 ? 16.910 9.130 0.186 1.00 81.06 171 GLY A CA 1
ATOM 1351 C C . GLY A 1 171 ? 17.767 10.153 0.934 1.00 81.06 171 GLY A C 1
ATOM 1352 O O . GLY A 1 171 ? 18.959 9.926 1.113 1.00 81.06 171 GLY A O 1
ATOM 1353 N N . TYR A 1 172 ? 17.188 11.280 1.364 1.00 82.31 172 TYR A N 1
ATOM 1354 C CA . TYR A 1 172 ? 17.916 12.338 2.099 1.00 82.31 172 TYR A CA 1
ATOM 1355 C C . TYR A 1 172 ? 17.672 12.324 3.610 1.00 82.31 172 TYR A C 1
ATOM 1357 O O . TYR A 1 172 ? 18.402 12.960 4.366 1.00 82.31 172 TYR A O 1
ATOM 1365 N N . TRP A 1 173 ? 16.615 11.646 4.033 1.00 92.00 173 TRP A N 1
ATOM 1366 C CA . TRP A 1 173 ? 16.230 11.431 5.419 1.00 92.00 173 TRP A CA 1
ATOM 1367 C C . TRP A 1 173 ? 15.368 10.172 5.470 1.00 92.00 173 TRP A C 1
ATOM 1369 O O . TRP A 1 173 ? 14.982 9.628 4.430 1.00 92.00 173 TRP A O 1
ATOM 1379 N N . ARG A 1 174 ? 15.066 9.709 6.676 1.00 93.25 174 ARG A N 1
ATOM 1380 C CA . ARG A 1 174 ? 14.253 8.523 6.900 1.00 93.25 174 ARG A CA 1
ATOM 1381 C C . ARG A 1 174 ? 13.030 8.900 7.716 1.00 93.25 174 ARG A C 1
ATOM 1383 O O . ARG A 1 174 ? 13.152 9.605 8.707 1.00 93.25 174 ARG A O 1
ATOM 1390 N N . PHE A 1 175 ? 11.864 8.430 7.292 1.00 96.44 175 PHE A N 1
ATOM 1391 C CA . PHE A 1 175 ? 10.682 8.430 8.137 1.00 96.44 175 PHE A CA 1
ATOM 1392 C C . PHE A 1 175 ? 10.782 7.247 9.100 1.00 96.44 175 PHE A C 1
ATOM 1394 O O . PHE A 1 175 ? 10.648 6.097 8.682 1.00 96.44 175 PHE A O 1
ATOM 1401 N N . ASP A 1 176 ? 11.041 7.525 10.368 1.00 96.19 176 ASP A N 1
ATOM 1402 C CA . ASP A 1 176 ? 11.171 6.551 11.452 1.00 96.19 176 ASP A CA 1
ATOM 1403 C C . ASP A 1 176 ? 10.601 7.142 12.755 1.00 96.19 176 ASP A C 1
ATOM 1405 O O . ASP A 1 176 ? 9.929 8.175 12.738 1.00 96.19 176 ASP A O 1
ATOM 1409 N N . GLU A 1 177 ? 10.827 6.469 13.882 1.00 94.69 177 GLU A N 1
ATOM 1410 C CA . GLU A 1 177 ? 10.300 6.877 15.187 1.00 94.69 177 GLU A CA 1
ATOM 1411 C C . GLU A 1 177 ? 10.805 8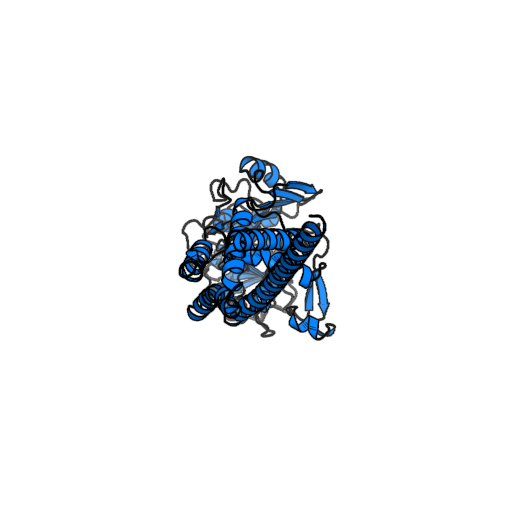.262 15.630 1.00 94.69 177 GLU A C 1
ATOM 1413 O O . GLU A 1 177 ? 10.051 9.026 16.227 1.00 94.69 177 GLU A O 1
ATOM 1418 N N . ASP A 1 178 ? 12.026 8.648 15.262 1.00 95.06 178 ASP A N 1
ATOM 1419 C CA . ASP A 1 178 ? 12.583 9.957 15.620 1.00 95.06 178 ASP A CA 1
ATOM 1420 C C . ASP A 1 178 ? 12.109 11.076 14.670 1.00 95.06 178 ASP A C 1
ATOM 1422 O O . ASP A 1 178 ? 12.136 12.262 15.018 1.00 95.06 178 ASP A O 1
ATOM 1426 N N . HIS A 1 179 ? 11.637 10.711 13.472 1.00 95.69 179 HIS A N 1
ATOM 1427 C CA . HIS A 1 179 ? 11.305 11.642 12.387 1.00 95.69 179 HIS A CA 1
ATOM 1428 C C . HIS A 1 179 ? 9.840 11.574 11.914 1.00 95.69 179 HIS A C 1
ATOM 1430 O O . HIS A 1 179 ? 9.505 12.092 10.845 1.00 95.69 179 HIS A O 1
ATOM 1436 N N . MET A 1 180 ? 8.933 10.977 12.691 1.00 95.06 180 MET A N 1
ATOM 1437 C CA . MET A 1 180 ? 7.508 10.898 12.328 1.00 95.06 180 MET A CA 1
ATOM 1438 C C . MET A 1 180 ? 6.733 12.213 12.528 1.00 95.06 180 MET A C 1
ATOM 1440 O O . MET A 1 180 ? 5.678 12.406 11.922 1.00 95.06 180 MET A O 1
ATOM 1444 N N . GLY A 1 181 ? 7.260 13.162 13.310 1.00 93.94 181 GLY A N 1
ATOM 1445 C CA . GLY A 1 181 ? 6.584 14.429 13.613 1.00 93.94 181 GLY A CA 1
ATOM 1446 C C . GLY A 1 181 ? 5.352 14.253 14.511 1.00 93.94 181 GLY A C 1
ATOM 1447 O O . GLY A 1 181 ? 5.299 13.352 15.339 1.00 93.94 181 GLY A O 1
ATOM 1448 N N . ASP A 1 182 ? 4.361 15.136 14.369 1.00 93.06 182 ASP A N 1
ATOM 1449 C CA . ASP A 1 182 ? 3.063 14.967 15.032 1.00 93.06 182 ASP A CA 1
ATOM 1450 C C . ASP A 1 182 ? 2.210 13.966 14.243 1.00 93.06 182 ASP A C 1
ATOM 1452 O O . ASP A 1 182 ? 1.979 14.157 13.048 1.00 93.06 182 ASP A O 1
ATOM 1456 N N . VAL A 1 183 ? 1.740 12.915 14.906 1.00 93.69 183 VAL A N 1
ATOM 1457 C CA . VAL A 1 183 ? 1.058 11.774 14.271 1.00 93.69 183 VAL A CA 1
ATOM 1458 C C . VAL A 1 183 ? -0.388 11.618 14.734 1.00 93.69 183 VAL A C 1
ATOM 1460 O O . VAL A 1 183 ? -1.114 10.778 14.200 1.00 93.69 183 VAL A O 1
ATOM 1463 N N . ARG A 1 184 ? -0.819 12.420 15.713 1.00 91.62 184 ARG A N 1
ATOM 1464 C CA . ARG A 1 184 ? -2.127 12.274 16.351 1.00 91.62 184 ARG A CA 1
ATOM 1465 C C . ARG A 1 184 ? -3.249 12.596 15.369 1.00 91.62 184 ARG A C 1
ATOM 1467 O O . ARG A 1 184 ? -3.175 13.602 14.671 1.00 91.62 184 ARG A O 1
ATOM 1474 N N . GLU A 1 185 ? -4.293 11.770 15.354 1.00 89.88 185 GLU A N 1
ATOM 1475 C CA . GLU A 1 185 ? -5.492 11.932 14.512 1.00 89.88 185 GLU A CA 1
ATOM 1476 C C . GLU A 1 185 ? -5.216 11.870 12.997 1.00 89.88 185 GLU A C 1
ATOM 1478 O O . GLU A 1 185 ? -5.984 12.395 12.187 1.00 89.88 185 GLU A O 1
ATOM 1483 N N . LYS A 1 186 ? -4.112 11.230 12.594 1.00 93.00 186 LYS A N 1
ATOM 1484 C CA . LYS A 1 186 ? -3.703 11.122 11.186 1.00 93.00 186 LYS A CA 1
ATOM 1485 C C . LYS A 1 186 ? -3.836 9.701 10.681 1.00 93.00 186 LYS A C 1
ATOM 1487 O O . LYS A 1 186 ? -3.756 8.746 11.446 1.00 93.00 186 LYS A O 1
ATOM 1492 N N . VAL A 1 187 ? -4.019 9.572 9.375 1.00 95.06 187 VAL A N 1
ATOM 1493 C CA . VAL A 1 187 ? -3.896 8.307 8.657 1.00 95.06 187 VAL A CA 1
ATOM 1494 C C . VAL A 1 187 ? -2.624 8.319 7.833 1.00 95.06 187 VAL A C 1
ATOM 1496 O O . VAL A 1 187 ? -2.362 9.278 7.109 1.00 95.06 187 VAL A O 1
ATOM 1499 N N . PHE A 1 188 ? -1.854 7.240 7.917 1.00 97.44 188 PHE A N 1
ATOM 1500 C CA . PHE A 1 188 ? -0.642 7.061 7.128 1.00 97.44 188 PHE A CA 1
ATOM 1501 C C . PHE A 1 188 ? -0.859 6.008 6.047 1.00 97.44 188 PHE A C 1
ATOM 1503 O O . PHE A 1 188 ? -1.461 4.968 6.290 1.00 97.44 188 PHE A O 1
ATOM 1510 N N . VAL A 1 189 ? -0.353 6.260 4.846 1.00 97.25 189 VAL A N 1
ATOM 1511 C CA . VAL A 1 189 ? -0.342 5.293 3.747 1.00 97.25 189 VAL A CA 1
ATOM 1512 C C . VAL A 1 189 ? 1.089 5.152 3.259 1.00 97.25 189 VAL A C 1
ATOM 1514 O O . VAL A 1 189 ? 1.677 6.106 2.752 1.00 97.25 189 VAL A O 1
ATOM 1517 N N . PHE A 1 190 ? 1.657 3.963 3.413 1.00 96.19 190 PHE A N 1
ATOM 1518 C CA . PHE A 1 190 ? 3.036 3.685 3.035 1.00 96.19 190 PHE A CA 1
ATOM 1519 C C . PHE A 1 190 ? 3.095 2.962 1.696 1.00 96.19 190 PHE A C 1
ATOM 1521 O O . PHE A 1 190 ? 2.922 1.747 1.623 1.00 96.19 190 PHE A O 1
ATOM 1528 N N . GLU A 1 191 ? 3.417 3.696 0.633 1.00 92.06 191 GLU A N 1
ATOM 1529 C CA . GLU A 1 191 ? 3.781 3.128 -0.666 1.00 92.06 191 GLU A CA 1
ATOM 1530 C C . GLU A 1 191 ? 5.221 2.614 -0.607 1.00 92.06 191 GLU A C 1
ATOM 1532 O O . GLU A 1 191 ? 6.165 3.202 -1.138 1.00 92.06 191 GLU A O 1
ATOM 1537 N N . SER A 1 192 ? 5.424 1.568 0.191 1.00 88.94 192 SER A N 1
ATOM 1538 C CA . SER A 1 192 ? 6.741 1.065 0.572 1.00 88.94 192 SER A CA 1
ATOM 1539 C C . SER A 1 192 ? 6.664 -0.408 0.977 1.00 88.94 192 SER A C 1
ATOM 1541 O O . SER A 1 192 ? 5.638 -0.878 1.466 1.00 88.94 192 SER A O 1
ATOM 1543 N N . CYS A 1 193 ? 7.756 -1.144 0.769 1.00 87.38 193 CYS A N 1
ATOM 1544 C CA . CYS A 1 193 ? 7.845 -2.563 1.117 1.00 87.38 193 CYS A CA 1
ATOM 1545 C C . CYS A 1 193 ? 7.726 -2.788 2.631 1.00 87.38 193 CYS A C 1
ATOM 1547 O O . CYS A 1 193 ? 8.278 -2.012 3.405 1.00 87.38 193 CYS A O 1
ATOM 1549 N N . SER A 1 194 ? 7.091 -3.889 3.039 1.00 89.38 194 SER A N 1
ATOM 1550 C CA . SER A 1 194 ? 7.262 -4.524 4.359 1.00 89.38 194 SER A CA 1
ATOM 1551 C C . SER A 1 194 ? 6.981 -3.695 5.624 1.00 89.38 194 SER A C 1
ATOM 1553 O O . SER A 1 194 ? 7.158 -4.220 6.721 1.00 89.38 194 SER A O 1
ATOM 1555 N N . VAL A 1 195 ? 6.506 -2.450 5.528 1.00 94.75 195 VAL A N 1
ATOM 1556 C CA . VAL A 1 195 ? 6.190 -1.605 6.699 1.00 94.75 195 VAL A CA 1
ATOM 1557 C C . VAL A 1 195 ? 5.123 -2.255 7.597 1.00 94.75 195 VAL A C 1
ATOM 1559 O O . VAL A 1 195 ? 5.131 -2.072 8.811 1.00 94.75 195 VAL A O 1
ATOM 1562 N N . GLY A 1 196 ? 4.226 -3.062 7.018 1.00 94.00 196 GLY A N 1
ATOM 1563 C CA . GLY A 1 196 ? 3.183 -3.784 7.749 1.00 94.00 196 GLY A CA 1
ATOM 1564 C C . GLY A 1 196 ? 3.672 -5.055 8.452 1.00 94.00 196 GLY A C 1
ATOM 1565 O O . GLY A 1 196 ? 2.930 -5.620 9.253 1.00 94.00 196 GLY A O 1
ATOM 1566 N N . MET A 1 197 ? 4.902 -5.515 8.185 1.00 94.06 197 MET A N 1
ATOM 1567 C CA . MET A 1 197 ? 5.483 -6.714 8.802 1.00 94.06 197 MET A CA 1
ATOM 1568 C C . MET A 1 197 ? 6.027 -6.411 10.206 1.00 94.06 197 MET A C 1
ATOM 1570 O O . MET A 1 197 ? 7.220 -6.565 10.477 1.00 94.06 197 MET A O 1
ATOM 1574 N N . ILE A 1 198 ? 5.157 -5.964 11.114 1.00 93.56 198 ILE A N 1
ATOM 1575 C CA . ILE A 1 198 ? 5.559 -5.488 12.448 1.00 93.56 198 ILE A CA 1
ATOM 1576 C C . ILE A 1 198 ? 6.292 -6.547 13.290 1.00 93.56 198 ILE A C 1
ATOM 1578 O O . ILE A 1 198 ? 7.029 -6.196 14.200 1.00 93.56 198 ILE A O 1
ATOM 1582 N N . TRP A 1 199 ? 6.135 -7.831 12.955 1.00 92.31 199 TRP A N 1
ATOM 1583 C CA . TRP A 1 199 ? 6.776 -8.972 13.615 1.00 92.31 199 TRP A CA 1
ATOM 1584 C C . TRP A 1 199 ? 8.260 -9.166 13.265 1.00 92.31 199 TRP A C 1
ATOM 1586 O O . TRP A 1 199 ? 8.918 -10.026 13.843 1.00 92.31 199 TRP A O 1
ATOM 1596 N N . LEU A 1 200 ? 8.801 -8.417 12.300 1.00 91.19 200 LEU A N 1
ATOM 1597 C CA . LEU A 1 200 ? 10.197 -8.548 11.863 1.00 91.19 200 LEU A CA 1
ATOM 1598 C C . LEU A 1 200 ? 11.165 -7.593 12.580 1.00 91.19 200 LEU A C 1
ATOM 1600 O O . LEU A 1 200 ? 12.362 -7.607 12.294 1.00 91.19 200 LEU A O 1
ATOM 1604 N N . THR A 1 201 ? 10.676 -6.761 13.497 1.00 90.62 201 THR A N 1
ATOM 1605 C CA . THR A 1 201 ? 11.498 -5.834 14.282 1.00 90.62 201 THR A CA 1
ATOM 1606 C C . THR A 1 201 ? 10.941 -5.686 15.692 1.00 90.62 201 THR A C 1
ATOM 1608 O O . THR A 1 201 ? 9.757 -5.907 15.930 1.00 90.62 201 THR A O 1
ATOM 1611 N N . THR A 1 202 ? 11.786 -5.278 16.635 1.00 87.44 202 THR A N 1
ATOM 1612 C CA . THR A 1 202 ? 11.363 -4.964 18.006 1.00 87.44 202 THR A CA 1
ATOM 1613 C C . THR A 1 202 ? 10.701 -3.592 18.115 1.00 87.44 202 THR A C 1
ATOM 1615 O O . THR A 1 202 ? 9.884 -3.391 19.006 1.00 87.44 202 THR A O 1
ATOM 1618 N N . ASN A 1 203 ? 11.027 -2.666 17.204 1.00 89.06 203 ASN A N 1
ATOM 1619 C CA . ASN A 1 203 ? 10.513 -1.291 17.194 1.00 89.06 203 ASN A CA 1
ATOM 1620 C C . ASN A 1 203 ? 9.828 -0.990 15.850 1.00 89.06 203 ASN A C 1
ATOM 1622 O O . ASN A 1 203 ? 10.410 -0.322 14.989 1.00 89.06 203 ASN A O 1
ATOM 1626 N N . PRO A 1 204 ? 8.638 -1.556 15.595 1.00 94.88 204 PRO A N 1
ATOM 1627 C CA . PRO A 1 204 ? 7.949 -1.346 14.331 1.00 94.88 204 PRO A CA 1
ATOM 1628 C C . PRO A 1 204 ? 7.296 0.036 14.286 1.00 94.88 204 PRO A C 1
ATOM 1630 O O . PRO A 1 204 ? 6.499 0.382 15.162 1.00 94.88 204 PRO A O 1
ATOM 1633 N N . ILE A 1 205 ? 7.559 0.793 13.215 1.00 96.50 205 ILE A N 1
ATOM 1634 C CA . ILE A 1 205 ? 7.057 2.168 13.059 1.00 96.50 205 ILE A CA 1
ATOM 1635 C C . ILE A 1 205 ? 5.530 2.230 13.143 1.00 96.50 205 ILE A C 1
ATOM 1637 O O . ILE A 1 205 ? 4.970 3.173 13.695 1.00 96.50 205 ILE A O 1
ATOM 1641 N N . ALA A 1 206 ? 4.841 1.194 12.659 1.00 96.06 206 ALA A N 1
ATOM 1642 C CA . ALA A 1 206 ? 3.390 1.129 12.714 1.00 96.06 206 ALA A CA 1
ATOM 1643 C C . ALA A 1 206 ? 2.841 1.094 14.152 1.00 96.06 206 ALA A C 1
ATOM 1645 O O . ALA A 1 206 ? 1.832 1.745 14.425 1.00 96.06 206 ALA A O 1
ATOM 1646 N N . LEU A 1 207 ? 3.506 0.399 15.086 1.00 95.38 207 LEU A N 1
ATOM 1647 C CA . LEU A 1 207 ? 3.080 0.397 16.491 1.00 95.38 207 LEU A CA 1
ATOM 1648 C C . LEU A 1 207 ? 3.369 1.738 17.167 1.00 95.38 207 LEU A C 1
ATOM 1650 O O . LEU A 1 207 ? 2.528 2.212 17.929 1.00 95.38 207 LEU A O 1
ATOM 1654 N N . SER A 1 208 ? 4.505 2.377 16.866 1.00 95.31 208 SER A N 1
ATOM 1655 C CA . SER A 1 208 ? 4.815 3.715 17.392 1.00 95.31 208 SER A CA 1
ATOM 1656 C C . SER A 1 208 ? 3.809 4.758 16.897 1.00 95.31 208 SER A C 1
ATOM 1658 O O . SER A 1 208 ? 3.316 5.564 17.684 1.00 95.31 208 SER A O 1
ATOM 1660 N N . LEU A 1 209 ? 3.417 4.700 15.621 1.00 96.75 209 LEU A N 1
ATOM 1661 C CA . LEU A 1 209 ? 2.387 5.569 15.050 1.00 96.75 209 LEU A CA 1
ATOM 1662 C C . LEU A 1 209 ? 1.021 5.372 15.723 1.00 96.75 209 LEU A C 1
ATOM 1664 O O . LEU A 1 209 ? 0.418 6.349 16.169 1.00 96.75 209 LEU A O 1
ATOM 1668 N N . LEU A 1 210 ? 0.533 4.129 15.823 1.00 95.81 210 LEU A N 1
ATOM 1669 C CA . LEU A 1 210 ? -0.747 3.824 16.480 1.00 95.81 210 LEU A CA 1
ATOM 1670 C C . LEU A 1 210 ? -0.729 4.221 17.961 1.00 95.81 210 LEU A C 1
ATOM 1672 O O . LEU A 1 210 ? -1.657 4.872 18.438 1.00 95.81 210 LEU A O 1
ATOM 1676 N N . GLY A 1 211 ? 0.349 3.884 18.675 1.00 93.69 211 GLY A N 1
ATOM 1677 C CA . GLY A 1 211 ? 0.528 4.200 20.092 1.00 93.69 211 GLY A CA 1
ATOM 1678 C C . GLY A 1 211 ? 0.591 5.697 20.393 1.00 93.69 211 GLY A C 1
ATOM 1679 O O . GLY A 1 211 ? 0.226 6.107 21.491 1.00 93.69 211 GLY A O 1
ATOM 1680 N N . ASN A 1 212 ? 0.980 6.508 19.407 1.00 93.94 212 ASN A N 1
ATOM 1681 C CA . ASN A 1 212 ? 0.992 7.968 19.486 1.00 93.94 212 ASN A CA 1
ATOM 1682 C C . ASN A 1 212 ? -0.273 8.620 18.893 1.00 93.94 212 ASN A C 1
ATOM 1684 O O . ASN A 1 212 ? -0.323 9.837 18.704 1.00 93.94 212 ASN A O 1
ATOM 1688 N N . GLY A 1 213 ? -1.317 7.827 18.630 1.00 93.19 213 GLY A N 1
ATOM 1689 C CA . GLY A 1 213 ? -2.644 8.319 18.263 1.00 93.19 213 GLY A CA 1
ATOM 1690 C C . GLY A 1 213 ? -2.892 8.481 16.764 1.00 93.19 213 GLY A C 1
ATOM 1691 O O . GLY A 1 213 ? -3.835 9.181 16.395 1.00 93.19 213 GLY A O 1
ATOM 1692 N N . SER A 1 214 ? -2.087 7.864 15.895 1.00 95.25 214 SER A N 1
ATOM 1693 C CA . SER A 1 214 ? -2.467 7.665 14.488 1.00 95.25 214 SER A CA 1
ATOM 1694 C C . SER A 1 214 ? -3.724 6.796 14.412 1.00 95.25 214 SER A C 1
ATOM 1696 O O . SER A 1 214 ? -3.830 5.798 15.119 1.00 95.25 214 SER A O 1
ATOM 1698 N N . LEU A 1 215 ? -4.674 7.145 13.552 1.00 94.19 215 LEU A N 1
ATOM 1699 C CA . LEU A 1 215 ? -5.972 6.470 13.461 1.00 94.19 215 LEU A CA 1
ATOM 1700 C C . LEU A 1 215 ? -5.875 5.152 12.715 1.00 94.19 215 LEU A C 1
ATOM 1702 O O . LEU A 1 215 ? -6.402 4.134 13.165 1.00 94.19 215 LEU A O 1
ATOM 1706 N N . ALA A 1 216 ? -5.198 5.190 11.572 1.00 96.12 216 ALA A N 1
ATOM 1707 C CA . ALA A 1 216 ? -5.028 4.050 10.698 1.00 96.12 216 ALA A CA 1
ATOM 1708 C C . ALA A 1 216 ? -3.730 4.169 9.899 1.00 96.12 216 ALA A C 1
ATOM 1710 O O . ALA A 1 216 ? -3.234 5.260 9.612 1.00 96.12 216 ALA A O 1
ATOM 1711 N N . ILE A 1 217 ? -3.185 3.024 9.524 1.00 97.88 217 ILE A N 1
ATOM 1712 C CA . ILE A 1 217 ? -1.963 2.891 8.753 1.00 97.88 217 ILE A CA 1
ATOM 1713 C C . ILE A 1 217 ? -2.223 1.855 7.677 1.00 97.88 217 ILE A C 1
ATOM 1715 O O . ILE A 1 217 ? -2.524 0.704 7.976 1.00 97.88 217 ILE A O 1
ATOM 1719 N N . VAL A 1 218 ? -2.082 2.244 6.421 1.00 97.81 218 VAL A N 1
ATOM 1720 C CA . VAL A 1 218 ? -2.103 1.314 5.299 1.00 97.81 218 VAL A CA 1
ATOM 1721 C C . VAL A 1 218 ? -0.669 0.966 4.947 1.00 97.81 218 VAL A C 1
ATOM 1723 O O . VAL A 1 218 ? 0.128 1.854 4.636 1.00 97.81 218 VAL A O 1
ATOM 1726 N N . ALA A 1 219 ? -0.334 -0.316 4.996 1.00 96.69 219 ALA A N 1
ATOM 1727 C CA . ALA A 1 219 ? 1.025 -0.781 4.766 1.00 96.69 219 ALA A CA 1
ATOM 1728 C C . ALA A 1 219 ? 1.048 -2.129 4.040 1.00 96.69 219 ALA A C 1
ATOM 1730 O O . ALA A 1 219 ? 0.067 -2.870 4.033 1.00 96.69 219 ALA A O 1
ATOM 1731 N N . SER A 1 220 ? 2.185 -2.444 3.423 1.00 93.50 220 SER A N 1
ATOM 1732 C CA . SER A 1 220 ? 2.407 -3.733 2.771 1.00 93.50 220 SER A CA 1
ATOM 1733 C C . SER A 1 220 ? 2.998 -4.750 3.754 1.00 93.50 220 SER A C 1
ATOM 1735 O O . SER A 1 220 ? 3.962 -4.439 4.460 1.00 93.50 220 SER A O 1
ATOM 1737 N N . VAL A 1 221 ? 2.455 -5.971 3.777 1.00 90.31 221 VAL A N 1
ATOM 1738 C CA . VAL A 1 221 ? 3.035 -7.162 4.434 1.00 90.31 221 VAL A CA 1
ATOM 1739 C C . VAL A 1 221 ? 3.817 -8.042 3.456 1.00 90.31 221 VAL A C 1
ATOM 1741 O O . VAL A 1 221 ? 4.035 -9.221 3.717 1.00 90.31 221 VAL A O 1
ATOM 1744 N N . ASP A 1 222 ? 4.235 -7.483 2.323 1.00 83.62 222 ASP A N 1
ATOM 1745 C CA . ASP A 1 222 ? 5.071 -8.142 1.318 1.00 83.62 222 ASP A CA 1
ATOM 1746 C C . ASP A 1 222 ? 6.029 -7.115 0.676 1.00 83.62 222 ASP A C 1
ATOM 1748 O O . ASP A 1 222 ? 6.046 -5.921 1.005 1.00 83.62 222 ASP A O 1
ATOM 1752 N N . SER A 1 223 ? 6.852 -7.580 -0.254 1.00 72.00 223 SER A N 1
ATOM 1753 C CA . SER A 1 223 ? 7.633 -6.753 -1.157 1.00 72.00 223 SER A CA 1
ATOM 1754 C C . SER A 1 223 ? 6.740 -5.884 -2.065 1.00 72.00 223 SER A C 1
ATOM 1756 O O . SER A 1 223 ? 5.635 -6.247 -2.483 1.00 72.00 223 SER A O 1
ATOM 1758 N N . GLY A 1 224 ? 7.226 -4.682 -2.377 1.00 69.50 224 GLY A N 1
ATOM 1759 C CA . GLY A 1 224 ? 6.489 -3.653 -3.115 1.00 69.50 224 GLY A CA 1
ATOM 1760 C C . GLY A 1 224 ? 5.503 -2.866 -2.242 1.00 69.50 224 GLY A C 1
ATOM 1761 O O . GLY A 1 224 ? 5.150 -3.297 -1.147 1.00 69.50 224 GLY A O 1
ATOM 1762 N N . GLY A 1 225 ? 5.081 -1.701 -2.736 1.00 75.62 225 GLY A N 1
ATOM 1763 C CA . GLY A 1 225 ? 4.161 -0.812 -2.026 1.00 75.62 225 GLY A CA 1
ATOM 1764 C C . GLY A 1 225 ? 2.702 -1.277 -2.043 1.00 75.62 225 GLY A C 1
ATOM 1765 O O . GLY A 1 225 ? 2.403 -2.430 -2.377 1.00 75.62 225 GLY A O 1
ATOM 1766 N N . VAL A 1 22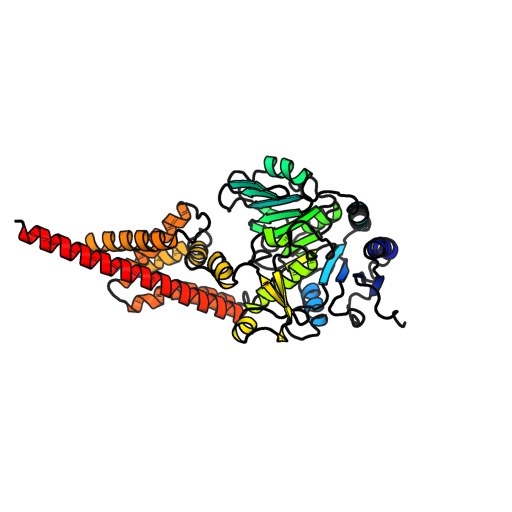6 ? 1.802 -0.385 -1.628 1.00 81.50 226 VAL A N 1
ATOM 1767 C CA . VAL A 1 226 ? 0.398 -0.690 -1.321 1.00 81.50 226 VAL A CA 1
ATOM 1768 C C . VAL A 1 226 ? -0.557 -0.456 -2.487 1.00 81.50 226 VAL A C 1
ATOM 1770 O O . VAL A 1 226 ? -1.730 -0.804 -2.367 1.00 81.50 226 VAL A O 1
ATOM 1773 N N . SER A 1 227 ? -0.105 0.128 -3.599 1.00 78.06 227 SER A N 1
ATOM 1774 C CA . SER A 1 227 ? -1.000 0.523 -4.686 1.00 78.06 227 SER A CA 1
ATOM 1775 C C . SER A 1 227 ? -0.323 0.505 -6.056 1.00 78.06 227 SER A C 1
ATOM 1777 O O . SER A 1 227 ? 0.823 0.910 -6.213 1.00 78.06 227 SER A O 1
ATOM 1779 N N . TYR A 1 228 ? -1.077 0.107 -7.084 1.00 69.75 228 TYR A N 1
ATOM 1780 C CA . TYR A 1 228 ? -0.768 0.450 -8.483 1.00 69.75 228 TYR A CA 1
ATOM 1781 C C . TYR A 1 228 ? -1.556 1.666 -8.975 1.00 69.75 228 TYR A C 1
ATOM 1783 O O . TYR A 1 228 ? -1.460 2.028 -10.142 1.00 69.75 228 TYR A O 1
ATOM 1791 N N . PHE A 1 229 ? -2.365 2.271 -8.110 1.00 76.38 229 PHE A N 1
ATOM 1792 C CA . PHE A 1 229 ? -3.113 3.483 -8.412 1.00 76.38 229 PHE A CA 1
ATOM 1793 C C . PHE A 1 229 ? -2.349 4.734 -7.973 1.00 76.38 229 PHE A C 1
ATOM 1795 O O . PHE A 1 229 ? -1.575 4.662 -7.007 1.00 76.38 229 PHE A O 1
ATOM 1802 N N . PRO A 1 230 ? -2.618 5.884 -8.618 1.00 78.06 230 PRO A N 1
ATOM 1803 C CA . PRO A 1 230 ? -2.097 7.181 -8.206 1.00 78.06 230 PRO A CA 1
ATOM 1804 C C . PRO A 1 230 ? -2.387 7.479 -6.732 1.00 78.06 230 PRO A C 1
ATOM 1806 O O . PRO A 1 230 ? -3.420 7.049 -6.216 1.00 78.06 230 PRO A O 1
ATOM 1809 N N . PRO A 1 231 ? -1.519 8.226 -6.033 1.00 83.38 231 PRO A N 1
ATOM 1810 C CA . PRO A 1 231 ? -1.692 8.520 -4.612 1.00 83.38 231 PRO A CA 1
ATOM 1811 C C . PRO A 1 231 ? -3.039 9.194 -4.274 1.00 83.38 231 PRO A C 1
ATOM 1813 O O . PRO A 1 231 ? -3.598 8.972 -3.199 1.00 83.38 231 PRO A O 1
ATOM 1816 N N . GLU A 1 232 ? -3.612 9.956 -5.206 1.00 81.69 232 GLU A N 1
ATOM 1817 C CA . GLU A 1 232 ? -4.912 10.629 -5.100 1.00 81.69 232 GLU A CA 1
ATOM 1818 C C . GLU A 1 232 ? -6.095 9.660 -4.955 1.00 81.69 232 GLU A C 1
ATOM 1820 O O . GLU A 1 232 ? -7.186 10.046 -4.537 1.00 81.69 232 GLU A O 1
ATOM 1825 N N . TYR A 1 233 ? -5.894 8.382 -5.254 1.00 85.25 233 TYR A N 1
ATOM 1826 C CA . TYR A 1 233 ? -6.855 7.331 -4.952 1.00 85.25 233 TYR A CA 1
ATOM 1827 C C . TYR A 1 233 ? -7.251 7.298 -3.464 1.00 85.25 233 TYR A C 1
ATOM 1829 O O . TYR A 1 233 ? -8.429 7.130 -3.124 1.00 85.25 233 TYR A O 1
ATOM 1837 N N . TRP A 1 234 ? -6.277 7.502 -2.571 1.00 87.94 234 TRP A N 1
ATOM 1838 C CA . TRP A 1 234 ? -6.447 7.336 -1.125 1.00 87.94 234 TRP A CA 1
ATOM 1839 C C . TRP A 1 234 ? -7.316 8.415 -0.471 1.00 87.94 234 TRP A C 1
ATOM 1841 O O . TRP A 1 234 ? -7.758 8.249 0.663 1.00 87.94 234 TRP A O 1
ATOM 1851 N N . ILE A 1 235 ? -7.601 9.503 -1.190 1.00 86.69 235 ILE A N 1
ATOM 1852 C CA . ILE A 1 235 ? -8.490 10.582 -0.733 1.00 86.69 235 ILE A CA 1
ATOM 1853 C C . ILE A 1 235 ? -9.925 10.443 -1.261 1.00 86.69 235 ILE A C 1
ATOM 1855 O O . ILE A 1 235 ? -10.747 11.344 -1.062 1.00 86.69 235 ILE A O 1
ATOM 1859 N N . SER A 1 236 ? -10.227 9.337 -1.950 1.00 84.00 236 SER A N 1
ATOM 1860 C CA . SER A 1 236 ? -11.548 9.077 -2.515 1.00 84.00 236 SER A CA 1
ATOM 1861 C C . SER A 1 236 ? -12.616 8.812 -1.445 1.00 84.00 236 SER A C 1
ATOM 1863 O O . SER A 1 236 ? -12.346 8.622 -0.261 1.00 84.00 236 SER A O 1
ATOM 1865 N N . ASN A 1 237 ? -13.877 8.818 -1.870 1.00 84.56 237 ASN A N 1
ATOM 1866 C CA . ASN A 1 237 ? -15.053 8.747 -1.000 1.00 84.56 237 ASN A CA 1
ATOM 1867 C C . ASN A 1 237 ? -15.366 7.337 -0.435 1.00 84.56 237 ASN A C 1
ATOM 1869 O O . ASN A 1 237 ? -16.518 7.056 -0.092 1.00 84.56 237 ASN A O 1
ATOM 1873 N N . TYR A 1 238 ? -14.372 6.459 -0.324 1.00 88.25 238 TYR A N 1
ATOM 1874 C CA . TYR A 1 238 ? -14.484 5.158 0.340 1.00 88.25 238 TYR A CA 1
ATOM 1875 C C . TYR A 1 238 ? -13.692 5.157 1.652 1.00 88.25 238 TYR A C 1
ATOM 1877 O O . TYR A 1 238 ? -12.849 6.025 1.878 1.00 88.25 238 TYR A O 1
ATOM 1885 N N . THR A 1 239 ? -13.983 4.201 2.533 1.00 91.56 239 THR A N 1
ATOM 1886 C CA . THR A 1 239 ? -13.188 4.001 3.749 1.00 91.56 239 THR A CA 1
ATOM 1887 C C . THR A 1 239 ? -11.801 3.470 3.394 1.00 91.56 239 THR A C 1
ATOM 1889 O O . THR A 1 239 ? -11.628 2.798 2.373 1.00 91.56 239 THR A O 1
ATOM 1892 N N . ILE A 1 240 ? -10.802 3.733 4.234 1.00 92.69 240 ILE A N 1
ATOM 1893 C CA . ILE A 1 240 ? -9.426 3.296 3.986 1.00 92.69 240 ILE A CA 1
ATOM 1894 C C . ILE A 1 240 ? -9.328 1.766 3.881 1.00 92.69 240 ILE A C 1
ATOM 1896 O O . ILE A 1 240 ? -8.589 1.248 3.043 1.00 92.69 240 ILE A O 1
ATOM 1900 N N . GLY A 1 241 ? -10.145 1.039 4.650 1.00 94.94 241 GLY A N 1
ATOM 1901 C CA . GLY A 1 241 ? -10.267 -0.412 4.553 1.00 94.94 241 GLY A CA 1
ATOM 1902 C C . GLY A 1 241 ? -10.858 -0.875 3.221 1.00 94.94 241 GLY A C 1
ATOM 1903 O O . GLY A 1 241 ? -10.327 -1.805 2.609 1.00 94.94 241 GLY A O 1
ATOM 1904 N N . LYS A 1 242 ? -11.900 -0.202 2.709 1.00 93.38 242 LYS A N 1
ATOM 1905 C CA . LYS A 1 242 ? -12.455 -0.527 1.386 1.00 93.38 242 LYS A CA 1
ATOM 1906 C C . LYS A 1 242 ? -11.439 -0.250 0.279 1.00 93.38 242 LYS A C 1
ATOM 1908 O O . LYS A 1 242 ? -11.336 -1.020 -0.673 1.00 93.38 242 LYS A O 1
ATOM 1913 N N . LEU A 1 243 ? -10.646 0.810 0.431 1.00 92.81 243 LEU A N 1
ATOM 1914 C CA . LEU A 1 243 ? -9.572 1.135 -0.500 1.00 92.81 243 LEU A CA 1
ATOM 1915 C C . LEU A 1 243 ? -8.446 0.081 -0.476 1.00 92.81 243 LEU A C 1
ATOM 1917 O O . LEU A 1 243 ? -7.937 -0.320 -1.527 1.00 92.81 243 LEU A O 1
ATOM 1921 N N . ALA A 1 244 ? -8.087 -0.432 0.699 1.00 94.62 244 ALA A N 1
ATOM 1922 C CA . ALA A 1 244 ? -7.146 -1.544 0.814 1.00 94.62 244 ALA A CA 1
ATOM 1923 C C . ALA A 1 244 ? -7.694 -2.837 0.179 1.00 94.62 244 ALA A C 1
ATOM 1925 O O . ALA A 1 244 ? -6.970 -3.509 -0.555 1.00 94.62 244 ALA A O 1
ATOM 1926 N N . GLN A 1 245 ? -8.980 -3.149 0.386 1.00 93.94 245 GLN A N 1
ATOM 1927 C CA . GLN A 1 245 ? -9.644 -4.312 -0.219 1.00 93.94 245 GLN A CA 1
ATOM 1928 C C . GLN A 1 245 ? -9.641 -4.239 -1.751 1.00 93.94 245 GLN A C 1
ATOM 1930 O O . GLN A 1 245 ? -9.265 -5.210 -2.407 1.00 93.94 245 GLN A O 1
ATOM 1935 N N . ILE A 1 246 ? -9.993 -3.081 -2.326 1.00 91.19 246 ILE A N 1
ATOM 1936 C CA . ILE A 1 246 ? -9.926 -2.858 -3.777 1.00 91.19 246 ILE A CA 1
ATOM 1937 C C . ILE A 1 246 ? -8.500 -3.105 -4.278 1.00 91.19 246 ILE A C 1
ATOM 1939 O O . ILE A 1 246 ? -8.313 -3.885 -5.210 1.00 91.19 246 ILE A O 1
ATOM 1943 N N . ASN A 1 247 ? -7.486 -2.520 -3.632 1.00 90.44 247 ASN A N 1
ATOM 1944 C CA . ASN A 1 247 ? -6.088 -2.732 -4.014 1.00 90.44 247 ASN A CA 1
ATOM 1945 C C . ASN A 1 247 ? -5.690 -4.211 -3.986 1.00 90.44 247 ASN A C 1
ATOM 1947 O O . ASN A 1 247 ? -5.135 -4.719 -4.960 1.00 90.44 247 ASN A O 1
ATOM 1951 N N . ASN A 1 248 ? -6.021 -4.923 -2.910 1.00 91.81 248 ASN A N 1
ATOM 1952 C CA . ASN A 1 248 ? -5.763 -6.355 -2.793 1.00 91.81 248 ASN A CA 1
ATOM 1953 C C . ASN A 1 248 ? -6.447 -7.168 -3.900 1.00 91.81 248 ASN A C 1
ATOM 1955 O O . ASN A 1 248 ? -5.816 -8.046 -4.485 1.00 91.81 248 ASN A O 1
ATOM 1959 N N . ALA A 1 249 ? -7.691 -6.847 -4.254 1.00 90.25 249 ALA A N 1
ATOM 1960 C CA . ALA A 1 249 ? -8.395 -7.525 -5.338 1.00 90.25 249 ALA A CA 1
ATOM 1961 C C . ALA A 1 249 ? -7.709 -7.298 -6.702 1.00 90.25 249 ALA A C 1
ATOM 1963 O O . ALA A 1 249 ? -7.578 -8.224 -7.506 1.00 90.25 249 ALA A O 1
ATOM 1964 N N . TYR A 1 250 ? -7.200 -6.087 -6.949 1.00 84.81 250 TYR A N 1
ATOM 1965 C CA . TYR A 1 250 ? -6.403 -5.779 -8.140 1.00 84.81 250 TYR A CA 1
ATOM 1966 C C . TYR A 1 250 ? -5.052 -6.506 -8.157 1.00 84.81 250 TYR A C 1
ATOM 1968 O O . TYR A 1 250 ? -4.669 -7.047 -9.197 1.00 84.81 250 TYR A O 1
ATOM 1976 N N . PHE A 1 251 ? -4.360 -6.594 -7.016 1.00 82.19 251 PHE A N 1
ATOM 1977 C CA . PHE A 1 251 ? -3.154 -7.414 -6.871 1.00 82.19 251 PHE A CA 1
ATOM 1978 C C . PHE A 1 251 ? -3.437 -8.870 -7.249 1.00 82.19 251 PHE A C 1
ATOM 1980 O O . PHE A 1 251 ? -2.749 -9.431 -8.105 1.00 82.19 251 PHE A O 1
ATOM 1987 N N . MET A 1 252 ? -4.500 -9.463 -6.708 1.00 82.44 252 MET A N 1
ATOM 1988 C CA . MET A 1 252 ? -4.860 -10.843 -7.028 1.00 82.44 252 MET A CA 1
ATOM 1989 C C . MET A 1 252 ? -5.221 -11.059 -8.486 1.00 82.44 252 MET A C 1
ATOM 1991 O O . MET A 1 252 ? -4.904 -12.113 -9.047 1.00 82.44 252 MET A O 1
ATOM 1995 N N . LYS A 1 253 ? -5.861 -10.070 -9.118 1.00 79.62 253 LYS A N 1
ATOM 1996 C CA . LYS A 1 253 ? -6.220 -10.147 -10.534 1.00 79.62 253 LYS A CA 1
ATOM 1997 C C . LYS A 1 253 ? -4.993 -10.362 -11.416 1.00 79.62 253 LYS A C 1
ATOM 1999 O O . LYS A 1 253 ? -5.063 -11.119 -12.383 1.00 79.62 253 LYS A O 1
ATOM 2004 N N . ILE A 1 254 ? -3.862 -9.767 -11.038 1.00 71.12 254 ILE A N 1
ATOM 2005 C CA . ILE A 1 254 ? -2.567 -9.972 -11.697 1.00 71.12 254 ILE A CA 1
ATOM 2006 C C . ILE A 1 254 ? -1.710 -11.057 -11.026 1.00 71.12 254 ILE A C 1
ATOM 2008 O O . ILE A 1 254 ? -0.551 -11.239 -11.382 1.00 71.12 254 ILE A O 1
ATOM 2012 N N . GLY A 1 255 ? -2.270 -11.810 -10.078 1.00 71.12 255 GLY A N 1
ATOM 2013 C CA . GLY A 1 255 ? -1.627 -12.945 -9.425 1.00 71.12 255 GLY A CA 1
ATOM 2014 C C . GLY A 1 255 ? -0.790 -12.617 -8.190 1.00 71.12 255 GLY A C 1
ATOM 2015 O O . GLY A 1 255 ? -0.054 -13.483 -7.743 1.00 71.12 255 GLY A O 1
ATOM 2016 N N . ILE A 1 256 ? -0.848 -11.425 -7.617 1.00 76.44 256 ILE A N 1
ATOM 2017 C CA . ILE A 1 256 ? -0.168 -11.120 -6.348 1.00 76.44 256 ILE A CA 1
ATOM 2018 C C . ILE A 1 256 ? -1.113 -11.441 -5.185 1.00 76.44 256 ILE A C 1
ATOM 2020 O O . ILE A 1 256 ? -2.289 -11.092 -5.234 1.00 76.44 256 ILE A O 1
ATOM 2024 N N . SER A 1 257 ? -0.625 -12.114 -4.141 1.00 82.81 257 SER A N 1
ATOM 2025 C CA . SER A 1 257 ? -1.423 -12.358 -2.932 1.00 82.81 257 SER A CA 1
ATOM 2026 C C . SER A 1 257 ? -1.826 -11.040 -2.254 1.00 82.81 257 SER A C 1
ATOM 2028 O O . SER A 1 257 ? -1.055 -10.081 -2.312 1.00 82.81 257 SER A O 1
ATOM 2030 N N . PRO A 1 258 ? -2.992 -10.970 -1.583 1.00 88.06 258 PRO A N 1
ATOM 2031 C CA . PRO A 1 258 ? -3.392 -9.786 -0.823 1.00 88.06 258 PRO A CA 1
ATOM 2032 C C . PRO A 1 258 ? -2.299 -9.369 0.166 1.00 88.06 258 PRO A C 1
ATOM 2034 O O . PRO A 1 258 ? -2.012 -10.091 1.111 1.00 88.06 258 PRO A O 1
ATOM 2037 N N . LYS A 1 259 ? -1.669 -8.219 -0.052 1.00 89.56 259 LYS A N 1
ATOM 2038 C CA . LYS A 1 259 ? -0.516 -7.774 0.747 1.00 89.56 259 LYS A CA 1
ATOM 2039 C C . LYS A 1 259 ? -0.734 -6.446 1.452 1.00 89.56 259 LYS A C 1
ATOM 2041 O O . LYS A 1 259 ? 0.091 -6.049 2.264 1.00 89.56 259 LYS A O 1
ATOM 2046 N N . VAL A 1 260 ? -1.808 -5.736 1.133 1.00 94.56 260 VAL A N 1
ATOM 2047 C CA . VAL A 1 260 ? -2.143 -4.461 1.760 1.00 94.56 260 VAL A CA 1
ATOM 2048 C C . VAL A 1 260 ? -2.933 -4.747 3.023 1.00 94.56 260 VAL A C 1
ATOM 2050 O O . VAL A 1 260 ? -4.001 -5.350 2.956 1.00 94.56 260 VAL A O 1
ATOM 2053 N N . VAL A 1 261 ? -2.429 -4.294 4.163 1.00 95.88 261 VAL A N 1
ATOM 2054 C CA . VAL A 1 261 ? -3.130 -4.376 5.445 1.00 95.88 261 VAL A CA 1
ATOM 2055 C C . VAL A 1 261 ? -3.472 -2.980 5.937 1.00 95.88 261 VAL A C 1
ATOM 2057 O O . VAL A 1 261 ? -2.715 -2.031 5.721 1.00 95.88 261 VAL A O 1
ATOM 2060 N N . VAL A 1 262 ? -4.607 -2.869 6.621 1.00 97.88 262 VAL A N 1
ATOM 2061 C CA . VAL A 1 262 ? -4.943 -1.688 7.414 1.00 97.88 262 VAL A CA 1
ATOM 2062 C C . VAL A 1 262 ? -4.676 -2.011 8.873 1.00 97.88 262 VAL A C 1
ATOM 2064 O O . VAL A 1 262 ? -5.275 -2.934 9.421 1.00 97.88 262 VAL A O 1
ATOM 2067 N N . LEU A 1 263 ? -3.766 -1.259 9.483 1.00 97.50 263 LEU A N 1
ATOM 2068 C CA . LEU A 1 263 ? -3.494 -1.294 10.909 1.00 97.50 263 LEU A CA 1
ATOM 2069 C C . LEU A 1 263 ? -4.217 -0.114 11.574 1.00 97.50 263 LEU A C 1
ATOM 2071 O O . LEU A 1 263 ? -3.977 1.021 11.184 1.00 97.50 263 LEU A O 1
ATOM 2075 N N . GLY A 1 264 ? -5.091 -0.341 12.550 1.00 96.00 264 GLY A N 1
ATOM 2076 C CA . GLY A 1 264 ? -5.987 0.682 13.104 1.00 96.00 264 GLY A CA 1
ATOM 2077 C C . GLY A 1 264 ? -7.350 0.721 12.411 1.00 96.00 264 GLY A C 1
ATOM 2078 O O . GLY A 1 264 ? -7.778 -0.283 11.848 1.00 96.00 264 GLY A O 1
ATOM 2079 N N . ASP A 1 265 ? -8.049 1.856 12.486 1.00 94.31 265 ASP A N 1
ATOM 2080 C CA . ASP A 1 265 ? -9.477 1.956 12.158 1.00 94.31 265 ASP A CA 1
ATOM 2081 C C . ASP A 1 265 ? -9.742 1.864 10.640 1.00 94.31 265 ASP A C 1
ATOM 2083 O O . ASP A 1 265 ? -9.458 2.815 9.902 1.00 94.31 265 ASP A O 1
ATOM 2087 N N . PRO A 1 266 ? -10.337 0.765 10.139 1.00 95.00 266 PRO A N 1
ATOM 2088 C CA . PRO A 1 266 ? -10.614 0.616 8.716 1.00 95.00 266 PRO A CA 1
ATOM 2089 C C . PRO A 1 266 ? -11.763 1.501 8.215 1.00 95.00 266 PRO A C 1
ATOM 2091 O O . PRO A 1 266 ? -11.882 1.675 6.999 1.00 95.00 266 PRO A O 1
ATOM 2094 N N . ALA A 1 267 ? -12.588 2.066 9.106 1.00 92.00 267 ALA A N 1
ATOM 2095 C CA . ALA A 1 267 ? -13.730 2.905 8.740 1.00 92.00 267 ALA A CA 1
ATOM 2096 C C . ALA A 1 267 ? -13.357 4.365 8.448 1.00 92.00 267 ALA A C 1
ATOM 2098 O O . ALA A 1 267 ? -14.203 5.121 7.962 1.00 92.00 267 ALA A O 1
ATOM 2099 N N . PHE A 1 268 ? -12.104 4.775 8.686 1.00 88.38 268 PHE A N 1
ATOM 2100 C CA . PHE A 1 268 ? -11.682 6.140 8.389 1.00 88.38 268 PHE A CA 1
ATOM 2101 C C . PHE A 1 268 ? -11.950 6.497 6.924 1.00 88.38 268 PHE A C 1
ATOM 2103 O O . PHE A 1 268 ? -11.602 5.752 6.006 1.00 88.38 268 PHE A O 1
ATOM 2110 N N . LYS A 1 269 ? -12.525 7.679 6.701 1.00 86.44 269 LYS A N 1
ATOM 2111 C CA . LYS A 1 269 ? -12.892 8.184 5.382 1.00 86.44 269 LYS A CA 1
ATOM 2112 C C . LYS A 1 269 ? -12.466 9.640 5.241 1.00 86.44 269 LYS A C 1
ATOM 2114 O O . LYS A 1 269 ? -12.875 10.484 6.030 1.00 86.44 269 LYS A O 1
ATOM 2119 N N . PHE A 1 270 ? -11.686 9.942 4.203 1.00 81.06 270 PHE A N 1
ATOM 2120 C CA . PHE A 1 270 ? -11.158 11.292 3.979 1.00 81.06 270 PHE A CA 1
ATOM 2121 C C . PHE A 1 270 ? -12.222 12.274 3.450 1.00 81.06 270 PHE A C 1
ATOM 2123 O O . PHE A 1 270 ? -12.338 13.398 3.931 1.00 81.06 270 PHE A O 1
ATOM 2130 N N . GLY A 1 271 ? -13.031 11.847 2.472 1.00 63.16 271 GLY A N 1
ATOM 2131 C CA . GLY A 1 271 ? -14.299 12.505 2.127 1.00 63.16 271 GLY A CA 1
ATOM 2132 C C . GLY A 1 271 ? -14.244 13.786 1.279 1.00 63.16 271 GLY A C 1
ATOM 2133 O O . GLY A 1 271 ? -15.279 14.436 1.158 1.00 63.16 271 GLY A O 1
ATOM 2134 N N . GLN A 1 272 ? -13.106 14.163 0.675 1.00 64.31 272 GLN A N 1
ATOM 2135 C CA . GLN A 1 272 ? -13.016 15.407 -0.120 1.00 64.31 272 GLN A CA 1
ATOM 2136 C C . GLN A 1 272 ? -12.820 15.240 -1.631 1.00 64.31 272 GLN A C 1
ATOM 2138 O O . GLN A 1 272 ? -13.248 16.116 -2.383 1.00 64.31 272 GLN A O 1
ATOM 2143 N N . ALA A 1 273 ? -12.218 14.149 -2.110 1.00 61.00 273 ALA A N 1
ATOM 2144 C CA . ALA A 1 273 ? -12.173 13.871 -3.541 1.00 61.00 273 ALA A CA 1
ATOM 2145 C C . ALA A 1 273 ? -13.333 12.938 -3.890 1.00 61.00 273 ALA A C 1
ATOM 2147 O O . ALA A 1 273 ? -13.541 11.922 -3.228 1.00 61.00 273 ALA A O 1
ATOM 2148 N N . GLY A 1 274 ? -14.122 13.290 -4.909 1.00 65.19 274 GLY A N 1
ATOM 2149 C CA . GLY A 1 274 ? -15.215 12.443 -5.388 1.00 65.19 274 GLY A CA 1
ATOM 2150 C C . GLY A 1 274 ? -14.767 11.007 -5.709 1.00 65.19 274 GLY A C 1
ATOM 2151 O O . GLY A 1 274 ? -13.588 10.668 -5.668 1.00 65.19 274 GLY A O 1
ATOM 2152 N N . ASN A 1 275 ? -15.711 10.127 -6.036 1.00 70.75 275 ASN A N 1
ATOM 2153 C CA . ASN A 1 275 ? -15.408 8.701 -6.201 1.00 70.75 275 ASN A CA 1
ATOM 2154 C C . ASN A 1 275 ? -14.360 8.458 -7.305 1.00 70.75 275 ASN A C 1
ATOM 2156 O O . ASN A 1 275 ? -14.686 8.626 -8.474 1.00 70.75 275 ASN A O 1
ATOM 2160 N N . TYR A 1 276 ? -13.141 8.025 -6.964 1.00 76.94 276 TYR A N 1
ATOM 2161 C CA . TYR A 1 276 ? -12.118 7.648 -7.956 1.00 76.94 276 TYR A CA 1
ATOM 2162 C C . TYR A 1 276 ? -12.558 6.440 -8.798 1.00 76.94 276 TYR A C 1
ATOM 2164 O O . TYR A 1 276 ? -12.241 6.337 -9.980 1.00 76.94 276 TYR A O 1
ATOM 2172 N N . PHE A 1 277 ? -13.359 5.562 -8.193 1.00 80.50 277 PHE A N 1
ATOM 2173 C CA . PHE A 1 277 ? -13.945 4.394 -8.829 1.00 80.50 277 PHE A CA 1
ATOM 2174 C C . PHE A 1 277 ? -15.427 4.602 -9.144 1.00 80.50 277 PHE A C 1
ATOM 2176 O O . PHE A 1 277 ? -16.190 5.133 -8.333 1.00 80.50 277 PHE A O 1
ATOM 2183 N N . LYS A 1 278 ? -15.849 4.137 -10.318 1.00 83.88 278 LYS A N 1
ATOM 2184 C CA . LYS A 1 278 ? -17.243 3.846 -10.629 1.00 83.88 278 LYS A CA 1
ATOM 2185 C C . LYS A 1 278 ? -17.524 2.404 -10.217 1.00 83.88 278 LYS A C 1
ATOM 2187 O O . LYS A 1 278 ? -16.940 1.472 -10.761 1.00 83.88 278 LYS A O 1
ATOM 2192 N N . GLN A 1 279 ? -18.419 2.231 -9.255 1.00 87.38 279 GLN A N 1
ATOM 2193 C CA . GLN A 1 279 ? -18.933 0.919 -8.882 1.00 87.38 279 GLN A CA 1
ATOM 2194 C C . GLN A 1 279 ? -19.953 0.465 -9.932 1.00 87.38 279 GLN A C 1
ATOM 2196 O O . GLN A 1 279 ? -20.861 1.225 -10.274 1.00 87.38 279 GLN A O 1
ATOM 2201 N N . ILE A 1 280 ? -19.785 -0.747 -10.456 1.00 86.56 280 ILE A N 1
ATOM 2202 C CA . ILE A 1 280 ? -20.673 -1.348 -11.459 1.00 86.56 280 ILE A CA 1
ATOM 2203 C C . ILE A 1 280 ? -21.043 -2.759 -10.989 1.00 86.56 280 ILE A C 1
ATOM 2205 O O . ILE A 1 280 ? -20.140 -3.502 -10.594 1.00 86.56 280 ILE A O 1
ATOM 2209 N N . PRO A 1 281 ? -22.328 -3.157 -11.006 1.00 88.69 281 PRO A N 1
ATOM 2210 C CA . PRO A 1 281 ? -22.714 -4.537 -10.730 1.00 88.69 281 PRO A CA 1
ATOM 2211 C C . PRO A 1 281 ? -21.996 -5.503 -11.679 1.00 88.69 281 PRO A C 1
ATOM 2213 O O . PRO A 1 281 ? -21.985 -5.303 -12.892 1.00 88.69 281 PRO A O 1
ATOM 2216 N N . TYR A 1 282 ? -21.407 -6.580 -11.157 1.00 82.94 282 TYR A N 1
ATOM 2217 C CA . TYR A 1 282 ? -20.569 -7.472 -11.972 1.00 82.94 282 TYR A CA 1
ATOM 2218 C C . TYR A 1 282 ? -21.355 -8.177 -13.097 1.00 82.94 282 TYR A C 1
ATOM 2220 O O . TYR A 1 282 ? -20.798 -8.540 -14.136 1.00 82.94 282 TYR A O 1
ATOM 2228 N N . GLY A 1 283 ? -22.670 -8.346 -12.917 1.00 83.12 283 GLY A N 1
ATOM 2229 C CA . GLY A 1 283 ? -23.579 -8.879 -13.935 1.00 83.12 283 GLY A CA 1
ATOM 2230 C C . GLY A 1 283 ? -23.749 -7.975 -15.161 1.00 83.12 283 GLY A C 1
ATOM 2231 O O . GLY A 1 283 ? -24.026 -8.490 -16.240 1.00 83.12 283 GLY A O 1
ATOM 2232 N N . GLU A 1 284 ? -23.519 -6.669 -15.015 1.00 84.50 284 GLU A N 1
ATOM 2233 C CA . GLU A 1 284 ? -23.695 -5.652 -16.063 1.00 84.50 284 GLU A CA 1
ATOM 2234 C C . GLU A 1 284 ? -22.420 -5.392 -16.882 1.00 84.50 284 GLU A C 1
ATOM 2236 O O . GLU A 1 284 ? -22.427 -4.568 -17.791 1.00 84.50 284 GLU A O 1
ATOM 2241 N N . LEU A 1 285 ? -21.318 -6.080 -16.569 1.00 74.00 285 LEU A N 1
ATOM 2242 C CA . LEU A 1 285 ? -20.053 -5.934 -17.288 1.00 74.00 285 LEU A CA 1
ATOM 2243 C C . LEU A 1 285 ? -20.014 -6.783 -18.559 1.00 74.00 285 LEU A C 1
ATOM 2245 O O . LEU A 1 285 ? -20.388 -7.967 -18.553 1.00 74.00 285 LEU A O 1
ATOM 2249 N N . ASP A 1 286 ? -19.424 -6.207 -19.603 1.00 73.44 286 ASP A N 1
ATOM 2250 C CA . ASP A 1 286 ? -19.068 -6.922 -20.822 1.00 73.44 286 ASP A CA 1
ATOM 2251 C C . ASP A 1 286 ? -18.003 -7.999 -20.552 1.00 73.44 286 ASP A C 1
ATOM 2253 O O . ASP A 1 286 ? -17.264 -7.979 -19.562 1.00 73.44 286 ASP A O 1
ATOM 2257 N N . HIS A 1 287 ? -17.895 -8.977 -21.457 1.00 68.38 287 HIS A N 1
ATOM 2258 C CA . HIS A 1 287 ? -16.966 -10.101 -21.298 1.00 68.38 287 HIS A CA 1
ATOM 2259 C C . HIS A 1 287 ? -15.500 -9.674 -21.133 1.00 68.38 287 HIS A C 1
ATOM 2261 O O . HIS A 1 287 ? -14.780 -10.292 -20.352 1.00 68.38 287 HIS A O 1
ATOM 2267 N N . LEU A 1 288 ? -15.060 -8.628 -21.840 1.00 59.81 288 LEU A N 1
ATOM 2268 C CA . LEU A 1 288 ? -13.693 -8.110 -21.733 1.00 59.81 288 LEU A CA 1
ATOM 2269 C C . LEU A 1 288 ? -13.435 -7.470 -20.365 1.00 59.81 288 LEU A C 1
ATOM 2271 O O . LEU A 1 288 ? -12.399 -7.721 -19.756 1.00 59.81 288 LEU A O 1
ATOM 2275 N N . ASP A 1 289 ? -14.403 -6.733 -19.833 1.00 64.38 289 ASP A N 1
ATOM 2276 C CA . ASP A 1 289 ? -14.287 -6.067 -18.537 1.00 64.38 289 ASP A CA 1
ATOM 2277 C C . ASP A 1 289 ? -14.171 -7.074 -17.388 1.00 64.38 289 ASP A C 1
ATOM 2279 O O . ASP A 1 289 ? -13.358 -6.898 -16.479 1.00 64.38 289 ASP A O 1
ATOM 2283 N N . LYS A 1 290 ? -14.882 -8.206 -17.475 1.00 66.44 290 LYS A N 1
ATOM 2284 C CA . LYS A 1 290 ? -14.757 -9.319 -16.514 1.00 66.44 290 LYS A CA 1
ATOM 2285 C C . LYS A 1 290 ? -13.352 -9.932 -16.493 1.00 66.44 290 LYS A C 1
ATOM 2287 O O . LYS A 1 290 ? -12.907 -10.431 -15.454 1.00 66.44 290 LYS A O 1
ATOM 2292 N N . ILE A 1 291 ? -12.620 -9.877 -17.609 1.00 65.81 291 ILE A N 1
ATOM 2293 C CA . ILE A 1 291 ? -11.241 -10.379 -17.693 1.00 65.81 291 ILE A CA 1
ATOM 2294 C C . ILE A 1 291 ? -10.272 -9.448 -16.966 1.00 65.81 291 ILE A C 1
ATOM 2296 O O . ILE A 1 291 ? -9.333 -9.945 -16.351 1.00 65.81 291 ILE A O 1
ATOM 2300 N N . VAL A 1 292 ? -10.495 -8.133 -16.985 1.00 68.19 292 VAL A N 1
ATOM 2301 C CA . VAL A 1 292 ? -9.522 -7.155 -16.463 1.00 68.19 292 VAL A CA 1
ATOM 2302 C C . VAL A 1 292 ? -9.866 -6.682 -15.050 1.00 68.19 292 VAL A C 1
ATOM 2304 O O . VAL A 1 292 ? -8.967 -6.416 -14.260 1.00 68.19 292 VAL A O 1
ATOM 2307 N N . LEU A 1 293 ? -11.147 -6.642 -14.686 1.00 81.06 293 LEU A N 1
ATOM 2308 C CA . LEU A 1 293 ? -11.597 -6.117 -13.398 1.00 81.06 293 LEU A CA 1
ATOM 2309 C C . LEU A 1 293 ? -11.795 -7.238 -12.366 1.00 81.06 293 LEU A C 1
ATOM 2311 O O . LEU A 1 293 ? -12.357 -8.295 -12.697 1.00 81.06 293 LEU A O 1
ATOM 2315 N N . PRO A 1 294 ? -11.337 -7.054 -11.115 1.00 84.25 294 PRO A N 1
ATOM 2316 C CA . PRO A 1 294 ? -11.676 -7.970 -10.037 1.00 84.25 294 PRO A CA 1
ATOM 2317 C C . PRO A 1 294 ? -13.146 -7.814 -9.626 1.00 84.25 294 PRO A C 1
ATOM 2319 O O . PRO A 1 294 ? -13.712 -6.720 -9.698 1.00 84.25 294 PRO A O 1
ATOM 2322 N N . LYS A 1 295 ? -13.753 -8.924 -9.202 1.00 86.31 295 LYS A N 1
ATOM 2323 C CA . LYS A 1 295 ? -15.039 -8.934 -8.499 1.00 86.31 295 LYS A CA 1
ATOM 2324 C C . LYS A 1 295 ? -14.758 -8.708 -7.010 1.00 86.31 295 LYS A C 1
ATOM 2326 O O . LYS A 1 295 ? -13.750 -9.196 -6.515 1.00 86.31 295 LYS A O 1
ATOM 2331 N N . ILE A 1 296 ? -15.602 -7.918 -6.352 1.00 88.12 296 ILE A N 1
ATOM 2332 C CA . ILE A 1 296 ? -15.590 -7.690 -4.903 1.00 88.12 296 ILE A CA 1
ATOM 2333 C C . ILE A 1 296 ? -17.047 -7.504 -4.473 1.00 88.12 296 ILE A C 1
ATOM 2335 O O . ILE A 1 296 ? -17.700 -6.565 -4.944 1.00 88.12 296 ILE A O 1
ATOM 2339 N N . ASN A 1 297 ? -17.570 -8.384 -3.620 1.00 84.50 297 ASN A N 1
ATOM 2340 C CA . ASN A 1 297 ? -18.941 -8.335 -3.088 1.00 84.50 297 ASN A CA 1
ATOM 2341 C C . ASN A 1 297 ? -20.008 -8.159 -4.194 1.00 84.50 297 ASN A C 1
ATOM 2343 O O . ASN A 1 297 ? -20.925 -7.349 -4.083 1.00 84.50 297 ASN A O 1
ATOM 2347 N N . GLY A 1 298 ? -19.845 -8.836 -5.336 1.00 83.06 298 GLY A N 1
ATOM 2348 C CA . GLY A 1 298 ? -20.782 -8.729 -6.468 1.00 83.06 298 GLY A CA 1
ATOM 2349 C C . GLY A 1 298 ? -20.644 -7.480 -7.355 1.00 83.06 298 GLY A C 1
ATOM 2350 O O . GLY A 1 298 ? -21.380 -7.349 -8.337 1.00 83.06 298 GLY A O 1
ATOM 2351 N N . TYR A 1 299 ? -19.675 -6.603 -7.089 1.00 88.12 299 TYR A N 1
ATOM 2352 C CA . TYR A 1 299 ? -19.385 -5.414 -7.895 1.00 88.12 299 TYR A CA 1
ATOM 2353 C C . TYR A 1 299 ? -17.988 -5.468 -8.518 1.00 88.12 299 TYR A C 1
ATOM 2355 O O . TYR A 1 299 ? -17.099 -6.173 -8.046 1.00 88.12 299 TYR A O 1
ATOM 2363 N N . ALA A 1 300 ? -17.781 -4.679 -9.569 1.00 87.56 300 ALA A N 1
ATOM 2364 C CA . ALA A 1 300 ? -16.460 -4.234 -9.986 1.00 87.56 300 ALA A CA 1
ATOM 2365 C C . ALA A 1 300 ? -16.287 -2.748 -9.680 1.00 87.56 300 ALA A C 1
ATOM 2367 O O . ALA A 1 300 ? -17.211 -1.943 -9.821 1.00 87.56 300 ALA A O 1
ATOM 2368 N N . TYR A 1 301 ? -15.066 -2.385 -9.308 1.00 85.94 301 TYR A N 1
ATOM 2369 C CA . TYR A 1 301 ? -14.663 -1.006 -9.083 1.00 85.94 301 TYR A CA 1
ATOM 2370 C C . TYR A 1 301 ? -13.831 -0.574 -10.281 1.00 85.94 301 TYR A C 1
ATOM 2372 O O . TYR A 1 301 ? -12.651 -0.906 -10.370 1.00 85.94 301 TYR A O 1
ATOM 2380 N N . VAL A 1 302 ? -14.454 0.151 -11.212 1.00 84.00 302 VAL A N 1
ATOM 2381 C CA . VAL A 1 302 ? -13.816 0.625 -12.447 1.00 84.00 302 VAL A CA 1
ATOM 2382 C C . VAL A 1 302 ? -13.170 1.984 -12.199 1.00 84.00 302 VAL A C 1
ATOM 2384 O O . VAL A 1 302 ? -13.876 2.906 -11.786 1.00 84.00 302 VAL A O 1
ATOM 2387 N N . PRO A 1 303 ? -11.858 2.146 -12.401 1.00 78.31 303 PRO A N 1
ATOM 2388 C CA . PRO A 1 303 ? -11.215 3.441 -12.237 1.00 78.31 303 PRO A CA 1
ATOM 2389 C C . PRO A 1 303 ? -11.806 4.445 -13.235 1.00 78.31 303 PRO A C 1
ATOM 2391 O O . PRO A 1 303 ? -12.205 4.068 -14.338 1.00 78.31 303 PRO A O 1
ATOM 2394 N N . ARG A 1 304 ? -11.909 5.722 -12.851 1.00 71.44 304 ARG A N 1
ATOM 2395 C CA . ARG A 1 304 ? -12.413 6.767 -13.762 1.00 71.44 304 ARG A CA 1
ATOM 2396 C C . ARG A 1 304 ? -11.530 6.947 -14.995 1.00 71.44 304 ARG A C 1
ATOM 2398 O O . ARG A 1 304 ? -12.059 7.214 -16.071 1.00 71.44 304 ARG A O 1
ATOM 2405 N N . ASP A 1 305 ? -10.224 6.772 -14.831 1.00 63.41 305 ASP A N 1
ATOM 2406 C CA . ASP A 1 305 ? -9.272 6.720 -15.933 1.00 63.41 305 ASP A CA 1
ATOM 2407 C C . ASP A 1 305 ? -9.186 5.287 -16.478 1.00 63.41 305 ASP A C 1
ATOM 2409 O O . ASP A 1 305 ? -9.317 4.312 -15.736 1.00 63.41 305 ASP A O 1
ATOM 2413 N N . SER A 1 306 ? -8.999 5.134 -17.793 1.00 58.81 306 SER A N 1
ATOM 2414 C CA . SER A 1 306 ? -8.971 3.808 -18.424 1.00 58.81 306 SER A CA 1
ATOM 2415 C C . SER A 1 306 ? -7.925 2.908 -17.762 1.00 58.81 306 SER A C 1
ATOM 2417 O O . SER A 1 306 ? -6.760 3.285 -17.633 1.00 58.81 306 SER A O 1
ATOM 2419 N N . ILE A 1 307 ? -8.318 1.679 -17.415 1.00 56.69 307 ILE A N 1
ATOM 2420 C CA . ILE A 1 307 ? -7.414 0.667 -16.854 1.00 56.69 307 ILE A CA 1
ATOM 2421 C C . ILE A 1 307 ? -6.200 0.419 -17.755 1.00 56.69 307 ILE A C 1
ATOM 2423 O O . ILE A 1 307 ? -5.115 0.137 -17.262 1.00 56.69 307 ILE A O 1
ATOM 2427 N N . LEU A 1 308 ? -6.360 0.582 -19.074 1.00 57.06 308 LEU A N 1
ATOM 2428 C CA . LEU A 1 308 ? -5.270 0.480 -20.041 1.00 57.06 308 LEU A CA 1
ATOM 2429 C C . LEU A 1 308 ? -4.305 1.658 -19.943 1.00 57.06 308 LEU A C 1
ATOM 2431 O O . LEU A 1 308 ? -3.111 1.451 -20.107 1.00 57.06 308 LEU A O 1
ATOM 2435 N N . ILE A 1 309 ? -4.800 2.867 -19.668 1.00 57.50 309 ILE A N 1
ATOM 2436 C CA . ILE A 1 309 ? -3.960 4.055 -19.476 1.00 57.50 309 ILE A CA 1
ATOM 2437 C C . ILE A 1 309 ? -3.161 3.904 -18.184 1.00 57.50 309 ILE A C 1
ATOM 2439 O O . ILE A 1 309 ? -1.948 4.056 -18.216 1.00 57.50 309 ILE A O 1
ATOM 2443 N N . MET A 1 310 ? -3.791 3.474 -17.089 1.00 56.59 310 MET A N 1
ATOM 2444 C CA . MET A 1 310 ? -3.057 3.215 -15.847 1.00 56.59 310 MET A CA 1
ATOM 2445 C C . MET A 1 310 ? -2.076 2.047 -15.980 1.00 56.59 310 MET A C 1
ATOM 2447 O O . MET A 1 310 ? -0.920 2.170 -15.600 1.00 56.59 310 MET A O 1
ATOM 2451 N N . LEU A 1 311 ? -2.463 0.915 -16.576 1.00 53.12 311 LEU A N 1
ATOM 2452 C CA . LEU A 1 311 ? -1.510 -0.174 -16.829 1.00 53.12 311 LEU A CA 1
ATOM 2453 C C . LEU A 1 311 ? -0.378 0.271 -17.770 1.00 53.12 311 LEU A C 1
ATOM 2455 O O . LEU A 1 311 ? 0.760 -0.160 -17.619 1.00 53.12 311 LEU A O 1
ATOM 2459 N N . TRP A 1 312 ? -0.648 1.158 -18.724 1.00 55.50 312 TRP A N 1
ATOM 2460 C CA . TRP A 1 312 ? 0.393 1.743 -19.563 1.00 55.50 312 TRP A CA 1
ATOM 2461 C C . TRP A 1 312 ? 1.313 2.686 -18.776 1.00 55.50 312 TRP A C 1
ATOM 2463 O O . TRP A 1 312 ? 2.523 2.667 -18.976 1.00 55.50 312 TRP A O 1
ATOM 2473 N N . GLU A 1 313 ? 0.782 3.466 -17.841 1.00 53.78 313 GLU A N 1
ATOM 2474 C CA . GLU A 1 313 ? 1.569 4.345 -16.974 1.00 53.78 313 GLU A CA 1
ATOM 2475 C C . GLU A 1 313 ? 2.392 3.556 -15.948 1.00 53.78 313 GLU A C 1
ATOM 2477 O O . GLU A 1 313 ? 3.550 3.881 -15.728 1.00 53.78 313 GLU A O 1
ATOM 2482 N N . TYR A 1 314 ? 1.882 2.465 -15.376 1.00 51.69 314 TYR A N 1
ATOM 2483 C CA . TYR A 1 314 ? 2.581 1.712 -14.322 1.00 51.69 314 TYR A CA 1
ATOM 2484 C C . TYR A 1 314 ? 3.403 0.523 -14.838 1.00 51.69 314 TYR A C 1
ATOM 2486 O O . TYR A 1 314 ? 4.450 0.196 -14.276 1.00 51.69 314 TYR A O 1
ATOM 2494 N N . VAL A 1 315 ? 2.961 -0.116 -15.922 1.00 54.22 315 VAL A N 1
ATOM 2495 C CA . VAL A 1 315 ? 3.583 -1.310 -16.526 1.00 54.22 315 VAL A CA 1
ATOM 2496 C C . VAL A 1 315 ? 4.000 -1.085 -17.985 1.00 54.22 315 VAL A C 1
ATOM 2498 O O . VAL A 1 315 ? 4.347 -2.030 -18.699 1.00 54.22 315 VAL A O 1
ATOM 2501 N N . GLY A 1 316 ? 4.009 0.172 -18.435 1.00 59.78 316 GLY A N 1
ATOM 2502 C CA . GLY A 1 316 ? 4.451 0.546 -19.772 1.00 59.78 316 GLY A CA 1
ATOM 2503 C C . GLY A 1 316 ? 5.896 0.140 -20.060 1.00 59.78 316 GLY A C 1
ATOM 2504 O O . GLY A 1 316 ? 6.704 -0.027 -19.136 1.00 59.78 316 GLY A O 1
ATOM 2505 N N . PRO A 1 317 ? 6.267 0.024 -21.350 1.00 61.03 317 PRO A N 1
ATOM 2506 C CA . PRO A 1 317 ? 7.573 -0.482 -21.749 1.00 61.03 317 PRO A CA 1
ATOM 2507 C C . PRO A 1 317 ? 8.725 0.239 -21.052 1.00 61.03 317 PRO A C 1
ATOM 2509 O O . PRO A 1 317 ? 9.606 -0.399 -20.486 1.00 61.03 317 PRO A O 1
ATOM 2512 N N . LEU A 1 318 ? 8.707 1.569 -21.013 1.00 62.94 318 LEU A N 1
ATOM 2513 C CA . LEU A 1 318 ? 9.805 2.331 -20.424 1.00 62.94 318 LEU A CA 1
ATOM 2514 C C . LEU A 1 318 ? 9.866 2.267 -18.894 1.00 62.94 318 LEU A C 1
ATOM 2516 O O . LEU A 1 318 ? 10.971 2.298 -18.356 1.00 62.94 318 LEU A O 1
ATOM 2520 N N . ASN A 1 319 ? 8.740 2.103 -18.195 1.00 60.88 319 ASN A N 1
ATOM 2521 C CA . ASN A 1 319 ? 8.738 1.951 -16.736 1.00 60.88 319 ASN A CA 1
ATOM 2522 C C . ASN A 1 319 ? 9.217 0.562 -16.295 1.00 60.88 319 ASN A C 1
ATOM 2524 O O . ASN A 1 319 ? 9.984 0.452 -15.335 1.00 60.88 319 ASN A O 1
ATOM 2528 N N . LEU A 1 320 ? 8.907 -0.480 -17.070 1.00 66.19 320 LEU A N 1
ATOM 2529 C CA . LEU A 1 320 ? 9.543 -1.792 -16.917 1.00 66.19 320 LEU A CA 1
ATOM 2530 C C . LEU A 1 320 ? 11.064 -1.709 -17.123 1.00 66.19 320 LEU A C 1
ATOM 2532 O O . LEU A 1 320 ? 11.838 -2.206 -16.303 1.00 66.19 320 LEU A O 1
ATOM 2536 N N . TRP A 1 321 ? 11.512 -1.024 -18.182 1.00 64.88 321 TRP A N 1
ATOM 2537 C CA . TRP A 1 321 ? 12.942 -0.853 -18.462 1.00 64.88 321 TRP A CA 1
ATOM 2538 C C . TRP A 1 321 ? 13.660 0.007 -17.423 1.00 64.88 321 TRP A C 1
ATOM 2540 O O . TRP A 1 321 ? 14.781 -0.335 -17.050 1.00 64.88 321 TRP A O 1
ATOM 2550 N N . ARG A 1 322 ? 13.016 1.050 -16.883 1.00 68.44 322 ARG A N 1
ATOM 2551 C CA . ARG A 1 322 ? 13.497 1.783 -15.701 1.00 68.44 322 ARG A CA 1
ATOM 2552 C C . ARG A 1 322 ? 13.792 0.814 -14.557 1.00 68.44 322 ARG A C 1
ATOM 2554 O O . ARG A 1 322 ? 14.889 0.869 -14.007 1.00 68.44 322 ARG A O 1
ATOM 2561 N N . GLY A 1 323 ? 12.870 -0.098 -14.245 1.00 66.00 323 GLY A N 1
ATOM 2562 C CA . GLY A 1 323 ? 13.091 -1.155 -13.254 1.00 66.00 323 GLY A CA 1
ATOM 2563 C C . GLY A 1 323 ? 14.350 -1.976 -13.550 1.00 66.00 323 GLY A C 1
ATOM 2564 O O . GLY A 1 323 ? 15.236 -2.079 -12.701 1.00 66.00 323 GLY A O 1
ATOM 2565 N N . PHE A 1 324 ? 14.493 -2.475 -14.781 1.00 67.12 324 PHE A N 1
ATOM 2566 C CA . PHE A 1 324 ? 15.639 -3.302 -15.180 1.00 67.12 324 PHE A CA 1
ATOM 2567 C C . PHE A 1 324 ? 16.989 -2.578 -15.159 1.00 67.12 324 PHE A C 1
ATOM 2569 O O . PHE A 1 324 ? 18.001 -3.216 -14.868 1.00 67.12 324 PHE A O 1
ATOM 2576 N N . VAL A 1 325 ? 17.038 -1.281 -15.473 1.00 66.69 325 VAL A N 1
ATOM 2577 C CA . VAL A 1 325 ? 18.308 -0.554 -15.653 1.00 66.69 325 VAL A CA 1
ATOM 2578 C C . VAL A 1 325 ? 18.769 0.258 -14.432 1.00 66.69 325 VAL A C 1
ATOM 2580 O O . VAL A 1 325 ? 19.830 0.886 -14.469 1.00 66.69 325 VAL A O 1
ATOM 2583 N N . THR A 1 326 ? 17.982 0.291 -13.355 1.00 66.75 326 THR A N 1
ATOM 2584 C CA . THR A 1 326 ? 18.384 0.940 -12.092 1.00 66.75 326 THR A CA 1
ATOM 2585 C C . THR A 1 326 ? 19.545 0.197 -11.416 1.00 66.75 326 THR A C 1
ATOM 2587 O O . THR A 1 326 ? 19.869 -0.929 -11.776 1.00 66.75 326 THR A O 1
ATOM 2590 N N . GLU A 1 327 ? 20.222 0.829 -10.449 1.00 51.25 327 GLU A N 1
ATOM 2591 C CA . GLU A 1 327 ? 21.441 0.280 -9.812 1.00 51.25 327 GLU A CA 1
ATOM 2592 C C . GLU A 1 327 ? 21.235 -1.043 -9.074 1.00 51.25 327 GLU A C 1
ATOM 2594 O O . GLU A 1 327 ? 22.166 -1.836 -8.982 1.00 51.25 327 GLU A O 1
ATOM 2599 N N . ARG A 1 328 ? 20.013 -1.303 -8.603 1.00 56.38 328 ARG A N 1
ATOM 2600 C CA . ARG A 1 328 ? 19.610 -2.586 -8.007 1.00 56.38 328 ARG A CA 1
ATOM 2601 C C . ARG A 1 328 ? 19.034 -3.569 -9.037 1.00 56.38 328 ARG A C 1
ATOM 2603 O O . ARG A 1 328 ? 18.647 -4.674 -8.677 1.00 56.38 328 ARG A O 1
ATOM 2610 N N . GLY A 1 329 ? 18.929 -3.148 -10.296 1.00 64.25 329 GLY A N 1
ATOM 2611 C CA . GLY A 1 329 ? 18.403 -3.933 -11.403 1.00 64.25 329 GLY A CA 1
ATOM 2612 C C . GLY A 1 329 ? 19.468 -4.787 -12.092 1.00 64.25 329 GLY A C 1
ATOM 2613 O O . GLY A 1 329 ? 20.562 -5.028 -11.588 1.00 64.25 329 GLY A O 1
ATOM 2614 N N . ILE A 1 330 ? 19.152 -5.231 -13.305 1.00 71.25 330 ILE A N 1
ATOM 2615 C CA . ILE A 1 330 ? 19.973 -6.145 -14.109 1.00 71.25 330 ILE A CA 1
ATOM 2616 C C . ILE A 1 330 ? 20.877 -5.419 -15.119 1.00 71.25 330 ILE A C 1
ATOM 2618 O O . ILE A 1 330 ? 21.439 -6.061 -16.006 1.00 71.25 330 ILE A O 1
ATOM 2622 N N . PHE A 1 331 ? 21.042 -4.094 -15.015 1.00 75.25 331 PHE A N 1
ATOM 2623 C CA . PHE A 1 331 ? 21.801 -3.290 -15.984 1.00 75.25 331 PHE A CA 1
ATOM 2624 C C . PHE A 1 331 ? 23.213 -3.826 -16.243 1.00 75.25 331 PHE A C 1
ATOM 2626 O O . PHE A 1 331 ? 23.605 -4.024 -17.391 1.00 75.25 331 PHE A O 1
ATOM 2633 N N . THR A 1 332 ? 23.972 -4.096 -15.180 1.00 74.19 332 THR A N 1
ATOM 2634 C CA . THR A 1 332 ? 25.353 -4.588 -15.281 1.00 74.19 332 THR A CA 1
ATOM 2635 C C . THR A 1 332 ? 25.415 -5.924 -16.017 1.00 74.19 332 THR A C 1
ATOM 2637 O O . THR A 1 332 ? 26.289 -6.133 -16.857 1.00 74.19 332 THR A O 1
ATOM 2640 N N . LEU A 1 333 ? 24.443 -6.805 -15.764 1.00 73.25 333 LEU A N 1
ATOM 2641 C CA . LEU A 1 333 ? 24.327 -8.084 -16.454 1.00 73.25 333 LEU A CA 1
ATOM 2642 C C . LEU A 1 333 ? 23.952 -7.892 -17.930 1.00 73.25 333 LEU A C 1
ATOM 2644 O O . LEU A 1 333 ? 24.550 -8.528 -18.793 1.00 73.25 333 LEU A O 1
ATOM 2648 N N . LEU A 1 334 ? 23.016 -6.987 -18.237 1.00 73.50 334 LEU A N 1
ATOM 2649 C CA . LEU A 1 334 ? 22.641 -6.643 -19.613 1.00 73.50 334 LEU A CA 1
ATOM 2650 C C . LEU A 1 334 ? 23.841 -6.122 -20.415 1.00 73.50 334 LEU A C 1
ATOM 2652 O O . LEU A 1 334 ? 24.040 -6.528 -21.564 1.00 73.50 334 LEU A O 1
ATOM 2656 N N . VAL A 1 335 ? 24.665 -5.265 -19.809 1.00 76.62 335 VAL A N 1
ATOM 2657 C CA . VAL A 1 335 ? 25.906 -4.769 -20.419 1.00 76.62 335 VAL A CA 1
ATOM 2658 C C . VAL A 1 335 ? 26.899 -5.914 -20.625 1.00 76.62 335 VAL A C 1
ATOM 2660 O O . VAL A 1 335 ? 27.428 -6.056 -21.726 1.00 76.62 335 VAL A O 1
ATOM 2663 N N . ALA A 1 336 ? 27.110 -6.772 -19.623 1.00 75.94 336 ALA A N 1
ATOM 2664 C CA . ALA A 1 336 ? 28.021 -7.912 -19.725 1.00 75.94 336 ALA A CA 1
ATOM 2665 C C . ALA A 1 336 ? 27.609 -8.891 -20.838 1.00 75.94 336 ALA A C 1
ATOM 2667 O O . ALA A 1 336 ? 28.429 -9.248 -21.685 1.00 75.94 336 ALA A O 1
ATOM 2668 N N . VAL A 1 337 ? 26.326 -9.263 -20.897 1.00 73.69 337 VAL A N 1
ATOM 2669 C CA . VAL A 1 337 ? 25.769 -10.111 -21.963 1.00 73.69 337 VAL A CA 1
ATOM 2670 C C . VAL A 1 337 ? 25.957 -9.446 -23.325 1.00 73.69 337 VAL A C 1
ATOM 2672 O O . VAL A 1 337 ? 26.415 -10.089 -24.267 1.00 73.69 337 VAL A O 1
ATOM 2675 N N . SER A 1 338 ? 25.684 -8.145 -23.434 1.00 72.44 338 SER A N 1
ATOM 2676 C CA . SER A 1 338 ? 25.877 -7.409 -24.686 1.00 72.44 338 SER A CA 1
ATOM 2677 C C . SER A 1 338 ? 27.341 -7.394 -25.134 1.00 72.44 338 SER A C 1
ATOM 2679 O O . SER A 1 338 ? 27.619 -7.599 -26.313 1.00 72.44 338 SER A O 1
ATOM 2681 N N . ILE A 1 339 ? 28.292 -7.220 -24.211 1.00 73.88 339 ILE A N 1
ATOM 2682 C CA . ILE A 1 339 ? 29.731 -7.281 -24.509 1.00 73.88 339 ILE A CA 1
ATOM 2683 C C . ILE A 1 339 ? 30.125 -8.674 -25.004 1.00 73.88 339 ILE A C 1
ATOM 2685 O O . ILE A 1 339 ? 30.864 -8.772 -25.978 1.00 73.88 339 ILE A O 1
ATOM 2689 N N . VAL A 1 340 ? 29.612 -9.748 -24.401 1.00 74.88 340 VAL A N 1
ATOM 2690 C CA . VAL A 1 340 ? 29.881 -11.125 -24.857 1.00 74.88 340 VAL A CA 1
ATOM 2691 C C . VAL A 1 340 ? 29.303 -11.377 -26.253 1.00 74.88 340 VAL A C 1
ATOM 2693 O O . VAL A 1 340 ? 29.937 -12.035 -27.075 1.00 74.88 340 VAL A O 1
ATOM 2696 N N . LEU A 1 341 ? 28.123 -10.831 -26.553 1.00 70.56 341 LEU A N 1
ATOM 2697 C CA . LEU A 1 341 ? 27.471 -10.997 -27.856 1.00 70.56 341 LEU A CA 1
ATOM 2698 C C . LEU A 1 341 ? 28.141 -10.177 -28.969 1.00 70.56 341 LEU A C 1
ATOM 2700 O O . LEU A 1 341 ? 28.246 -10.638 -30.108 1.00 70.56 341 LEU A O 1
ATOM 2704 N N . ILE A 1 342 ? 28.599 -8.966 -28.650 1.00 71.31 342 ILE A N 1
ATOM 2705 C CA . ILE A 1 342 ? 29.208 -8.031 -29.606 1.00 71.31 342 ILE A CA 1
ATOM 2706 C C . ILE A 1 342 ? 30.715 -8.291 -29.758 1.00 71.31 342 ILE A C 1
ATOM 2708 O O . ILE A 1 342 ? 31.250 -8.237 -30.869 1.00 71.31 342 ILE A O 1
ATOM 2712 N N . GLY A 1 343 ? 31.394 -8.598 -28.652 1.00 69.44 343 GLY A N 1
ATOM 2713 C CA . GLY A 1 343 ? 32.848 -8.707 -28.506 1.00 69.44 343 GLY A CA 1
ATOM 2714 C C . GLY A 1 343 ? 33.544 -9.543 -29.583 1.00 69.44 343 GLY A C 1
ATOM 2715 O O . GLY A 1 343 ? 34.479 -9.037 -30.204 1.00 69.44 343 GLY A O 1
ATOM 2716 N N . PRO A 1 344 ? 33.062 -10.757 -29.914 1.00 70.44 344 PRO A N 1
ATOM 2717 C CA . PRO A 1 344 ? 33.665 -11.600 -30.949 1.00 70.44 344 PRO A CA 1
ATOM 2718 C C . PRO A 1 344 ? 33.693 -10.975 -32.354 1.00 70.44 344 PRO A C 1
ATOM 2720 O O . PRO A 1 344 ? 34.450 -11.421 -33.210 1.00 70.44 344 PRO A O 1
ATOM 2723 N N . ASN A 1 345 ? 32.868 -9.956 -32.621 1.00 67.38 345 ASN A N 1
ATOM 2724 C CA . ASN A 1 345 ? 32.784 -9.276 -33.917 1.00 67.38 345 ASN A CA 1
ATOM 2725 C C . ASN A 1 345 ? 33.031 -7.763 -33.822 1.00 67.38 345 ASN A C 1
ATOM 2727 O O . ASN A 1 345 ? 32.741 -7.043 -34.782 1.00 67.38 345 ASN A O 1
ATOM 2731 N N . ILE A 1 346 ? 33.575 -7.272 -32.704 1.00 69.62 346 ILE A N 1
ATOM 2732 C CA . ILE A 1 346 ? 33.724 -5.832 -32.461 1.00 69.62 346 ILE A CA 1
ATOM 2733 C C . ILE A 1 346 ? 34.664 -5.169 -33.479 1.00 69.62 346 ILE A C 1
ATOM 2735 O O . ILE A 1 346 ? 34.396 -4.068 -33.948 1.00 69.62 346 ILE A O 1
ATOM 2739 N N . SER A 1 347 ? 35.694 -5.894 -33.928 1.00 66.19 347 SER A N 1
ATOM 2740 C CA . SER A 1 347 ? 36.630 -5.465 -34.978 1.00 66.19 347 SER A CA 1
ATOM 2741 C C . SER A 1 347 ? 35.988 -5.330 -36.363 1.00 66.19 347 SER A C 1
ATOM 2743 O O . SER A 1 347 ? 36.557 -4.705 -37.254 1.00 66.19 347 SER A O 1
ATOM 2745 N N . ARG A 1 348 ? 34.796 -5.906 -36.559 1.00 68.06 348 ARG A N 1
ATOM 2746 C CA . ARG A 1 348 ? 34.026 -5.837 -37.808 1.00 68.06 348 ARG A CA 1
ATOM 2747 C C . ARG A 1 348 ? 32.925 -4.781 -37.760 1.00 68.06 348 ARG A C 1
ATOM 2749 O O . ARG A 1 348 ? 32.196 -4.662 -38.745 1.00 68.06 348 ARG A O 1
ATOM 2756 N N . LEU A 1 349 ? 32.731 -4.079 -36.644 1.00 70.38 349 LEU A N 1
ATOM 2757 C CA . LEU A 1 349 ? 31.730 -3.017 -36.546 1.00 70.38 349 LEU A CA 1
ATOM 2758 C C . LEU A 1 349 ? 32.214 -1.775 -37.277 1.00 70.38 349 LEU A C 1
ATOM 2760 O O . LEU A 1 349 ? 33.298 -1.252 -37.015 1.00 70.38 349 LEU A O 1
ATOM 2764 N N . LYS A 1 350 ? 31.388 -1.270 -38.188 1.00 78.88 350 LYS A N 1
ATOM 2765 C CA . LYS A 1 350 ? 31.674 -0.001 -38.858 1.00 78.88 350 LYS A CA 1
ATOM 2766 C C . LYS A 1 350 ? 31.226 1.143 -37.953 1.00 78.88 350 LYS A C 1
ATOM 2768 O O . LYS A 1 350 ? 30.142 1.088 -37.379 1.00 78.88 350 LYS A O 1
ATOM 2773 N N . LYS A 1 351 ? 31.993 2.241 -37.915 1.00 79.19 351 LYS A N 1
ATOM 2774 C CA . LYS A 1 351 ? 31.619 3.491 -37.212 1.00 79.19 351 LYS A CA 1
ATOM 2775 C C . LYS A 1 351 ? 30.181 3.937 -37.533 1.00 79.19 351 LYS A C 1
ATOM 2777 O O . LYS A 1 351 ? 29.468 4.417 -36.661 1.00 79.19 351 LYS A O 1
ATOM 2782 N N . ARG A 1 352 ? 29.743 3.712 -38.775 1.00 78.12 352 ARG A N 1
ATOM 2783 C CA . ARG A 1 352 ? 28.371 3.940 -39.253 1.00 78.12 352 ARG A CA 1
ATOM 2784 C C . ARG A 1 352 ? 27.313 3.168 -38.455 1.00 78.12 352 ARG A C 1
ATOM 2786 O O . ARG A 1 352 ? 26.311 3.746 -38.059 1.00 78.12 352 ARG A O 1
ATOM 2793 N N . GLU A 1 353 ? 27.534 1.877 -38.221 1.00 75.62 353 GLU A N 1
ATOM 2794 C CA . GLU A 1 353 ? 26.578 0.998 -37.535 1.00 75.62 353 GLU A CA 1
ATOM 2795 C C . GLU A 1 353 ? 26.400 1.424 -36.070 1.00 75.62 353 GLU A C 1
ATOM 2797 O O . GLU A 1 353 ? 25.283 1.413 -35.554 1.00 75.62 353 GLU A O 1
ATOM 2802 N N . LEU A 1 354 ? 27.486 1.882 -35.433 1.00 78.94 354 LEU A N 1
ATOM 2803 C CA . LEU A 1 354 ? 27.472 2.459 -34.087 1.00 78.94 354 LEU A CA 1
ATOM 2804 C C . LEU A 1 354 ? 26.603 3.721 -34.011 1.00 78.94 354 LEU A C 1
ATOM 2806 O O . LEU A 1 354 ? 25.737 3.821 -33.144 1.00 78.94 354 LEU A O 1
ATOM 2810 N N . ILE A 1 355 ? 26.800 4.656 -34.946 1.00 80.38 355 ILE A N 1
ATOM 2811 C CA . ILE A 1 355 ? 26.054 5.921 -34.989 1.00 80.38 355 ILE A CA 1
ATOM 2812 C C . ILE A 1 355 ? 24.563 5.663 -35.232 1.00 80.38 355 ILE A C 1
ATOM 2814 O O . ILE A 1 355 ? 23.731 6.182 -34.494 1.00 80.38 355 ILE A O 1
ATOM 2818 N N . LEU A 1 356 ? 24.213 4.823 -36.211 1.00 77.62 356 LEU A N 1
ATOM 2819 C CA . LEU A 1 356 ? 22.811 4.515 -36.517 1.00 77.62 356 LEU A CA 1
ATOM 2820 C C . LEU A 1 356 ? 22.097 3.812 -35.352 1.00 77.62 356 LEU A C 1
ATOM 2822 O O . LEU A 1 356 ? 20.933 4.104 -35.083 1.00 77.62 356 LEU A O 1
ATOM 2826 N N . SER A 1 357 ? 22.789 2.929 -34.626 1.00 79.75 357 SER A N 1
ATOM 2827 C CA . SER A 1 357 ? 22.212 2.230 -33.467 1.00 79.75 357 SER A CA 1
ATOM 2828 C C . SER A 1 357 ? 21.935 3.176 -32.298 1.00 79.75 357 SER A C 1
ATOM 2830 O O . SER A 1 357 ? 20.892 3.075 -31.646 1.00 79.75 357 SER A O 1
ATOM 2832 N N . LEU A 1 358 ? 22.839 4.132 -32.069 1.00 82.88 358 LEU A N 1
ATOM 2833 C CA . LEU A 1 358 ? 22.670 5.170 -31.056 1.00 82.88 358 LEU A CA 1
ATOM 2834 C C . LEU A 1 358 ? 21.520 6.119 -31.422 1.00 82.88 358 LEU A C 1
ATOM 2836 O O . LEU A 1 358 ? 20.623 6.339 -30.612 1.00 82.88 358 LEU A O 1
ATOM 2840 N N . VAL A 1 359 ? 21.505 6.639 -32.654 1.00 82.06 359 VAL A N 1
ATOM 2841 C CA . VAL A 1 359 ? 20.471 7.580 -33.123 1.00 82.06 359 VAL A CA 1
ATOM 2842 C C . VAL A 1 359 ? 19.091 6.923 -33.160 1.00 82.06 359 VAL A C 1
ATOM 2844 O O . VAL A 1 359 ? 18.114 7.552 -32.761 1.00 82.06 359 VAL A O 1
ATOM 2847 N N . SER A 1 360 ? 18.996 5.650 -33.560 1.00 78.25 360 SER A N 1
ATOM 2848 C CA . SER A 1 360 ? 17.733 4.904 -33.513 1.00 78.25 360 SER A CA 1
ATOM 2849 C C . SER A 1 360 ? 17.208 4.755 -32.082 1.00 78.25 360 SER A C 1
ATOM 2851 O O . SER A 1 360 ? 16.024 4.986 -31.832 1.00 78.25 360 SER A O 1
ATOM 2853 N N . SER A 1 361 ? 18.093 4.442 -31.129 1.00 80.31 361 SER A N 1
ATOM 2854 C CA . SER A 1 361 ? 17.729 4.331 -29.712 1.00 80.31 361 SER A CA 1
ATOM 2855 C C . SER A 1 361 ? 17.234 5.662 -29.156 1.00 80.31 361 SER A C 1
ATOM 2857 O O . SER A 1 361 ? 16.188 5.708 -28.512 1.00 80.31 361 SER A O 1
ATOM 2859 N N . ILE A 1 362 ? 17.930 6.756 -29.480 1.00 82.56 362 ILE A N 1
ATOM 2860 C CA . ILE A 1 362 ? 17.511 8.113 -29.116 1.00 82.56 362 ILE A CA 1
ATOM 2861 C C . ILE A 1 362 ? 16.136 8.437 -29.711 1.00 82.56 362 ILE A C 1
ATOM 2863 O O . ILE A 1 362 ? 15.249 8.870 -28.983 1.00 82.56 362 ILE A O 1
ATOM 2867 N N . GLY A 1 363 ? 15.929 8.178 -31.005 1.00 76.62 363 GLY A N 1
ATOM 2868 C CA . GLY A 1 363 ? 14.665 8.456 -31.692 1.00 76.62 363 GLY A CA 1
ATOM 2869 C C . GLY A 1 363 ? 13.486 7.636 -31.161 1.00 76.62 363 GLY A C 1
ATOM 2870 O O . GLY A 1 363 ? 12.410 8.182 -30.939 1.00 76.62 363 GLY A O 1
ATOM 2871 N N . ALA A 1 364 ? 13.676 6.341 -30.902 1.00 72.38 364 ALA A N 1
ATOM 2872 C CA . ALA A 1 364 ? 12.621 5.479 -30.364 1.00 72.38 364 ALA A CA 1
ATOM 2873 C C . ALA A 1 364 ? 12.214 5.880 -28.943 1.00 72.38 364 ALA A C 1
ATOM 2875 O O . ALA A 1 364 ? 11.029 5.921 -28.621 1.00 72.38 364 ALA A O 1
ATOM 2876 N N . ILE A 1 365 ? 13.193 6.217 -28.105 1.00 72.44 365 ILE A N 1
ATOM 2877 C CA . ILE A 1 365 ? 12.930 6.675 -26.742 1.00 72.44 365 ILE A CA 1
ATOM 2878 C C . ILE A 1 365 ? 12.329 8.084 -26.757 1.00 72.44 365 ILE A C 1
ATOM 2880 O O . ILE A 1 365 ? 11.451 8.349 -25.950 1.00 72.44 365 ILE A O 1
ATOM 2884 N N . ALA A 1 366 ? 12.701 8.955 -27.701 1.00 74.25 366 ALA A N 1
ATOM 2885 C CA . ALA A 1 366 ? 12.066 10.263 -27.875 1.00 74.25 366 ALA A CA 1
ATOM 2886 C C . ALA A 1 366 ? 10.578 10.155 -28.257 1.00 74.25 366 ALA A C 1
ATOM 2888 O O . ALA A 1 366 ? 9.772 10.938 -27.765 1.00 74.25 366 ALA A O 1
ATOM 2889 N N . VAL A 1 367 ? 10.195 9.168 -29.078 1.00 70.62 367 VAL A N 1
ATOM 2890 C CA . VAL A 1 367 ? 8.780 8.888 -29.410 1.00 70.62 367 VAL A CA 1
ATOM 2891 C C . VAL A 1 367 ? 7.992 8.439 -28.182 1.00 70.62 367 VAL A C 1
ATOM 2893 O O . VAL A 1 367 ? 6.818 8.768 -28.043 1.00 70.62 367 VAL A O 1
ATOM 2896 N N . LEU A 1 368 ? 8.639 7.699 -27.288 1.00 65.81 368 LEU A N 1
ATOM 2897 C CA . LEU A 1 368 ? 8.029 7.194 -26.063 1.00 65.81 368 LEU A CA 1
ATOM 2898 C C . LEU A 1 368 ? 8.200 8.149 -24.871 1.00 65.81 368 LEU A C 1
ATOM 2900 O O . LEU A 1 368 ? 7.592 7.935 -23.832 1.00 65.81 368 LEU A O 1
ATOM 2904 N N . TYR A 1 369 ? 8.984 9.219 -25.016 1.00 65.88 369 TYR A N 1
ATOM 2905 C CA . TYR A 1 369 ? 9.236 10.223 -23.982 1.00 65.88 369 TYR A CA 1
ATOM 2906 C C . TYR A 1 369 ? 7.967 10.912 -23.450 1.00 65.88 369 TYR A C 1
ATOM 2908 O O . TYR A 1 369 ? 7.880 11.111 -22.241 1.00 65.88 369 TYR A O 1
ATOM 2916 N N . PRO A 1 370 ? 6.957 11.240 -24.285 1.00 56.78 370 PRO A N 1
ATOM 2917 C CA . PRO A 1 370 ? 5.723 11.867 -23.813 1.00 56.78 370 PRO A CA 1
ATOM 2918 C C . PRO A 1 370 ? 4.868 10.979 -22.900 1.00 56.78 370 PRO A C 1
ATOM 2920 O O . PRO A 1 370 ? 3.973 11.497 -22.243 1.00 56.78 370 PRO A O 1
ATOM 2923 N N . THR A 1 371 ? 5.107 9.664 -22.860 1.00 53.16 371 THR A N 1
ATOM 2924 C CA . THR A 1 371 ? 4.326 8.713 -22.049 1.00 53.16 371 THR A CA 1
ATOM 2925 C C . THR A 1 371 ? 5.004 8.387 -20.717 1.00 53.16 371 THR A C 1
ATOM 2927 O O . THR A 1 371 ? 4.832 7.288 -20.195 1.00 53.16 371 THR A O 1
ATOM 2930 N N . ILE A 1 372 ? 5.856 9.281 -20.214 1.00 54.56 372 ILE A N 1
ATOM 2931 C CA . ILE A 1 372 ? 6.728 9.026 -19.068 1.00 54.56 372 ILE A CA 1
ATOM 2932 C C . ILE A 1 372 ? 6.511 10.080 -17.987 1.00 54.56 372 ILE A C 1
ATOM 2934 O O . ILE A 1 372 ? 6.556 11.280 -18.260 1.00 54.56 372 ILE A O 1
ATOM 2938 N N . ASP A 1 373 ? 6.438 9.615 -16.742 1.00 52.59 373 ASP A N 1
ATOM 2939 C CA . ASP A 1 373 ? 6.747 10.430 -15.572 1.00 52.59 373 ASP A CA 1
ATOM 2940 C C . ASP A 1 373 ? 8.266 10.496 -15.333 1.00 52.59 373 ASP A C 1
ATOM 2942 O O . ASP A 1 373 ? 8.920 9.484 -15.082 1.00 52.59 373 ASP A O 1
ATOM 2946 N N . ASP A 1 374 ? 8.809 11.710 -15.453 1.00 55.66 374 ASP A N 1
ATOM 2947 C CA . ASP A 1 374 ? 10.148 12.211 -15.079 1.00 55.66 374 ASP A CA 1
ATOM 2948 C C . ASP A 1 374 ? 11.170 11.140 -14.613 1.00 55.66 374 ASP A C 1
ATOM 2950 O O . ASP A 1 374 ? 11.327 10.839 -13.424 1.00 55.66 374 ASP A O 1
ATOM 2954 N N . ILE A 1 375 ? 11.896 10.548 -15.569 1.00 62.75 375 ILE A N 1
ATOM 2955 C CA . ILE A 1 375 ? 12.996 9.606 -15.306 1.00 62.75 375 ILE A CA 1
ATOM 2956 C C . ILE A 1 375 ? 14.296 10.392 -15.118 1.00 62.75 375 ILE A C 1
ATOM 2958 O O . ILE A 1 375 ? 14.622 11.274 -15.912 1.00 62.75 375 ILE A O 1
ATOM 2962 N N . SER A 1 376 ? 15.092 10.033 -14.103 1.00 65.12 376 SER A N 1
ATOM 2963 C CA . SER A 1 376 ? 16.373 10.705 -13.864 1.00 65.12 376 SER A CA 1
ATOM 2964 C C . SER A 1 376 ? 17.306 10.602 -15.086 1.00 65.12 376 SER A C 1
ATOM 2966 O O . SER A 1 376 ? 17.360 9.552 -15.739 1.00 65.12 376 SER A O 1
ATOM 2968 N N . PRO A 1 377 ? 18.113 11.640 -15.387 1.00 71.50 377 PRO A N 1
ATOM 2969 C CA . PRO A 1 377 ? 19.024 11.618 -16.534 1.00 71.50 377 PRO A CA 1
ATOM 2970 C C . PRO A 1 377 ? 19.986 10.422 -16.534 1.00 71.50 377 PRO A C 1
ATOM 2972 O O . PRO A 1 377 ? 20.305 9.880 -17.589 1.00 71.50 377 PRO A O 1
ATOM 2975 N N . GLN A 1 378 ? 20.413 9.970 -15.350 1.00 72.31 378 GLN A N 1
ATOM 2976 C CA . GLN A 1 378 ? 21.283 8.802 -15.194 1.00 72.31 378 GLN A CA 1
ATOM 2977 C C . GLN A 1 378 ? 20.586 7.502 -15.610 1.00 72.31 378 GLN A C 1
ATOM 2979 O O . GLN A 1 378 ? 21.186 6.670 -16.289 1.00 72.31 378 GLN A O 1
ATOM 2984 N N . VAL A 1 379 ? 19.320 7.321 -15.226 1.00 71.88 379 VAL A N 1
ATOM 2985 C CA . VAL A 1 379 ? 18.537 6.143 -15.616 1.00 71.88 379 VAL A CA 1
ATOM 2986 C C . VAL A 1 379 ? 18.218 6.199 -17.107 1.00 71.88 379 VAL A C 1
ATOM 2988 O O . VAL A 1 379 ? 18.418 5.202 -17.795 1.00 71.88 379 VAL A O 1
ATOM 2991 N N . MET A 1 380 ? 17.839 7.368 -17.635 1.00 76.00 380 MET A N 1
ATOM 2992 C CA . MET A 1 380 ? 17.650 7.558 -19.078 1.00 76.00 380 MET A CA 1
ATOM 2993 C C . MET A 1 380 ? 18.911 7.207 -19.868 1.00 76.00 380 MET A C 1
ATOM 2995 O O . MET A 1 380 ? 18.839 6.482 -20.855 1.00 76.00 380 MET A O 1
ATOM 2999 N N . PHE A 1 381 ? 20.083 7.647 -19.407 1.00 80.50 381 PHE A N 1
ATOM 3000 C CA . PHE A 1 381 ? 21.363 7.294 -20.015 1.00 80.50 381 PHE A CA 1
ATOM 3001 C C . PHE A 1 381 ? 21.617 5.780 -20.026 1.00 80.50 381 PHE A C 1
ATOM 3003 O O . PHE A 1 381 ? 21.999 5.230 -21.060 1.00 80.50 381 PHE A O 1
ATOM 3010 N N . LYS A 1 382 ? 21.338 5.082 -18.916 1.00 80.69 382 LYS A N 1
ATOM 3011 C CA . LYS A 1 382 ? 21.424 3.613 -18.850 1.00 80.69 382 LYS A CA 1
ATOM 3012 C C . LYS A 1 382 ? 20.449 2.944 -19.829 1.00 80.69 382 LYS A C 1
ATOM 3014 O O . LYS A 1 382 ? 20.850 2.011 -20.522 1.00 80.69 382 LYS A O 1
ATOM 3019 N N . ILE A 1 383 ? 19.219 3.451 -19.965 1.00 78.12 383 ILE A N 1
ATOM 3020 C CA . ILE A 1 383 ? 18.242 2.974 -20.963 1.00 78.12 383 ILE A CA 1
ATOM 3021 C C . ILE A 1 383 ? 18.788 3.163 -22.387 1.00 78.12 383 ILE A C 1
ATOM 3023 O O . ILE A 1 383 ? 18.771 2.211 -23.169 1.00 78.12 383 ILE A O 1
ATOM 3027 N N . TYR A 1 384 ? 19.324 4.344 -22.721 1.00 81.88 384 TYR A N 1
ATOM 3028 C CA . TYR A 1 384 ? 19.917 4.614 -24.038 1.00 81.88 384 TYR A CA 1
ATOM 3029 C C . TYR A 1 384 ? 21.075 3.664 -24.354 1.00 81.88 384 TYR A C 1
ATOM 3031 O O . TYR A 1 384 ? 21.127 3.111 -25.455 1.00 81.88 384 TYR A O 1
ATOM 3039 N N . ILE A 1 385 ? 21.991 3.451 -23.403 1.00 81.69 385 ILE A N 1
ATOM 3040 C CA . ILE A 1 385 ? 23.119 2.527 -23.575 1.00 81.69 385 ILE A CA 1
ATOM 3041 C C . ILE A 1 385 ? 22.619 1.103 -23.778 1.00 81.69 385 ILE A C 1
ATOM 3043 O O . ILE A 1 385 ? 23.047 0.452 -24.731 1.00 81.69 385 ILE A O 1
ATOM 3047 N N . ALA A 1 386 ? 21.717 0.630 -22.912 1.00 77.94 386 ALA A N 1
ATOM 3048 C CA . ALA A 1 386 ? 21.165 -0.714 -23.012 1.00 77.94 386 ALA A CA 1
ATOM 3049 C C . ALA A 1 386 ? 20.573 -0.930 -24.408 1.00 77.94 386 ALA A C 1
ATOM 3051 O O . ALA A 1 386 ? 21.000 -1.834 -25.121 1.00 77.94 386 ALA A O 1
ATOM 3052 N N . TRP A 1 387 ? 19.683 -0.044 -24.855 1.00 77.75 387 TRP A N 1
ATOM 3053 C CA . TRP A 1 387 ? 19.049 -0.175 -26.166 1.00 77.75 387 TRP A CA 1
ATOM 3054 C C . TRP A 1 387 ? 20.013 -0.021 -27.342 1.00 77.75 387 TRP A C 1
ATOM 3056 O O . TRP A 1 387 ? 19.893 -0.759 -28.318 1.00 77.75 387 TRP A O 1
ATOM 3066 N N . THR A 1 388 ? 21.033 0.828 -27.230 1.00 81.38 388 THR A N 1
ATOM 3067 C CA . THR A 1 388 ? 22.071 0.951 -28.265 1.00 81.38 388 THR A CA 1
ATOM 3068 C C . THR A 1 388 ? 22.845 -0.355 -28.430 1.00 81.38 388 THR A C 1
ATOM 3070 O O . THR A 1 388 ? 23.029 -0.832 -29.551 1.00 81.38 388 THR A O 1
ATOM 3073 N N . LEU A 1 389 ? 23.261 -0.969 -27.319 1.00 78.00 389 LEU A N 1
ATOM 3074 C CA . LEU A 1 389 ? 23.954 -2.259 -27.314 1.00 78.00 389 LEU A CA 1
ATOM 3075 C C . LEU A 1 389 ? 23.072 -3.378 -27.882 1.00 78.00 389 LEU A C 1
ATOM 3077 O O . LEU A 1 389 ? 23.530 -4.218 -28.656 1.00 78.00 389 LEU A O 1
ATOM 3081 N N . ILE A 1 390 ? 21.785 -3.345 -27.558 1.00 74.62 390 ILE A N 1
ATOM 3082 C CA . ILE A 1 390 ? 20.785 -4.291 -28.048 1.00 74.62 390 ILE A CA 1
ATOM 3083 C C . ILE A 1 390 ? 20.588 -4.175 -29.564 1.00 74.62 390 ILE A C 1
ATOM 3085 O O . ILE A 1 390 ? 20.578 -5.188 -30.272 1.00 74.62 390 ILE A O 1
ATOM 3089 N N . VAL A 1 391 ? 20.436 -2.955 -30.083 1.00 75.56 391 VAL A N 1
ATOM 3090 C CA . VAL A 1 391 ? 20.296 -2.710 -31.526 1.00 75.56 391 VAL A CA 1
ATOM 3091 C C . VAL A 1 391 ? 21.558 -3.174 -32.256 1.00 75.56 391 VAL A C 1
ATOM 3093 O O . VAL A 1 391 ? 21.455 -3.873 -33.263 1.00 75.56 391 VAL A O 1
ATOM 3096 N N . LEU A 1 392 ? 22.743 -2.904 -31.700 1.00 76.44 392 LEU A N 1
ATOM 3097 C CA . LEU A 1 392 ? 24.016 -3.386 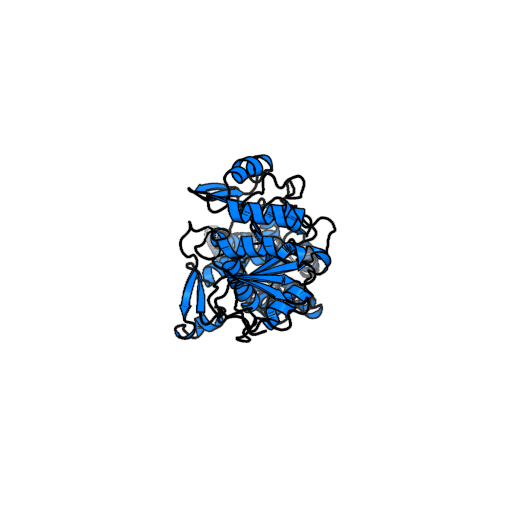-32.247 1.00 76.44 392 LEU A CA 1
ATOM 3098 C C . LEU A 1 392 ? 24.098 -4.913 -32.305 1.00 76.44 392 LEU A C 1
ATOM 3100 O O . LEU A 1 392 ? 24.517 -5.470 -33.322 1.00 76.44 392 LEU A O 1
ATOM 3104 N N . ALA A 1 393 ? 23.682 -5.596 -31.238 1.00 71.56 393 ALA A N 1
ATOM 3105 C CA . ALA A 1 393 ? 23.683 -7.053 -31.184 1.00 71.56 393 ALA A CA 1
ATOM 3106 C C . ALA A 1 393 ? 22.678 -7.663 -32.180 1.00 71.56 393 ALA A C 1
ATOM 3108 O O . ALA A 1 393 ? 22.986 -8.636 -32.870 1.00 71.56 393 ALA A O 1
ATOM 3109 N N . THR A 1 394 ? 21.485 -7.075 -32.303 1.00 69.06 394 THR A N 1
ATOM 3110 C CA . THR A 1 394 ? 20.385 -7.612 -33.126 1.00 69.06 394 THR A CA 1
ATOM 3111 C C . THR A 1 394 ? 20.438 -7.206 -34.603 1.00 69.06 394 THR A C 1
ATOM 3113 O O . THR A 1 394 ? 19.754 -7.828 -35.423 1.00 69.06 394 THR A O 1
ATOM 3116 N N . TYR A 1 395 ? 21.283 -6.233 -34.966 1.00 67.12 395 TYR A N 1
ATOM 3117 C CA . TYR A 1 395 ? 21.473 -5.759 -36.342 1.00 67.12 395 TYR A CA 1
ATOM 3118 C C . TYR A 1 395 ? 21.927 -6.869 -37.304 1.00 67.12 395 TYR A C 1
ATOM 3120 O O . TYR A 1 395 ? 21.422 -6.963 -38.419 1.00 67.12 395 TYR A O 1
ATOM 3128 N N . ARG A 1 396 ? 22.846 -7.748 -36.874 1.00 61.72 396 ARG A N 1
ATOM 3129 C CA . ARG A 1 396 ? 23.426 -8.793 -37.747 1.00 61.72 396 ARG A CA 1
ATOM 3130 C C . ARG A 1 396 ? 22.784 -10.169 -37.611 1.00 61.72 396 ARG A C 1
ATOM 3132 O O . ARG A 1 396 ? 22.915 -10.991 -38.514 1.00 61.72 396 ARG A O 1
ATOM 3139 N N . LYS A 1 397 ? 22.124 -10.452 -36.486 1.00 66.31 397 LYS A N 1
ATOM 3140 C CA . LYS A 1 397 ? 21.467 -11.740 -36.225 1.00 66.31 397 LYS A CA 1
ATOM 3141 C C . LYS A 1 397 ? 20.150 -11.505 -35.498 1.00 66.31 397 LYS A C 1
ATOM 3143 O O . LYS A 1 397 ? 20.118 -11.375 -34.280 1.00 66.31 397 LYS A O 1
ATOM 3148 N N . HIS A 1 398 ? 19.052 -11.496 -36.250 1.00 58.81 398 HIS A N 1
ATOM 3149 C CA . HIS A 1 398 ? 17.705 -11.277 -35.712 1.00 58.81 398 HIS A CA 1
ATOM 3150 C C . HIS A 1 398 ? 17.280 -12.320 -34.663 1.00 58.81 398 HIS A C 1
ATOM 3152 O O . HIS A 1 398 ? 16.475 -12.012 -33.790 1.00 58.81 398 HIS A O 1
ATOM 3158 N N . THR A 1 399 ? 17.868 -13.520 -34.688 1.00 55.31 399 THR A N 1
ATOM 3159 C CA . THR A 1 399 ? 17.667 -14.567 -33.673 1.00 55.31 399 THR A CA 1
ATOM 3160 C C . THR A 1 399 ? 18.176 -14.177 -32.280 1.00 55.31 399 THR A C 1
ATOM 3162 O O . THR A 1 399 ? 17.748 -14.772 -31.295 1.00 55.31 399 THR A O 1
ATOM 3165 N N . LEU A 1 400 ? 19.018 -13.139 -32.164 1.00 60.94 400 LEU A N 1
ATOM 3166 C CA . LEU A 1 400 ? 19.455 -12.591 -30.875 1.00 60.94 400 LEU A CA 1
ATOM 3167 C C . LEU A 1 400 ? 18.355 -11.801 -30.146 1.00 60.94 400 LEU A C 1
ATOM 3169 O O . LEU A 1 400 ? 18.538 -11.461 -28.983 1.00 60.94 400 LEU A O 1
ATOM 3173 N N . PHE A 1 401 ? 17.196 -11.559 -30.773 1.00 57.12 401 PHE A N 1
ATOM 3174 C CA . PHE A 1 401 ? 16.039 -10.967 -30.092 1.00 57.12 401 PHE A CA 1
ATOM 3175 C C . PHE A 1 401 ? 15.596 -11.798 -28.876 1.00 57.12 401 PHE A C 1
ATOM 3177 O O . PHE A 1 401 ? 15.265 -11.236 -27.839 1.00 57.12 401 PHE A O 1
ATOM 3184 N N . GLY A 1 402 ? 15.686 -13.133 -28.945 1.00 56.19 402 GLY A N 1
ATOM 3185 C CA . GLY A 1 402 ? 15.390 -14.004 -27.800 1.00 56.19 402 GLY A CA 1
ATOM 3186 C C . GLY A 1 402 ? 16.292 -13.756 -26.580 1.00 56.19 402 GLY A C 1
ATOM 3187 O O . GLY A 1 402 ? 15.866 -13.974 -25.450 1.00 56.19 402 GLY A O 1
ATOM 3188 N N . PHE A 1 403 ? 17.504 -13.220 -26.779 1.00 59.31 403 PHE A N 1
ATOM 3189 C CA . PHE A 1 403 ? 18.437 -12.902 -25.692 1.00 59.31 403 PHE A CA 1
ATOM 3190 C C . PHE A 1 403 ? 18.082 -11.613 -24.937 1.00 59.31 403 PHE A C 1
ATOM 3192 O O . PHE A 1 403 ? 18.601 -11.402 -23.847 1.00 59.31 403 PHE A O 1
ATOM 3199 N N . LEU A 1 404 ? 17.172 -10.782 -25.463 1.00 61.09 404 LEU A N 1
ATOM 3200 C CA . LEU A 1 404 ? 16.628 -9.618 -24.747 1.00 61.09 404 LEU A CA 1
ATOM 3201 C C . LEU A 1 404 ? 15.714 -10.012 -23.603 1.00 61.09 404 LEU A C 1
ATOM 3203 O O . LEU A 1 404 ? 15.760 -9.439 -22.519 1.00 61.09 404 LEU A O 1
ATOM 3207 N N . LEU A 1 405 ? 14.871 -11.000 -23.884 1.00 61.09 405 LEU A N 1
ATOM 3208 C CA . LEU A 1 405 ? 13.920 -11.534 -22.932 1.00 61.09 405 LEU A CA 1
ATOM 3209 C C . LEU A 1 405 ? 14.574 -12.569 -22.025 1.00 61.09 405 LEU A C 1
ATOM 3211 O O . LEU A 1 405 ? 14.064 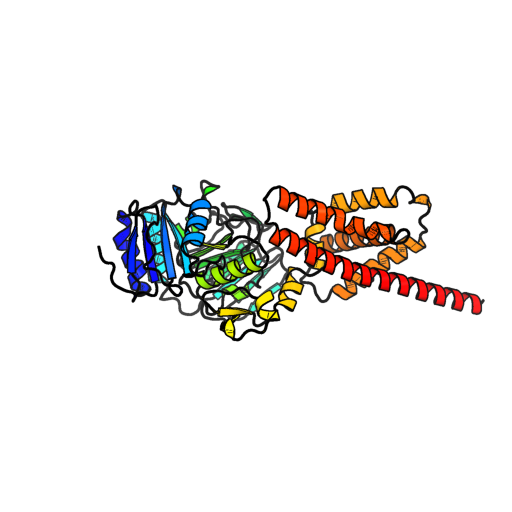-12.780 -20.939 1.00 61.09 405 LEU A O 1
ATOM 3215 N N . ALA A 1 406 ? 15.703 -13.176 -22.408 1.00 63.50 406 ALA A N 1
ATOM 3216 C CA . ALA A 1 406 ? 16.326 -14.255 -21.640 1.00 63.50 406 ALA A CA 1
ATOM 3217 C C . ALA A 1 406 ? 16.673 -13.886 -20.180 1.00 63.50 406 ALA A C 1
ATOM 3219 O O . ALA A 1 406 ? 16.317 -14.671 -19.305 1.00 63.50 406 ALA A O 1
ATOM 3220 N N . PRO A 1 407 ? 17.273 -12.721 -19.854 1.00 62.53 407 PRO A N 1
ATOM 3221 C CA . PRO A 1 407 ? 17.489 -12.330 -18.460 1.00 62.53 407 PRO A CA 1
ATOM 3222 C C . PRO A 1 407 ? 16.172 -12.113 -17.708 1.00 62.53 407 PRO A C 1
ATOM 3224 O O . PRO A 1 407 ? 16.023 -12.577 -16.584 1.00 62.53 407 PRO A O 1
ATOM 3227 N N . VAL A 1 408 ? 15.191 -11.460 -18.337 1.00 64.06 408 VAL A N 1
ATOM 3228 C CA . VAL A 1 408 ? 13.874 -11.199 -17.730 1.00 64.06 408 VAL A CA 1
ATOM 3229 C C . VAL A 1 408 ? 13.122 -12.511 -17.480 1.00 64.06 408 VAL A C 1
ATOM 3231 O O . VAL A 1 408 ? 12.642 -12.744 -16.377 1.00 64.06 408 VAL A O 1
ATOM 3234 N N . LEU A 1 409 ? 13.096 -13.404 -18.471 1.00 68.00 409 LEU A N 1
ATOM 3235 C CA . LEU A 1 409 ? 12.545 -14.757 -18.397 1.00 68.00 409 LEU A CA 1
ATOM 3236 C C . LEU A 1 409 ? 13.230 -15.579 -17.309 1.00 68.00 409 LEU A C 1
ATOM 3238 O O . LEU A 1 409 ? 12.553 -16.266 -16.551 1.00 68.00 409 LEU A O 1
ATOM 3242 N N . PHE A 1 410 ? 14.557 -15.479 -17.211 1.00 66.62 410 PHE A N 1
ATOM 3243 C CA . PHE A 1 410 ? 15.339 -16.178 -16.202 1.00 66.62 410 PHE A CA 1
ATOM 3244 C C . PHE A 1 410 ? 15.006 -15.691 -14.792 1.00 66.62 410 PHE A C 1
ATOM 3246 O O . PHE A 1 410 ? 14.693 -16.515 -13.944 1.00 66.62 410 PHE A O 1
ATOM 3253 N N . PHE A 1 411 ? 15.018 -14.382 -14.527 1.00 65.44 411 PHE A N 1
ATOM 3254 C CA . PHE A 1 411 ? 14.766 -13.860 -13.179 1.00 65.44 411 PHE A CA 1
ATOM 3255 C C . PHE A 1 411 ? 13.309 -13.998 -12.747 1.00 65.44 411 PHE A C 1
ATOM 3257 O O . PHE A 1 411 ? 13.054 -14.355 -11.600 1.00 65.44 411 PHE A O 1
ATOM 3264 N N . VAL A 1 412 ? 12.356 -13.765 -13.651 1.00 64.94 412 VAL A N 1
ATOM 3265 C CA . VAL A 1 412 ? 10.930 -13.955 -13.351 1.00 64.94 412 VAL A CA 1
ATOM 3266 C C . VAL A 1 412 ? 10.624 -15.443 -13.179 1.00 64.94 412 VAL A C 1
ATOM 3268 O O . VAL A 1 412 ? 9.965 -15.820 -12.216 1.00 64.94 412 VAL A O 1
ATOM 3271 N N . GLY A 1 413 ? 11.163 -16.309 -14.043 1.00 63.50 413 GLY A N 1
ATOM 3272 C CA . GLY A 1 413 ? 11.036 -17.760 -13.899 1.00 63.50 413 GLY A CA 1
ATOM 3273 C C . GLY A 1 413 ? 11.686 -18.286 -12.618 1.00 63.50 413 GLY A C 1
ATOM 3274 O O . GLY A 1 413 ? 11.086 -19.093 -11.916 1.00 63.50 413 GLY A O 1
ATOM 3275 N N . LEU A 1 414 ? 12.874 -17.792 -12.264 1.00 65.62 414 LEU A N 1
ATOM 3276 C CA . LEU A 1 414 ? 13.568 -18.154 -11.028 1.00 65.62 414 LEU A CA 1
ATOM 3277 C C . LEU A 1 414 ? 12.786 -17.691 -9.796 1.00 65.62 414 LEU A C 1
ATOM 3279 O O . LEU A 1 414 ? 12.602 -18.479 -8.877 1.00 65.62 414 LEU A O 1
ATOM 3283 N N . ALA A 1 415 ? 12.279 -16.456 -9.790 1.00 57.97 415 ALA A N 1
ATOM 3284 C CA . ALA A 1 415 ? 11.448 -15.949 -8.702 1.00 57.97 415 ALA A CA 1
ATOM 3285 C C . ALA A 1 415 ? 10.156 -16.772 -8.542 1.00 57.97 415 ALA A C 1
ATOM 3287 O O . ALA A 1 415 ? 9.744 -17.038 -7.414 1.00 57.97 415 ALA A O 1
ATOM 3288 N N . ALA A 1 416 ? 9.563 -17.234 -9.649 1.00 64.38 416 ALA A N 1
ATOM 3289 C CA . ALA A 1 416 ? 8.416 -18.140 -9.634 1.00 64.38 416 ALA A CA 1
ATOM 3290 C C . ALA A 1 416 ? 8.763 -19.501 -9.012 1.00 64.38 416 ALA A C 1
ATOM 3292 O O . ALA A 1 416 ? 8.058 -19.984 -8.129 1.00 64.38 416 ALA A O 1
ATOM 3293 N N . ILE A 1 417 ? 9.876 -20.106 -9.448 1.00 70.06 417 ILE A N 1
ATOM 3294 C CA . ILE A 1 417 ? 10.362 -21.405 -8.951 1.00 70.06 417 ILE A CA 1
ATOM 3295 C C . ILE A 1 417 ? 10.725 -21.322 -7.466 1.00 70.06 417 ILE A C 1
ATOM 3297 O O . ILE A 1 417 ? 10.439 -22.244 -6.708 1.00 70.06 417 ILE A O 1
ATOM 3301 N N . MET A 1 418 ? 11.327 -20.211 -7.041 1.00 58.44 418 MET A N 1
ATOM 3302 C CA . MET A 1 418 ? 11.670 -19.954 -5.642 1.00 58.44 418 MET A CA 1
ATOM 3303 C C . MET A 1 418 ? 10.449 -19.604 -4.776 1.00 58.44 418 MET A C 1
ATOM 3305 O O . MET A 1 418 ? 10.611 -19.375 -3.581 1.00 58.44 418 MET A O 1
ATOM 3309 N N . GLY A 1 419 ? 9.243 -19.538 -5.354 1.00 48.00 419 GLY A N 1
ATOM 3310 C CA . GLY A 1 419 ? 8.019 -19.180 -4.636 1.00 48.00 419 GLY A CA 1
ATOM 3311 C C . GLY A 1 419 ? 7.984 -17.728 -4.157 1.00 48.00 419 GLY A C 1
ATOM 3312 O O . GLY A 1 419 ? 7.133 -17.376 -3.348 1.00 48.00 419 GLY A O 1
ATOM 3313 N N . LEU A 1 420 ? 8.893 -16.883 -4.654 1.00 49.31 420 LEU A N 1
ATOM 3314 C CA . LEU A 1 420 ? 8.953 -15.456 -4.327 1.00 49.31 420 LEU A CA 1
ATOM 3315 C C . LEU A 1 420 ? 7.826 -14.676 -5.008 1.00 49.31 420 LEU A C 1
ATOM 3317 O O . LEU A 1 420 ? 7.455 -13.600 -4.556 1.00 49.31 420 LEU A O 1
ATOM 3321 N N . ILE A 1 421 ? 7.297 -15.213 -6.108 1.00 56.81 421 ILE A N 1
ATOM 3322 C CA . ILE A 1 421 ? 6.136 -14.686 -6.818 1.00 56.81 421 ILE A CA 1
ATOM 3323 C C . ILE A 1 421 ? 5.247 -15.832 -7.301 1.00 56.81 421 ILE A C 1
ATOM 3325 O O . ILE A 1 421 ? 5.721 -16.940 -7.550 1.00 56.81 421 ILE A O 1
ATOM 3329 N N . THR A 1 422 ? 3.950 -15.581 -7.483 1.00 57.44 422 THR A N 1
ATOM 3330 C CA . THR A 1 422 ? 3.049 -16.629 -7.982 1.00 57.44 422 THR A CA 1
ATOM 3331 C C . THR A 1 422 ? 3.275 -16.914 -9.470 1.00 57.44 422 THR A C 1
ATOM 3333 O O . THR A 1 422 ? 3.729 -16.058 -10.237 1.00 57.44 422 THR A O 1
ATOM 3336 N N . MET A 1 423 ? 2.867 -18.103 -9.922 1.00 65.88 423 MET A N 1
ATOM 3337 C CA . MET A 1 423 ? 2.894 -18.467 -11.346 1.00 65.88 423 MET A CA 1
ATOM 3338 C C . MET A 1 423 ? 2.033 -17.536 -12.213 1.00 65.88 423 MET A C 1
ATOM 3340 O O . MET A 1 423 ? 2.395 -17.254 -13.353 1.00 65.88 423 MET A O 1
ATOM 3344 N N . ARG A 1 424 ? 0.918 -17.019 -11.675 1.00 57.69 424 ARG A N 1
ATOM 3345 C CA . ARG A 1 424 ? 0.040 -16.073 -12.385 1.00 57.69 424 ARG A CA 1
ATOM 3346 C C . ARG A 1 424 ? 0.716 -14.716 -12.572 1.00 57.69 424 ARG A C 1
ATOM 3348 O O . ARG A 1 424 ? 0.704 -14.197 -13.684 1.00 57.69 424 ARG A O 1
ATOM 3355 N N . TYR A 1 425 ? 1.360 -14.191 -11.529 1.00 58.84 425 TYR A N 1
ATOM 3356 C CA . TYR A 1 425 ? 2.117 -12.941 -11.625 1.00 58.84 425 TYR A CA 1
ATOM 3357 C C . TYR A 1 425 ? 3.332 -13.082 -12.535 1.00 58.84 425 TYR A C 1
ATOM 3359 O O . TYR A 1 425 ? 3.601 -12.214 -13.359 1.00 58.84 425 TYR A O 1
ATOM 3367 N N . SER A 1 426 ? 4.014 -14.221 -12.464 1.00 64.31 426 SER A N 1
ATOM 3368 C CA . SER A 1 426 ? 5.108 -14.542 -13.378 1.00 64.31 426 SER A CA 1
ATOM 3369 C C . SER A 1 426 ? 4.625 -14.521 -14.825 1.00 64.31 426 SER A C 1
ATOM 3371 O O . SER A 1 426 ? 5.198 -13.821 -15.652 1.00 64.31 426 SER A O 1
ATOM 3373 N N . LEU A 1 427 ? 3.516 -15.201 -15.129 1.00 69.50 427 LEU A N 1
ATOM 3374 C CA . LEU A 1 427 ? 2.923 -15.192 -16.465 1.00 69.50 427 LEU A CA 1
ATOM 3375 C C . LEU A 1 427 ? 2.512 -13.779 -16.905 1.00 69.50 427 LEU A C 1
ATOM 3377 O O . LEU A 1 427 ? 2.750 -13.416 -18.056 1.00 69.50 427 LEU A O 1
ATOM 3381 N N . PHE A 1 428 ? 1.945 -12.974 -16.003 1.00 66.25 428 PHE A N 1
ATOM 3382 C CA . PHE A 1 428 ? 1.590 -11.581 -16.269 1.00 66.25 428 PHE A CA 1
ATOM 3383 C C . PHE A 1 428 ? 2.822 -10.737 -16.624 1.00 66.25 428 PHE A C 1
ATOM 3385 O O . PHE A 1 428 ? 2.868 -10.155 -17.708 1.00 66.25 428 PHE A O 1
ATOM 3392 N N . VAL A 1 429 ? 3.851 -10.729 -15.770 1.00 67.50 429 VAL A N 1
ATOM 3393 C CA . VAL A 1 429 ? 5.099 -9.980 -15.996 1.00 67.50 429 VAL A CA 1
ATOM 3394 C C . VAL A 1 429 ? 5.791 -10.444 -17.275 1.00 67.50 429 VAL A C 1
ATOM 3396 O O . VAL A 1 429 ? 6.275 -9.614 -18.041 1.00 67.50 429 VAL A O 1
ATOM 3399 N N . LEU A 1 430 ? 5.804 -11.750 -17.554 1.00 71.56 430 LEU A N 1
ATOM 3400 C CA . LEU A 1 430 ? 6.369 -12.288 -18.790 1.00 71.56 430 LEU A CA 1
ATOM 3401 C C . LEU A 1 430 ? 5.570 -11.868 -20.020 1.00 71.56 430 LEU A C 1
ATOM 3403 O O . LEU A 1 430 ? 6.167 -11.489 -21.024 1.00 71.56 430 LEU A O 1
ATOM 3407 N N . THR A 1 431 ? 4.240 -11.903 -19.957 1.00 69.75 431 THR A N 1
ATOM 3408 C CA . THR A 1 431 ? 3.374 -11.537 -21.085 1.00 69.75 431 THR A CA 1
ATOM 3409 C C . THR A 1 431 ? 3.488 -10.047 -21.385 1.00 69.75 431 THR A C 1
ATOM 3411 O O . THR A 1 431 ? 3.828 -9.671 -22.507 1.00 69.75 431 THR A O 1
ATOM 3414 N N . VAL A 1 432 ? 3.294 -9.196 -20.374 1.00 68.50 432 VAL A N 1
ATOM 3415 C CA . VAL A 1 432 ? 3.406 -7.738 -20.513 1.00 68.50 432 VAL A CA 1
ATOM 3416 C C . VAL A 1 432 ? 4.836 -7.348 -20.876 1.00 68.50 432 VAL A C 1
ATOM 3418 O O . VAL A 1 432 ? 5.040 -6.584 -21.814 1.00 68.50 432 VAL A O 1
ATOM 3421 N N . GLY A 1 433 ? 5.841 -7.933 -20.222 1.00 68.50 433 GLY A N 1
ATOM 3422 C CA . GLY A 1 433 ? 7.251 -7.709 -20.536 1.00 68.50 433 GLY A CA 1
ATOM 3423 C C . GLY A 1 433 ? 7.616 -8.108 -21.967 1.00 68.50 433 GLY A C 1
ATOM 3424 O O . GLY A 1 433 ? 8.334 -7.365 -22.638 1.00 68.50 433 GLY A O 1
ATOM 3425 N N . THR A 1 434 ? 7.079 -9.223 -22.474 1.00 72.38 434 THR A N 1
ATOM 3426 C CA . THR A 1 434 ? 7.287 -9.674 -23.861 1.00 72.38 434 THR A CA 1
ATOM 3427 C C . THR A 1 434 ? 6.630 -8.726 -24.852 1.00 72.38 434 THR A C 1
ATOM 3429 O O . THR A 1 434 ? 7.300 -8.282 -25.784 1.00 72.38 434 THR A O 1
ATOM 3432 N N . ILE A 1 435 ? 5.360 -8.368 -24.640 1.00 72.94 435 ILE A N 1
ATOM 3433 C CA . ILE A 1 435 ? 4.622 -7.447 -25.518 1.00 72.94 435 ILE A CA 1
ATOM 3434 C C . ILE A 1 435 ? 5.317 -6.082 -25.547 1.00 72.94 435 ILE A C 1
ATOM 3436 O O . ILE A 1 435 ? 5.636 -5.575 -26.620 1.00 72.94 435 ILE A O 1
ATOM 3440 N N . SER A 1 436 ? 5.633 -5.525 -24.379 1.00 68.69 436 SER A N 1
ATOM 3441 C CA . SER A 1 436 ? 6.320 -4.240 -24.241 1.00 68.69 436 SER A CA 1
ATOM 3442 C C . SER A 1 436 ? 7.695 -4.235 -24.911 1.00 68.69 436 SER A C 1
ATOM 3444 O O . SER A 1 436 ? 8.027 -3.306 -25.651 1.00 68.69 436 SER A O 1
ATOM 3446 N N . THR A 1 437 ? 8.489 -5.289 -24.708 1.00 70.62 437 THR A N 1
ATOM 3447 C CA . THR A 1 437 ? 9.806 -5.434 -25.351 1.00 70.62 437 THR A CA 1
ATOM 3448 C C . THR A 1 437 ? 9.681 -5.595 -26.864 1.00 70.62 437 THR A C 1
ATOM 3450 O O . THR A 1 437 ? 10.474 -5.016 -27.607 1.00 70.62 437 THR A O 1
ATOM 3453 N N . PHE A 1 438 ? 8.674 -6.333 -27.338 1.00 74.38 438 PHE A N 1
ATOM 3454 C CA . PHE A 1 438 ? 8.409 -6.520 -28.762 1.00 74.38 438 PHE A CA 1
ATOM 3455 C C . PHE A 1 438 ? 7.999 -5.214 -29.448 1.00 74.38 438 PHE A C 1
ATOM 3457 O O . PHE A 1 438 ? 8.553 -4.881 -30.496 1.00 74.38 438 PHE A O 1
ATOM 3464 N N . VAL A 1 439 ? 7.089 -4.444 -28.843 1.00 73.69 439 VAL A N 1
ATOM 3465 C CA . VAL A 1 439 ? 6.658 -3.134 -29.359 1.00 73.69 439 VAL A CA 1
ATOM 3466 C C . VAL A 1 439 ? 7.847 -2.179 -29.464 1.00 73.69 439 VAL A C 1
ATOM 3468 O O . VAL A 1 439 ? 8.077 -1.596 -30.523 1.00 73.69 439 VAL A O 1
ATOM 3471 N N . LEU A 1 440 ? 8.651 -2.063 -28.404 1.00 70.88 440 LEU A N 1
ATOM 3472 C CA . LEU A 1 440 ? 9.827 -1.190 -28.393 1.00 70.88 440 LEU A CA 1
ATOM 3473 C C . LEU A 1 440 ? 10.872 -1.622 -29.432 1.00 70.88 440 LEU A C 1
ATOM 3475 O O . LEU A 1 440 ? 11.398 -0.791 -30.173 1.00 70.88 440 LEU A O 1
ATOM 3479 N N . TRP A 1 441 ? 11.116 -2.924 -29.564 1.00 74.31 441 TRP A N 1
ATOM 3480 C CA . TRP A 1 441 ? 11.987 -3.452 -30.612 1.00 74.31 441 TRP A CA 1
ATOM 3481 C C . TRP A 1 441 ? 11.477 -3.142 -32.023 1.00 74.31 441 TRP A C 1
ATOM 3483 O O . TRP A 1 441 ? 12.273 -2.777 -32.890 1.00 74.31 441 TRP A O 1
ATOM 3493 N N . LEU A 1 442 ? 10.167 -3.242 -32.261 1.00 74.88 442 LEU A N 1
ATOM 3494 C CA . LEU A 1 442 ? 9.567 -2.926 -33.555 1.00 74.88 442 LEU A CA 1
ATOM 3495 C C . LEU A 1 442 ? 9.789 -1.449 -33.913 1.00 74.88 442 LEU A C 1
ATOM 3497 O O . LEU A 1 442 ? 10.234 -1.156 -35.023 1.00 74.88 442 LEU A O 1
ATOM 3501 N N . ILE A 1 443 ? 9.578 -0.542 -32.952 1.00 75.00 443 ILE A N 1
ATOM 3502 C CA . ILE A 1 443 ? 9.842 0.900 -33.100 1.00 75.00 443 ILE A CA 1
ATOM 3503 C C . ILE A 1 443 ? 11.325 1.151 -33.408 1.00 75.00 443 ILE A C 1
ATOM 3505 O O . ILE A 1 443 ? 11.648 1.861 -34.359 1.00 75.00 443 ILE A O 1
ATOM 3509 N N . LEU A 1 444 ? 12.238 0.533 -32.655 1.00 71.56 444 LEU A N 1
ATOM 3510 C CA . LEU A 1 444 ? 13.686 0.663 -32.860 1.00 71.56 444 LEU A CA 1
ATOM 3511 C C . LEU A 1 444 ? 14.134 0.152 -34.231 1.00 71.56 444 LEU A C 1
ATOM 3513 O O . LEU A 1 444 ? 14.967 0.773 -34.895 1.00 71.56 444 LEU A O 1
ATOM 3517 N N . LYS A 1 445 ? 13.579 -0.975 -34.679 1.00 73.31 445 LYS A N 1
ATOM 3518 C CA . LYS A 1 445 ? 13.898 -1.557 -35.984 1.00 73.31 445 LYS A CA 1
ATOM 3519 C C . LYS A 1 445 ? 13.379 -0.685 -37.122 1.00 73.31 445 LYS A C 1
ATOM 3521 O O . LYS A 1 445 ? 14.113 -0.445 -38.079 1.00 73.31 445 LYS A O 1
ATOM 3526 N N . LEU A 1 446 ? 12.144 -0.196 -37.014 1.00 77.62 446 LEU A N 1
ATOM 3527 C CA . LEU A 1 446 ? 11.559 0.738 -37.977 1.00 77.62 446 LEU A CA 1
ATOM 3528 C C . LEU A 1 446 ? 12.398 2.016 -38.072 1.00 77.62 446 LEU A C 1
ATOM 3530 O O . LEU A 1 446 ? 12.801 2.388 -39.173 1.00 77.62 446 LEU A O 1
ATOM 3534 N N . ASN A 1 447 ? 12.741 2.626 -36.934 1.00 75.81 447 ASN A N 1
ATOM 3535 C CA . ASN A 1 447 ? 13.586 3.821 -36.891 1.00 75.81 447 ASN A CA 1
ATOM 3536 C C . ASN A 1 447 ? 14.955 3.585 -37.530 1.00 75.81 447 ASN A C 1
ATOM 3538 O O . ASN A 1 447 ? 15.400 4.387 -38.348 1.00 75.81 447 ASN A O 1
ATOM 3542 N N . TYR A 1 448 ? 15.604 2.462 -37.220 1.00 73.75 448 TYR A N 1
ATOM 3543 C CA . TYR A 1 448 ? 16.894 2.116 -37.811 1.00 73.75 448 TYR A CA 1
ATOM 3544 C C . TYR A 1 448 ? 16.812 1.984 -39.342 1.00 73.75 448 TYR A C 1
ATOM 3546 O O . TYR A 1 448 ? 17.614 2.582 -40.058 1.00 73.75 448 TYR A O 1
ATOM 3554 N N . LEU A 1 449 ? 15.829 1.234 -39.855 1.00 78.12 449 LEU A N 1
ATOM 3555 C CA . LEU A 1 449 ? 15.658 1.011 -41.297 1.00 78.12 449 LEU A CA 1
ATOM 3556 C C . LEU A 1 449 ? 15.326 2.305 -42.052 1.00 78.12 449 LEU A C 1
ATOM 3558 O O . LEU A 1 449 ? 15.787 2.504 -43.178 1.00 78.12 449 LEU A O 1
ATOM 3562 N N . LEU A 1 450 ? 14.537 3.190 -41.438 1.00 80.88 450 LEU A N 1
ATOM 3563 C CA . LEU A 1 450 ? 14.219 4.503 -41.996 1.00 80.88 450 LEU A CA 1
ATOM 3564 C C . LEU A 1 450 ? 15.463 5.394 -42.075 1.00 80.88 450 LEU A C 1
ATOM 3566 O O . LEU A 1 450 ? 15.714 5.989 -43.124 1.00 80.88 450 LEU A O 1
ATOM 3570 N N . LEU A 1 451 ? 16.269 5.436 -41.009 1.00 79.56 451 LEU A N 1
ATOM 3571 C CA . LEU A 1 451 ? 17.531 6.184 -40.982 1.00 79.56 451 LEU A CA 1
ATOM 3572 C C . LEU A 1 451 ? 18.520 5.663 -42.031 1.00 79.56 451 LEU A C 1
ATOM 3574 O O . LEU A 1 451 ? 19.141 6.456 -42.738 1.00 79.56 451 LEU A O 1
ATOM 3578 N N . GLU A 1 452 ? 18.627 4.342 -42.184 1.00 79.69 452 GLU A N 1
ATOM 3579 C CA . GLU A 1 452 ? 19.487 3.730 -43.197 1.00 79.69 452 GLU A CA 1
ATOM 3580 C C . GLU A 1 452 ? 19.059 4.109 -44.624 1.00 79.69 452 GLU A C 1
ATOM 3582 O O . GLU A 1 452 ? 19.905 4.504 -45.431 1.00 79.69 452 GLU A O 1
ATOM 3587 N N . ARG A 1 453 ? 17.756 4.042 -44.936 1.00 83.56 453 ARG A N 1
ATOM 3588 C CA . ARG A 1 453 ? 17.232 4.449 -46.253 1.00 83.56 453 ARG A CA 1
ATOM 3589 C C . ARG A 1 453 ? 17.428 5.937 -46.525 1.00 83.56 453 ARG A C 1
ATOM 3591 O O . ARG A 1 453 ? 17.784 6.308 -47.642 1.00 83.56 453 ARG A O 1
ATOM 3598 N N . PHE A 1 454 ? 17.200 6.787 -45.527 1.00 80.25 454 PHE A N 1
ATOM 3599 C CA . PHE A 1 454 ? 17.389 8.230 -45.658 1.00 80.25 454 PHE A CA 1
ATOM 3600 C C . PHE A 1 454 ? 18.854 8.581 -45.951 1.00 80.25 454 PHE A C 1
ATOM 3602 O O . PHE A 1 454 ? 19.140 9.349 -46.868 1.00 80.25 454 PHE A O 1
ATOM 3609 N N . GLU A 1 455 ? 19.794 7.955 -45.240 1.00 78.50 455 GLU A N 1
ATOM 3610 C CA . GLU A 1 455 ? 21.229 8.142 -45.473 1.00 78.50 455 GLU A CA 1
ATOM 3611 C C . GLU A 1 455 ? 21.656 7.657 -46.870 1.00 78.50 455 GLU A C 1
ATOM 3613 O O . GLU A 1 455 ? 22.416 8.344 -47.554 1.00 78.50 455 GLU A O 1
ATOM 3618 N N . GLN A 1 456 ? 21.152 6.502 -47.324 1.00 82.88 456 GLN A N 1
ATOM 3619 C CA . GLN A 1 456 ? 21.400 6.002 -48.685 1.00 82.88 456 GLN A CA 1
ATOM 3620 C C . GLN A 1 456 ? 20.909 6.994 -49.746 1.00 82.88 456 GLN A C 1
ATOM 3622 O O . GLN A 1 456 ? 21.615 7.260 -50.717 1.00 82.88 456 GLN A O 1
ATOM 3627 N N . HIS A 1 457 ? 19.729 7.580 -49.538 1.00 79.75 457 HIS A N 1
ATOM 3628 C CA . HIS A 1 457 ? 19.174 8.579 -50.444 1.00 79.75 457 HIS A CA 1
ATOM 3629 C C . HIS A 1 457 ? 20.012 9.868 -50.482 1.00 79.75 457 HIS A C 1
ATOM 3631 O O . HIS A 1 457 ? 20.236 10.420 -51.558 1.00 79.75 457 HIS A O 1
ATOM 3637 N N . LEU A 1 458 ? 20.525 10.326 -49.333 1.00 78.19 458 LEU A N 1
ATOM 3638 C CA . LEU A 1 458 ? 21.418 11.488 -49.262 1.00 78.19 458 LEU A CA 1
ATOM 3639 C C . LEU A 1 458 ? 22.749 11.253 -49.986 1.00 78.19 458 LEU A C 1
ATOM 3641 O O . LEU A 1 458 ? 23.189 12.122 -50.735 1.00 78.19 458 LEU A O 1
ATOM 3645 N N . ARG A 1 459 ? 23.371 10.080 -49.806 1.00 78.31 459 ARG A N 1
ATOM 3646 C CA . ARG A 1 459 ? 24.619 9.727 -50.508 1.00 78.31 459 ARG A CA 1
ATOM 3647 C C . ARG A 1 459 ? 24.417 9.700 -52.015 1.00 78.31 459 ARG A C 1
ATOM 3649 O O . ARG A 1 459 ? 25.151 10.358 -52.737 1.00 78.31 459 ARG A O 1
ATOM 3656 N N . TYR A 1 460 ? 23.352 9.039 -52.459 1.00 78.06 460 TYR A N 1
ATOM 3657 C CA . TYR A 1 460 ? 22.997 8.974 -53.870 1.00 78.06 460 TYR A CA 1
ATOM 3658 C C . TYR A 1 460 ? 22.734 10.355 -54.490 1.00 78.06 460 TYR A C 1
ATOM 3660 O O . TYR A 1 460 ? 23.043 10.591 -55.655 1.00 78.06 460 TYR A O 1
ATOM 3668 N N . ARG A 1 461 ? 22.161 11.287 -53.721 1.00 70.06 461 ARG A N 1
ATOM 3669 C CA . ARG A 1 461 ? 21.927 12.660 -54.178 1.00 70.06 461 ARG A CA 1
ATOM 3670 C C . ARG A 1 461 ? 23.223 13.467 -54.278 1.00 70.06 461 ARG A C 1
ATOM 3672 O O . ARG A 1 461 ? 23.362 14.230 -55.226 1.00 70.06 461 ARG A O 1
ATOM 3679 N N . ASN A 1 462 ? 24.154 13.285 -53.344 1.00 70.75 462 ASN A N 1
ATOM 3680 C CA . ASN A 1 462 ? 25.458 13.951 -53.379 1.00 70.75 462 ASN A CA 1
ATOM 3681 C C . ASN A 1 462 ? 26.343 13.414 -54.515 1.00 70.75 462 ASN A C 1
ATOM 3683 O O . ASN A 1 462 ? 26.954 14.209 -55.214 1.00 70.75 462 ASN A O 1
ATOM 3687 N N . GLU A 1 463 ? 26.318 12.104 -54.775 1.00 72.62 463 GLU A N 1
ATOM 3688 C CA . GLU A 1 463 ? 27.040 11.464 -55.892 1.00 72.62 463 GLU A CA 1
ATOM 3689 C C . GLU A 1 463 ? 26.519 11.874 -57.285 1.00 72.62 463 GLU A C 1
ATOM 3691 O O . GLU A 1 463 ? 27.198 11.656 -58.279 1.00 72.62 463 GLU A O 1
ATOM 3696 N N . ARG A 1 464 ? 25.315 12.457 -57.387 1.00 64.44 464 ARG A N 1
ATOM 3697 C CA . ARG A 1 464 ? 24.784 13.036 -58.639 1.00 64.44 464 ARG A CA 1
ATOM 3698 C C . ARG A 1 464 ? 25.115 14.525 -58.825 1.00 64.44 464 ARG A C 1
ATOM 3700 O O . ARG A 1 464 ? 24.767 15.085 -59.864 1.00 64.44 464 ARG A O 1
ATOM 3707 N N . HIS A 1 465 ? 25.650 15.179 -57.796 1.00 54.09 465 HIS A N 1
ATOM 3708 C CA . HIS A 1 465 ? 25.982 16.607 -57.799 1.00 54.09 465 HIS A CA 1
ATOM 3709 C C . HIS A 1 465 ? 27.499 16.877 -57.817 1.00 54.09 465 HIS A C 1
ATOM 3711 O O . HIS A 1 465 ? 27.888 18.044 -57.870 1.00 54.09 465 HIS A O 1
ATOM 3717 N N . GLU A 1 466 ? 28.319 15.824 -57.810 1.00 45.12 466 GLU A N 1
ATOM 3718 C CA . GLU A 1 466 ? 29.709 15.807 -58.297 1.00 45.12 466 GLU A CA 1
ATOM 3719 C C . GLU A 1 466 ? 29.730 15.357 -59.763 1.00 45.12 466 GLU A C 1
ATOM 3721 O O . GLU A 1 466 ? 30.583 15.877 -60.518 1.00 45.12 466 GLU A O 1
#

Sequence (466 aa):
MTLPPALAEYYVVLDSSLSSLSELAEGVTKIHNGTAIMVNISYSNLTFLGSDDTVLFVVNSSEFNSELVYSLYRKLDYDGDGIYDPVIGFLPVDSYIRFKEWTNAVIQTHRNKNPRALFVCPHCSSKIRLNGSMYYLHGRYATYENYLKYSKDASLIWIAGHGDPSGVDLGYWRFDEDHMGDVREKVFVFESCSVGMIWLTTNPIALSLLGNGSLAIVASVDSGGVSYFPPEYWISNYTIGKLAQINNAYFMKIGISPKVVVLGDPAFKFGQAGNYFKQIPYGELDHLDKIVLPKINGYAYVPRDSILIMLWEYVGPLNLWRGFVTERGIFTLLVAVSIVLIGPNISRLKKRELILSLVSSIGAIAVLYPTIDDISPQVMFKIYIAWTLIVLATYRKHTLFGFLLAPVLFFVGLAAIMGLITMRYSLFVLTVGTISTFVLWLILKLNYLLLERFEQHLRYRNERHE

Secondary structure (DSSP, 8-state):
--PPPS--SEEEEEEGGGGGGHHHHHHHHHHTT-EEEEE-TT----TT--TT-EEEEEEEGGG-SHHHHHHHHHHS-SSSSSS-SSEEEEEEES-HHHHHHHHHHHHHHTT-SS-EEEEEETTS-S-EEEETTEEEEEGGG--HHHHHHHHTTEEEEEEESEEETTEEE-SSSEESTTT----TT-EEEEESSSTT-GGG-SS-HHHHHHHTT--EEEEESSSS-S-SS-GGGGGSSS-HHHHHHHHHHHHHHTT----EEEEE-TT-----S--SEEEEEGGGS-HHHHHHSPPBTTEEEEESS-HHHHHHHHH-HHHHHHHHHSTTTTHHHHHHHHHHHHGGGGGG--HHHHHHHHHHHHHHHHHHGGG-----HHHHHHHHHHHHHHHHHHHH-GGGGHHHHHHHHHHHHHHHHTTSS-HHHHHHHHHHHHHHHHHHHHHHHHHHHHHHHHHHHHHHHHTTT-

pLDDT: mean 78.94, std 13.85, range [25.95, 97.88]

Foldseek 3Di:
DDDDADDALEEEEEAPVVVVCQVLRVLLCVVRVHYYHYDHPVPVDPVRDDLRHAYEYEEALLPDAPCSVQVVQVVQPPVPLQGRRHLYAYAHDHDPLLSNLQSVLSVPLVPDDQAAEEEAAQQFDCDFDDDPRYTYQYHPRNDLVNCLVPVVRHQEYEYEAEDAQQFGDRPVDTGGLVRVHQQANHEYFYQYAHLPRNNVDPHGRLSSSSSNHHAKYKAFNHHGGQALDDPVQCQEFAFNSVSLSQRQQQCVLLFHHSGIHMHHDRRDHNHDDYHQWDKDQPVPDDPVCVSNFGDHPRITTQGPDHPVLSCCACLNLVNVLLQQQDPPHCLVVLVVVLCVLCVVCVVVDDPVLLVLLLVLLVVLVVVCVVSYGDDDPVSVVSSSVSSSSVSSSCVVPVVCLVVVCVVVLVVLVVCCVVVVGPPSNSVSSSVSNVVNSVVSVVSSVVSSVVVVVVVVVVVVVVVVVD